Protein AF-A0A7V4Q6F2-F1 (afdb_monomer)

Secondary structure (DSSP, 8-state):
--STTTSTTTTTT---S----SS-HHHHHHHHHHHHSTTT-SHHHHHHHTT--TTGGG-EEE-SSS-SEEEHHHHHHHHHHHTT-STTGGGGS---TTSSSGGGSS-B-PEETTEESBBPPPHHHHTT-TTSTT-EEETTTTEE--S---SHHHHHHHHHHHHH-S-SS-EE-TTS-EE--HHHHHHHHHHHHHHHHHHHHHTTSHHHHTT------EETTEE-TTT----HHHHHHHHHHTSPTTSHHHHHHHHHHTSPP-PPPGGG------SSS-SGGGGGT--S---SS-GGGTT-TTS-HHHHHHHH---TT-TTSSSSSS-GGGEEEEEEEETTEEEEEEEE-SSSS-EEEEEEE-TTHHHHHHHHSS--TT-EE--HHHHHHHHHHHHHHHHHHHHHHHHHHT---EEEEEEE-TT-S-TTEEEEEEEE-SSS-EEEEEEEEEEE-TTT--EEEPEESSTTPPPEE-TTSBPP---EE--TT--EEEEEEEEEETTB--BTTB--EEEEEEEE-S-SSEEEEETTTTEEEEEETTEEEEPPHHHHT-EEEEE-SSTTEEEEEEPPPSSS-SSPPPPEEEEEEESS-TT--SPPPEEE-SSS-EEE-EEEEEEEESSS-EEEEEEEEEEEEEEEEEEEEE--EEEEEEEEES-TT-TT-EEEEEEEEEEPPPEEEEEEEEEEEEEEEEEEEE-SSSS---S--SS------

Solvent-accessible surface area (backbone atoms only — not comparable to full-atom values): 38423 Å² total; per-residue (Å²): 135,80,72,73,68,70,58,57,70,59,62,78,78,63,84,68,80,48,40,48,55,55,55,44,47,71,52,30,16,54,40,32,28,53,14,45,33,69,95,55,20,55,57,25,54,44,32,33,74,28,57,68,35,83,58,26,41,66,37,69,28,55,34,83,92,55,81,52,79,29,28,43,29,52,29,15,9,48,16,13,33,43,48,41,43,42,16,56,33,19,44,27,36,14,32,27,56,77,40,84,58,60,81,68,12,14,28,65,47,73,55,62,98,83,43,40,37,35,41,18,47,11,28,54,38,44,46,42,31,83,54,40,27,73,36,59,34,35,44,95,67,77,38,60,22,39,69,54,61,48,12,56,49,43,25,45,42,25,42,51,38,30,73,59,42,42,38,51,61,65,43,73,44,93,90,72,50,72,45,76,14,13,42,46,20,44,31,50,21,34,20,20,50,9,30,48,30,30,45,44,39,20,20,36,35,29,32,30,12,62,60,49,87,30,47,46,41,66,59,98,88,40,75,39,79,85,72,32,46,62,55,64,54,35,52,47,54,44,49,21,59,71,35,58,88,90,33,74,48,22,50,48,39,52,52,34,61,66,38,80,59,46,52,59,42,79,77,29,63,41,84,58,89,36,89,64,30,42,44,25,72,31,17,58,35,48,57,82,76,48,76,57,74,61,37,84,51,45,68,47,53,51,52,5,38,12,37,38,23,28,46,50,43,68,28,89,90,40,66,69,42,103,46,76,34,49,50,72,92,65,48,48,76,50,76,46,80,55,97,90,39,79,46,49,33,25,22,31,81,53,67,38,55,72,34,69,44,55,37,27,59,35,93,57,39,66,66,48,25,68,73,65,75,47,84,66,89,75,42,64,38,81,46,73,65,23,40,49,55,47,37,66,61,30,39,14,31,28,27,14,43,28,10,49,51,55,37,60,66,65,44,54,41,70,51,57,44,56,39,63,34,91,92,48,92,51,76,46,34,26,27,50,44,42,26,23,61,12,88,43,37,41,62,45,28,42,69,46,48,26,34,31,38,82,88,77,57,37,34,40,77,47,53,60,76,48,83,88,54,63,32,61,23,48,54,74,29,60,39,67,59,41,40,31,53,53,61,88,79,40,55,41,31,37,40,35,39,37,18,20,39,70,62,29,56,57,54,90,86,28,55,27,31,65,31,68,29,51,35,65,32,80,68,77,78,42,78,45,77,38,82,88,81,70,38,30,29,41,39,44,87,75,45,78,42,41,41,40,71,84,66,34,62,46,39,84,71,41,79,44,97,51,85,60,26,35,34,24,35,38,73,51,78,88,84,86,56,90,77,68,66,52,39,26,44,36,32,37,31,47,62,56,67,87,95,60,64,65,75,50,55,67,40,75,76,83,81,83,49,66,21,45,35,64,45,82,73,48,75,43,69,54,67,79,58,50,70,71,88,47,69,51,79,48,75,48,77,44,79,48,73,44,69,48,74,47,67,54,77,50,79,44,66,46,78,45,71,74,38,96,92,37,94,80,42,51,50,72,42,80,74,51,73,51,68,51,81,69,45,78,45,76,79,46,78,48,74,50,76,48,74,52,75,51,70,47,52,54,33,58,89,45,47,85,88,68,88,84,66,102,67,86,73,75,80,59,132

Nearest PDB structures (foldseek):
  5jzt-assembly1_A  TM=2.285E-01  e=8.854E+00  Aeromonas hydrophila

Sequence (717 aa):
MRKRTLGLLTFLVILGNSPLGAYDSLTHREIGERAAQSTVSSIDRVLKDDLGIPAGIAERFEGQSVPGLRNVQELIGDGSLFEDVPGRRSFNHFHNPLVSPWDDAGLRTFSILGVPLIRGQSSVLWQQNPSQDSTFVLTPIPSLSGGGNWSWQDARRHYLNALTRTRKEDVTREGGQKEPGRDTAFAETFEALGRLTHLIQDASVPAHVRNDPHPEFSIFGTDLPLISNPDGYERHISRLRGAARNSPARNLFESLVNQPPKRPSFSIFASTGNLQAPVPVARLIDTDMFGGLNSEVLTNTDLGIAEYTNGNFLSDDTIVSDFALPRRTGLIDFFESEDGKFRRYFEKGSEGELVRHFVAESALYEPVNIELGKPMDEALILTRRVYEDYGEKLLPRAVGYSAGLLDYFFRGKLDVDLVPDPDSSDPTVVRLSGTNGSPDKLDGGTLTLYADDPLTGERRPVSALDSNFTVVADPGQPVESAKFQINAEAERFMAVYKGKLGNEAPQGDFPGGVIGKVLGGVRAESIFFDFESGKYKLRTVDGVFPLPPTAGSLKNIRWGDLDNTFVGTLPATTFTCFPPPPDQLVSFKINRPLGSSEMPPLVDVGDGSKVVSTDLLKALGLPFGLYLGTTVNYSQAVHFKQALVTYDITDNFVFVQTDPDDPNAGFYEFKSRDISVPEPETVVDETVQFSQNFPIVLDQAHQHCGPVTPFPRPYSW

Mean predicted aligned error: 15.96 Å

Foldseek 3Di:
DPLVPPLVPVVPPDPDQFALAFFALQLLLVLQLLLLDVVNFCQQVCCVFFVVNPCGQQDWFAAPQDGDTDGLSNLLSSLSSCCCVRRLSNQQLAAAQLDPPQQQRGAFDDDDVNHTQFRHRHLLLLLQAQCQQQDFTGPPPTDGSHPHGLHPLLLLLLQVQLQFFFAQQWDQDPVRDIDGHSRVSSSSNSSSLSSNLNSLLLLLGQCRNLSNGFTFDDDPNDTDPSNGRHWPLSVLLNCLCPDDPPDPSVVLNVCLLPPQALAADPVLQDAPPDPSNRGSLSSLAADSPANQPPLVCLAHSSGHSNSVNNQAAHTFVQPQHPGPHPHPVQWDWDWDDDPNDIWIATWNPDSHDTFGRRKTFAPCQVVVCVVVVHGDPPRIGQDSSNSSSSSNVRSSHSSRSSSVSVNVLAQWDDPWAWAQDPVDPDSQWTWIKFAGQHQFWLCWWAKWKWFQDPPRRTIDTFDFPDPDDIWTHHHRGITGHTITRHDPRTFKMKIKTFAATPSQHDDDSRRGRIGIGIYTDDDDWDWDQDPVVRFIWTQFSAGIFTADPVVRQFDPKDADPAFQKIKGWHCFDPDDDPPTFAIKIWMKGFPDDGPDRDQGDWDDPPPRGTGTDMDTPDIDGDDAWAFPVDKDKDKDKDWDWDKDKDKDKDWDWDWDAPDPVDPVRTDTDTDDIDIGDIDIDIPDTDIDMDIDMGTDIGHPVQCDDDPDDPDRDDRDD

Structure (mmCIF, N/CA/C/O backbone):
data_AF-A0A7V4Q6F2-F1
#
_entry.id   AF-A0A7V4Q6F2-F1
#
loop_
_atom_site.group_PDB
_atom_site.id
_atom_site.type_symbol
_atom_site.label_atom_id
_atom_site.label_alt_id
_atom_site.label_comp_id
_atom_site.label_asym_id
_atom_site.label_entity_id
_atom_site.label_seq_id
_atom_site.pdbx_PDB_ins_code
_atom_site.Cartn_x
_atom_site.Cartn_y
_atom_site.Cartn_z
_atom_site.occupancy
_atom_site.B_iso_or_equiv
_atom_site.auth_seq_id
_atom_site.auth_comp_id
_atom_site.auth_asym_id
_atom_site.auth_atom_id
_atom_site.pdbx_PDB_model_num
ATOM 1 N N . MET A 1 1 ? 36.899 4.892 -27.458 1.00 35.97 1 MET A N 1
ATOM 2 C CA . MET A 1 1 ? 37.809 5.432 -26.411 1.00 35.97 1 MET A CA 1
ATOM 3 C C . MET A 1 1 ? 38.062 6.960 -26.442 1.00 35.97 1 MET A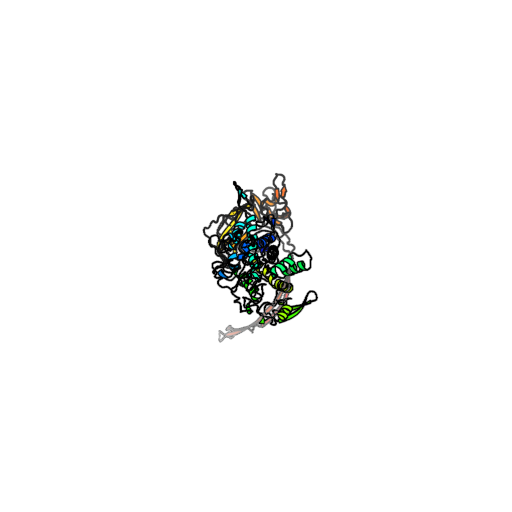 C 1
ATOM 5 O O . MET A 1 1 ? 38.850 7.421 -25.632 1.00 35.97 1 MET A O 1
ATOM 9 N N . ARG A 1 2 ? 37.402 7.784 -27.288 1.00 32.12 2 ARG A N 1
ATOM 10 C CA . ARG A 1 2 ? 37.657 9.252 -27.368 1.00 32.12 2 ARG A CA 1
ATOM 11 C C . ARG A 1 2 ? 36.519 10.190 -26.914 1.00 32.12 2 ARG A C 1
ATOM 13 O O . ARG A 1 2 ? 36.733 11.393 -26.883 1.00 32.12 2 ARG A O 1
ATOM 20 N N . LYS A 1 3 ? 35.353 9.668 -26.507 1.00 28.73 3 LYS A N 1
ATOM 21 C CA . LYS A 1 3 ? 34.282 10.464 -25.859 1.00 28.73 3 LYS A CA 1
ATOM 22 C C . LYS A 1 3 ? 34.364 10.475 -24.323 1.00 28.73 3 LYS A C 1
ATOM 24 O O . LYS A 1 3 ? 33.926 11.430 -23.699 1.00 28.73 3 LYS A O 1
ATOM 29 N N . ARG A 1 4 ? 34.993 9.454 -23.723 1.00 35.69 4 ARG A N 1
ATOM 30 C CA . ARG A 1 4 ? 35.050 9.255 -22.261 1.00 35.69 4 ARG A CA 1
ATOM 31 C C . ARG A 1 4 ? 35.927 10.270 -21.517 1.00 35.69 4 ARG A C 1
ATOM 33 O O . ARG A 1 4 ? 35.745 10.453 -20.327 1.00 35.69 4 ARG A O 1
ATOM 40 N N . THR A 1 5 ? 36.867 10.931 -22.193 1.00 30.58 5 THR A N 1
ATOM 41 C CA . THR A 1 5 ? 37.895 11.756 -21.532 1.00 30.58 5 THR A CA 1
ATOM 42 C C . THR A 1 5 ? 37.568 13.249 -21.476 1.00 30.58 5 THR A C 1
ATOM 44 O O . THR A 1 5 ? 38.131 13.945 -20.639 1.00 30.58 5 THR A O 1
ATOM 47 N N . LEU A 1 6 ? 36.669 13.757 -22.333 1.00 29.78 6 LEU A N 1
ATOM 48 C CA . LEU A 1 6 ? 36.382 15.198 -22.417 1.00 29.78 6 LEU A CA 1
ATOM 49 C C . LEU A 1 6 ? 35.178 15.632 -21.559 1.00 29.78 6 LEU A C 1
ATOM 51 O O . LEU A 1 6 ? 35.201 16.733 -21.025 1.00 29.78 6 LEU A O 1
ATOM 55 N N . GLY A 1 7 ? 34.190 14.755 -21.332 1.00 34.62 7 GLY A N 1
ATOM 56 C CA . GLY A 1 7 ? 33.134 14.980 -20.324 1.00 34.62 7 GLY A CA 1
ATOM 57 C C . GLY A 1 7 ? 33.624 14.841 -18.871 1.00 34.62 7 GLY A C 1
ATOM 58 O O . GLY A 1 7 ? 32.974 15.302 -17.939 1.00 34.62 7 GLY A O 1
ATOM 59 N N . LEU A 1 8 ? 34.811 14.249 -18.687 1.00 42.50 8 LEU A N 1
ATOM 60 C CA . LEU A 1 8 ? 35.377 13.801 -17.410 1.00 42.50 8 LEU A CA 1
ATOM 61 C C . LEU A 1 8 ? 35.939 14.934 -16.529 1.00 42.50 8 LEU A C 1
ATOM 63 O O . LEU A 1 8 ? 35.963 14.801 -15.310 1.00 42.50 8 LEU A O 1
ATOM 67 N N . LEU A 1 9 ? 36.402 16.043 -17.122 1.00 33.31 9 LEU A N 1
ATOM 68 C CA . LEU A 1 9 ? 36.990 17.164 -16.367 1.00 33.31 9 LEU A CA 1
ATOM 69 C C . LEU A 1 9 ? 35.951 18.209 -15.926 1.00 33.31 9 LEU A C 1
ATOM 71 O O . LEU A 1 9 ? 36.183 18.930 -14.961 1.00 33.31 9 LEU A O 1
ATOM 75 N N . THR A 1 10 ? 34.805 18.286 -16.606 1.00 40.03 10 THR A N 1
ATOM 76 C CA . THR A 1 10 ? 33.722 19.233 -16.281 1.00 40.03 10 THR A CA 1
ATOM 77 C C . THR A 1 10 ? 32.757 18.670 -15.228 1.00 40.03 10 THR A C 1
ATOM 79 O O . THR A 1 10 ? 32.150 19.438 -14.486 1.00 40.03 10 THR A O 1
ATOM 82 N N . PHE A 1 11 ? 32.706 17.339 -15.081 1.00 43.31 11 PHE A N 1
ATOM 83 C CA . PHE A 1 11 ? 31.931 16.607 -14.065 1.00 43.31 11 PHE A CA 1
ATOM 84 C C . PHE A 1 11 ? 32.299 16.982 -12.612 1.00 43.31 11 PHE A C 1
ATOM 86 O O . PHE A 1 11 ? 31.495 16.833 -11.700 1.00 43.31 11 PHE A O 1
ATOM 93 N N . LEU A 1 12 ? 33.511 17.505 -12.390 1.00 40.56 12 LEU A N 1
ATOM 94 C CA . LEU A 1 12 ? 34.061 17.814 -11.063 1.00 40.56 12 LEU A CA 1
ATOM 95 C C . LEU A 1 12 ? 33.665 19.191 -10.499 1.00 40.56 12 LEU A C 1
ATOM 97 O O . LEU A 1 12 ? 33.918 19.442 -9.324 1.00 40.56 12 LEU A O 1
ATOM 101 N N . VAL A 1 13 ? 33.080 20.092 -11.300 1.00 40.25 13 VAL A N 1
ATOM 102 C CA . VAL A 1 13 ? 32.893 21.506 -10.897 1.00 40.25 13 VAL A CA 1
ATOM 103 C C . VAL A 1 13 ? 31.424 21.908 -10.724 1.00 40.25 13 VAL A C 1
ATOM 105 O O . VAL A 1 13 ? 31.148 22.917 -10.080 1.00 40.25 13 VAL A O 1
ATOM 108 N N . ILE A 1 14 ? 30.458 21.140 -11.235 1.00 43.66 14 ILE A N 1
ATOM 109 C CA . ILE A 1 14 ? 29.042 21.536 -11.201 1.00 43.66 14 ILE A CA 1
ATOM 110 C C . ILE A 1 14 ? 28.169 20.290 -10.995 1.00 43.66 14 ILE A C 1
ATOM 112 O O . ILE A 1 14 ? 27.592 19.778 -11.939 1.00 43.66 14 ILE A O 1
ATOM 116 N N . LEU A 1 15 ? 28.073 19.759 -9.775 1.00 45.25 15 LEU A N 1
ATOM 117 C CA . LEU A 1 15 ? 27.012 18.803 -9.427 1.00 45.25 15 LEU A CA 1
ATOM 118 C C . LEU A 1 15 ? 25.777 19.612 -9.011 1.00 45.25 15 LEU A C 1
ATOM 120 O O . LEU A 1 15 ? 25.635 20.009 -7.855 1.00 45.25 15 LEU A O 1
ATOM 124 N N . GLY A 1 16 ? 24.936 19.938 -9.996 1.00 45.25 16 GLY A N 1
ATOM 125 C CA . GLY A 1 16 ? 23.595 20.479 -9.769 1.00 45.25 16 GLY A CA 1
ATOM 126 C C . GLY A 1 16 ? 22.664 19.437 -9.136 1.00 45.25 16 GLY A C 1
ATOM 127 O O . GLY A 1 16 ? 22.964 18.248 -9.140 1.00 45.25 16 GLY A O 1
ATOM 128 N N . ASN A 1 17 ? 21.528 19.885 -8.591 1.00 50.72 17 ASN A N 1
ATOM 129 C CA . ASN A 1 17 ? 20.489 19.070 -7.934 1.00 50.72 17 ASN A CA 1
ATOM 130 C C . ASN A 1 17 ? 19.703 18.146 -8.894 1.00 50.72 17 ASN A C 1
ATOM 132 O O . ASN A 1 17 ? 18.504 17.953 -8.703 1.00 50.72 17 ASN A O 1
ATOM 136 N N . SER A 1 18 ? 20.326 17.629 -9.948 1.00 48.22 18 SER A N 1
ATOM 137 C CA . SER A 1 18 ? 19.612 16.823 -10.928 1.00 48.22 18 SER A CA 1
ATOM 138 C C . SER A 1 18 ? 19.365 15.398 -10.423 1.00 48.22 18 SER A C 1
ATOM 140 O O . SER A 1 18 ? 20.319 14.770 -9.958 1.00 48.22 18 SER A O 1
ATOM 142 N N . PRO A 1 19 ? 18.130 14.881 -10.521 1.00 55.66 19 PRO A N 1
ATOM 143 C CA . PRO A 1 19 ? 17.816 13.503 -10.160 1.00 55.66 19 PRO A CA 1
ATOM 144 C C . PRO A 1 19 ? 18.385 12.494 -11.177 1.00 55.66 19 PRO A C 1
ATOM 146 O O . PRO A 1 19 ? 18.470 12.775 -12.371 1.00 55.66 19 PRO A O 1
ATOM 149 N N . LEU A 1 20 ? 18.763 11.316 -10.673 1.00 53.19 20 LEU A N 1
ATOM 150 C CA . LEU A 1 20 ? 18.887 10.041 -11.405 1.00 53.19 20 LEU A CA 1
ATOM 151 C C . LEU A 1 20 ? 17.643 9.173 -11.131 1.00 53.19 20 LEU A C 1
ATOM 153 O O . LEU A 1 20 ? 17.790 8.039 -10.682 1.00 53.19 20 LEU A O 1
ATOM 157 N N . GLY A 1 21 ? 16.450 9.765 -11.194 1.00 55.69 21 GLY A N 1
ATOM 158 C CA . GLY A 1 21 ? 15.202 9.033 -10.937 1.00 55.69 21 GLY A CA 1
ATOM 159 C C . GLY A 1 21 ? 14.904 8.067 -12.079 1.00 55.69 21 GLY A C 1
ATOM 160 O O . GLY A 1 21 ? 15.457 8.275 -13.160 1.00 55.69 21 GLY A O 1
ATOM 161 N N . ALA A 1 22 ? 14.055 7.059 -11.842 1.00 60.50 22 ALA A N 1
ATOM 162 C CA . ALA A 1 22 ? 13.650 6.161 -12.915 1.00 60.50 22 ALA A CA 1
ATOM 163 C C . ALA A 1 22 ? 12.535 6.788 -13.756 1.00 60.50 22 ALA A C 1
ATOM 165 O O . ALA A 1 22 ? 12.745 7.716 -14.537 1.00 60.50 22 ALA A O 1
ATOM 166 N N . TYR A 1 23 ? 11.291 6.328 -13.596 1.00 66.81 23 TYR A N 1
ATOM 167 C CA . TYR A 1 23 ? 10.189 7.030 -14.226 1.00 66.81 23 TYR A CA 1
ATOM 168 C C . TYR A 1 23 ? 10.238 8.503 -13.813 1.00 66.81 23 TYR A C 1
ATOM 170 O O . TYR A 1 23 ? 10.634 8.859 -12.709 1.00 66.81 23 TYR A O 1
ATOM 178 N N . ASP A 1 24 ? 9.818 9.408 -14.691 1.00 83.25 24 ASP A N 1
ATOM 179 C CA . ASP A 1 24 ? 9.776 10.796 -14.256 1.00 83.25 24 ASP A CA 1
ATOM 180 C C . ASP A 1 24 ? 8.793 10.944 -13.069 1.00 83.25 24 ASP A C 1
ATOM 182 O O . ASP A 1 24 ? 7.814 10.198 -12.949 1.00 83.25 24 ASP A O 1
ATOM 186 N N . SER A 1 25 ? 9.015 11.949 -12.225 1.00 87.00 25 SER A N 1
ATOM 187 C CA . SER A 1 25 ? 8.252 12.169 -10.983 1.00 87.00 25 SER A CA 1
ATOM 188 C C . SER A 1 25 ? 6.718 12.120 -11.124 1.00 87.00 25 SER A C 1
ATOM 190 O O . SER A 1 25 ? 6.010 11.615 -10.250 1.00 87.00 25 SER A O 1
ATOM 192 N N . LEU A 1 26 ? 6.163 12.593 -12.242 1.00 92.38 26 LEU A N 1
ATOM 193 C CA . LEU A 1 26 ? 4.720 12.564 -12.485 1.00 92.38 26 LEU A CA 1
ATOM 194 C C . LEU A 1 26 ? 4.239 11.165 -12.937 1.00 92.38 26 LEU A C 1
ATOM 196 O O . LEU A 1 26 ? 3.054 10.862 -12.838 1.00 92.38 26 LEU A O 1
ATOM 200 N N . THR A 1 27 ? 5.121 10.313 -13.470 1.00 93.94 27 THR A N 1
ATOM 201 C CA . THR A 1 27 ? 4.787 8.946 -13.896 1.00 93.94 27 THR A CA 1
ATOM 202 C C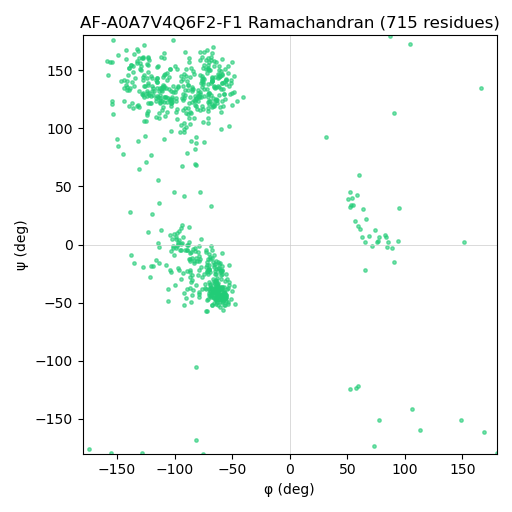 . THR A 1 27 ? 4.739 8.057 -12.662 1.00 93.94 27 THR A C 1
ATOM 204 O O . THR A 1 27 ? 3.767 7.321 -12.500 1.00 93.94 27 THR A O 1
ATOM 207 N N . HIS A 1 28 ? 5.693 8.217 -11.737 1.00 96.94 28 HIS A N 1
ATOM 208 C CA . HIS A 1 28 ? 5.612 7.626 -10.399 1.00 96.94 28 HIS A CA 1
ATOM 209 C C . HIS A 1 28 ? 4.292 7.939 -9.709 1.00 96.94 28 HIS A C 1
ATOM 211 O O . HIS A 1 28 ? 3.613 7.048 -9.200 1.00 96.94 28 HIS A O 1
ATOM 217 N N . ARG A 1 29 ? 3.887 9.211 -9.755 1.00 97.50 29 ARG A N 1
ATOM 218 C CA . ARG A 1 29 ? 2.604 9.644 -9.213 1.00 97.50 29 ARG A CA 1
ATOM 219 C C . ARG A 1 29 ? 1.422 8.885 -9.812 1.00 97.50 29 ARG A C 1
ATOM 221 O O . ARG A 1 29 ? 0.620 8.350 -9.055 1.00 97.50 29 ARG A O 1
ATOM 228 N N . GLU A 1 30 ? 1.312 8.809 -11.140 1.00 97.75 30 GLU A N 1
ATOM 229 C CA . GLU A 1 30 ? 0.196 8.101 -11.789 1.00 97.75 30 GLU A CA 1
ATOM 230 C C . GLU A 1 30 ? 0.204 6.588 -11.484 1.00 97.75 30 GLU A C 1
ATOM 232 O O . GLU A 1 30 ? -0.864 6.000 -11.294 1.00 97.75 30 GLU A O 1
ATOM 237 N N . ILE A 1 31 ? 1.380 5.954 -11.367 1.00 98.44 31 ILE A N 1
ATOM 238 C CA . ILE A 1 31 ? 1.494 4.537 -10.979 1.00 98.44 31 ILE A CA 1
ATOM 239 C C . ILE A 1 31 ? 1.083 4.329 -9.512 1.00 98.44 31 ILE A C 1
ATOM 241 O O . ILE A 1 31 ? 0.309 3.413 -9.224 1.00 98.44 31 ILE A O 1
ATOM 245 N N . GLY A 1 32 ? 1.549 5.180 -8.592 1.00 98.12 32 GLY A N 1
ATOM 246 C CA . GLY A 1 32 ? 1.185 5.136 -7.172 1.00 98.12 32 GLY A CA 1
ATOM 247 C C . GLY A 1 32 ? -0.311 5.372 -6.944 1.00 98.12 32 GLY A C 1
ATOM 248 O O . GLY A 1 32 ? -0.966 4.603 -6.236 1.00 98.12 32 GLY A O 1
ATOM 249 N N . GLU A 1 33 ? -0.888 6.366 -7.625 1.00 98.44 33 GLU A N 1
ATOM 250 C CA . GLU A 1 33 ? -2.332 6.620 -7.623 1.00 98.44 33 GLU A CA 1
ATOM 251 C C . GLU A 1 33 ? -3.108 5.403 -8.152 1.00 98.44 33 GLU A C 1
ATOM 253 O O . GLU A 1 33 ? -4.094 4.985 -7.544 1.00 98.44 33 GLU A O 1
ATOM 258 N N . ARG A 1 34 ? -2.657 4.783 -9.253 1.00 98.25 34 ARG A N 1
ATOM 259 C CA . ARG A 1 34 ? -3.279 3.566 -9.795 1.00 98.25 34 ARG A CA 1
ATOM 260 C C . ARG A 1 34 ? -3.193 2.392 -8.817 1.00 98.25 34 ARG A C 1
ATOM 262 O O . ARG A 1 34 ? -4.181 1.675 -8.671 1.00 98.25 34 ARG A O 1
ATOM 269 N N . ALA A 1 35 ? -2.062 2.203 -8.139 1.00 98.56 35 ALA A N 1
ATOM 270 C CA . ALA A 1 35 ? -1.870 1.138 -7.153 1.00 98.56 35 ALA A CA 1
ATOM 271 C C . ALA A 1 35 ? -2.812 1.271 -5.940 1.00 98.56 35 ALA A C 1
ATOM 273 O O . ALA A 1 35 ? -3.279 0.266 -5.400 1.00 98.56 35 ALA A O 1
ATOM 274 N N . ALA A 1 36 ? -3.137 2.502 -5.539 1.00 98.19 36 ALA A N 1
ATOM 275 C CA . ALA A 1 36 ? -4.032 2.794 -4.420 1.00 98.19 36 ALA A CA 1
ATOM 276 C C . ALA A 1 36 ? -5.532 2.640 -4.743 1.00 98.19 36 ALA A C 1
ATOM 278 O O . ALA A 1 36 ? -6.357 2.639 -3.831 1.00 98.19 36 ALA A O 1
ATOM 279 N N . GLN A 1 37 ? -5.917 2.517 -6.018 1.00 97.44 37 GLN A N 1
ATOM 280 C CA . GLN A 1 37 ? -7.328 2.385 -6.391 1.00 97.44 37 GLN A CA 1
ATOM 281 C C . GLN A 1 37 ? -7.957 1.119 -5.793 1.00 97.44 37 GLN A C 1
ATOM 283 O O . GLN A 1 37 ? -7.332 0.062 -5.738 1.00 97.44 37 GLN A O 1
ATOM 288 N N . SER A 1 38 ? -9.243 1.189 -5.442 1.00 91.94 38 SER A N 1
ATOM 289 C CA . SER A 1 38 ? -9.993 0.087 -4.811 1.00 91.94 38 SER A CA 1
ATOM 290 C C . SER A 1 38 ? -10.112 -1.183 -5.664 1.00 91.94 38 SER A C 1
ATOM 292 O O . SER A 1 38 ? -10.365 -2.266 -5.144 1.00 91.94 38 SER A O 1
ATOM 294 N N . THR A 1 39 ? -9.919 -1.071 -6.982 1.00 92.62 39 THR A N 1
ATOM 295 C CA . THR A 1 39 ? -9.853 -2.225 -7.899 1.00 92.62 39 THR A CA 1
ATOM 296 C C . THR A 1 39 ? -8.475 -2.893 -7.917 1.00 92.62 39 THR A C 1
ATOM 298 O O . THR A 1 39 ? -8.328 -3.974 -8.484 1.00 92.62 39 THR A O 1
ATOM 301 N N . VAL A 1 40 ? -7.465 -2.255 -7.318 1.00 96.12 40 VAL A N 1
ATOM 302 C CA . VAL A 1 40 ? -6.049 -2.617 -7.427 1.00 96.12 40 VAL A CA 1
ATOM 303 C C . VAL A 1 40 ? -5.409 -2.929 -6.080 1.00 96.12 40 VAL A C 1
ATOM 305 O O . VAL A 1 40 ? -4.518 -3.765 -6.074 1.00 96.12 40 VAL A O 1
ATOM 308 N N . SER A 1 41 ? -5.863 -2.366 -4.962 1.00 96.50 41 SER A N 1
ATOM 309 C CA . SER A 1 41 ? -5.432 -2.731 -3.602 1.00 96.50 41 SER A CA 1
ATOM 310 C C . SER A 1 41 ? -6.604 -2.692 -2.616 1.00 96.50 41 SER A C 1
ATOM 312 O O . SER A 1 41 ? -7.695 -2.205 -2.912 1.00 96.50 41 SER A O 1
ATOM 314 N N . SER A 1 42 ? -6.386 -3.255 -1.432 1.00 93.44 42 SER A N 1
ATOM 315 C CA . SER A 1 42 ? -7.366 -3.388 -0.351 1.00 93.44 42 SER A CA 1
ATOM 316 C C . SER A 1 42 ? -7.513 -2.139 0.519 1.00 93.44 42 SER A C 1
ATOM 318 O O . SER A 1 42 ? -8.410 -2.102 1.362 1.00 93.44 42 SER A O 1
ATOM 320 N N . ILE A 1 43 ? -6.685 -1.108 0.310 1.00 96.44 43 ILE A N 1
ATOM 321 C CA . ILE A 1 43 ? -6.618 0.070 1.183 1.00 96.44 43 ILE A CA 1
ATOM 322 C C . ILE A 1 43 ? -7.978 0.757 1.350 1.00 96.44 43 ILE A C 1
ATOM 324 O O . ILE A 1 43 ? -8.371 1.039 2.474 1.00 96.44 43 ILE A O 1
ATOM 328 N N . ASP A 1 44 ? -8.750 0.940 0.274 1.00 94.12 44 ASP A N 1
ATOM 329 C CA . ASP A 1 44 ? -10.085 1.552 0.348 1.00 94.12 44 ASP A CA 1
ATOM 330 C C . ASP A 1 44 ? -11.009 0.813 1.319 1.00 94.12 44 ASP A C 1
ATOM 332 O O . ASP A 1 44 ? -11.707 1.432 2.122 1.00 94.12 44 ASP A O 1
ATOM 336 N N . ARG A 1 45 ? -10.960 -0.520 1.282 1.00 86.88 45 ARG A N 1
ATOM 337 C CA . ARG A 1 45 ? -11.736 -1.373 2.174 1.00 86.88 45 ARG A CA 1
ATOM 338 C C . ARG A 1 45 ? -11.241 -1.274 3.614 1.00 86.88 45 ARG A C 1
ATOM 340 O O . ARG A 1 45 ? -12.062 -1.140 4.505 1.00 86.88 45 ARG A O 1
ATOM 347 N N . VAL A 1 46 ? -9.929 -1.303 3.847 1.00 92.12 46 VAL A N 1
ATOM 348 C CA . VAL A 1 46 ? -9.352 -1.185 5.201 1.00 92.12 46 VAL A CA 1
ATOM 349 C C . VAL A 1 46 ? -9.726 0.153 5.840 1.00 92.12 46 VAL A C 1
ATOM 351 O O . VAL A 1 46 ? -10.150 0.202 6.993 1.00 92.12 46 VAL A O 1
ATOM 354 N N . LEU A 1 47 ? -9.624 1.249 5.086 1.00 92.81 47 LEU A N 1
ATOM 355 C CA . LEU A 1 47 ? -9.997 2.575 5.577 1.00 92.81 47 LEU A CA 1
ATOM 356 C C . LEU A 1 47 ? -11.469 2.614 6.015 1.00 92.81 47 LEU A C 1
ATOM 358 O O . LEU A 1 47 ? -11.773 3.137 7.087 1.00 92.81 47 LEU A O 1
ATOM 362 N N . LYS A 1 48 ? -12.365 2.014 5.227 1.00 83.75 48 LYS A N 1
ATOM 363 C CA . LYS A 1 48 ? -13.805 1.959 5.514 1.00 83.75 48 LYS A CA 1
ATOM 364 C C . LYS A 1 48 ? -14.141 1.010 6.664 1.00 83.75 48 LYS A C 1
ATOM 366 O O . LYS A 1 48 ? -14.731 1.442 7.652 1.00 83.75 48 LYS A O 1
ATOM 371 N N . ASP A 1 49 ? -13.749 -0.253 6.536 1.00 82.25 49 ASP A N 1
ATOM 372 C CA . ASP A 1 49 ? -14.199 -1.361 7.384 1.00 82.25 49 ASP A CA 1
ATOM 373 C C . ASP A 1 49 ? -13.440 -1.423 8.720 1.00 82.25 49 ASP A C 1
ATOM 375 O O . ASP A 1 49 ? -14.007 -1.796 9.753 1.00 82.25 49 ASP A O 1
ATOM 379 N N . ASP A 1 50 ? -12.150 -1.074 8.715 1.00 85.88 50 ASP A N 1
ATOM 380 C CA . ASP A 1 50 ? -11.281 -1.220 9.884 1.00 85.88 50 ASP A CA 1
ATOM 381 C C . ASP A 1 50 ? -10.992 0.117 10.555 1.00 85.88 50 ASP A C 1
ATOM 383 O O . ASP A 1 50 ? -10.992 0.191 11.780 1.00 85.88 50 ASP A O 1
ATOM 387 N N . LEU A 1 51 ? -10.796 1.197 9.795 1.00 91.56 51 LEU A N 1
ATOM 388 C CA . LEU A 1 51 ? -10.444 2.503 10.370 1.00 91.56 51 LEU A CA 1
ATOM 389 C C . LEU A 1 51 ? -11.623 3.465 10.526 1.00 91.56 51 LEU A C 1
ATOM 391 O O . LEU A 1 51 ? -11.449 4.553 11.084 1.00 91.56 51 LEU A O 1
ATOM 395 N N . GLY A 1 52 ? -12.825 3.078 10.089 1.00 85.44 52 GLY A N 1
ATOM 396 C CA . GLY A 1 52 ? -14.023 3.910 10.197 1.00 85.44 52 GLY A CA 1
ATOM 397 C C . GLY A 1 52 ? -13.859 5.260 9.492 1.00 85.44 52 GLY A C 1
ATOM 398 O O . GLY A 1 52 ? -14.220 6.296 10.058 1.00 85.44 52 GLY A O 1
ATOM 399 N N . ILE A 1 53 ? -13.257 5.239 8.298 1.00 87.31 53 ILE A N 1
ATOM 400 C CA . ILE A 1 53 ? -13.092 6.361 7.368 1.00 87.31 53 ILE A CA 1
ATOM 401 C C . ILE A 1 53 ? -14.024 6.092 6.170 1.00 87.31 53 ILE A C 1
ATOM 403 O O . ILE A 1 53 ? -13.627 5.414 5.219 1.00 87.31 53 ILE A O 1
ATOM 407 N N . PRO A 1 54 ? -15.283 6.577 6.192 1.00 82.06 54 PRO A N 1
ATOM 408 C CA . PRO A 1 54 ? -16.309 6.162 5.228 1.00 82.06 54 PRO A CA 1
ATOM 409 C C . PRO A 1 54 ? -15.997 6.537 3.777 1.00 82.06 54 PRO A C 1
ATOM 411 O O . PRO A 1 54 ? -16.368 5.813 2.852 1.00 82.06 54 PRO A O 1
ATOM 414 N N . ALA A 1 55 ? -15.287 7.648 3.562 1.00 84.12 55 ALA A N 1
ATOM 415 C CA . ALA A 1 55 ? -14.864 8.060 2.228 1.00 84.12 55 ALA A CA 1
ATOM 416 C C . ALA A 1 55 ? -13.754 7.158 1.650 1.00 84.12 55 ALA A C 1
ATOM 418 O O . ALA A 1 55 ? -13.487 7.220 0.450 1.00 84.12 55 ALA A O 1
ATOM 419 N N . GLY A 1 56 ? -13.132 6.298 2.467 1.00 93.00 56 GLY A N 1
ATOM 420 C CA . GLY A 1 56 ? -12.042 5.412 2.068 1.00 93.00 56 GLY A CA 1
ATOM 421 C C . GLY A 1 56 ? -10.919 6.173 1.377 1.00 93.00 56 GLY A C 1
ATOM 422 O O . GLY A 1 56 ? -10.411 7.154 1.919 1.00 93.00 56 GLY A O 1
ATOM 423 N N . ILE A 1 57 ? -10.561 5.770 0.155 1.00 96.25 57 ILE A N 1
ATOM 424 C CA . ILE A 1 57 ? -9.491 6.451 -0.595 1.00 96.25 57 ILE A CA 1
ATOM 425 C C . ILE A 1 57 ? -9.833 7.887 -1.019 1.00 96.25 57 ILE A C 1
ATOM 427 O O . ILE A 1 57 ? -8.939 8.643 -1.395 1.00 96.25 57 ILE A O 1
ATOM 431 N N . ALA A 1 58 ? -11.111 8.273 -0.963 1.00 96.25 58 ALA A N 1
ATOM 432 C CA . ALA A 1 58 ? -11.557 9.633 -1.244 1.00 96.25 58 ALA A CA 1
ATOM 433 C C . ALA A 1 58 ? -11.489 10.560 -0.014 1.00 96.25 58 ALA A C 1
ATOM 435 O O . ALA A 1 58 ? -11.716 11.762 -0.170 1.00 96.25 58 ALA A O 1
ATOM 436 N N . GLU A 1 59 ? -11.181 10.033 1.181 1.00 97.19 59 GLU A N 1
ATOM 437 C CA . GLU A 1 59 ? -10.956 10.845 2.385 1.00 97.19 59 GLU A CA 1
ATOM 438 C C . GLU A 1 59 ? -9.814 11.827 2.150 1.00 97.19 59 GLU A C 1
ATOM 440 O O . GLU A 1 59 ? -8.808 11.465 1.538 1.00 97.19 59 GLU A O 1
ATOM 445 N N . ARG A 1 60 ? -9.971 13.066 2.627 1.00 97.56 60 ARG A N 1
ATOM 446 C CA . ARG A 1 60 ? -9.035 14.159 2.362 1.00 97.56 60 ARG A CA 1
ATOM 447 C C . ARG A 1 60 ? -8.279 14.580 3.610 1.00 97.56 60 ARG A C 1
ATOM 449 O O . ARG A 1 60 ? -8.889 14.860 4.635 1.00 97.56 60 ARG A O 1
ATOM 456 N N . PHE A 1 61 ? -6.969 14.730 3.464 1.00 96.62 61 PHE A N 1
ATOM 457 C CA . PHE A 1 61 ? -6.072 15.265 4.483 1.00 96.62 61 PHE A CA 1
ATOM 458 C C . PHE A 1 61 ? -5.242 16.406 3.893 1.00 96.62 61 PHE A C 1
ATOM 460 O O . PHE A 1 61 ? -5.128 16.537 2.673 1.00 96.62 61 PHE A O 1
ATOM 467 N N . GLU A 1 62 ? -4.668 17.246 4.749 1.00 95.31 62 GLU A N 1
ATOM 468 C CA . GLU A 1 62 ? -3.729 18.275 4.303 1.00 95.31 62 GLU A CA 1
ATOM 469 C C . GLU A 1 62 ? -2.418 17.611 3.854 1.00 95.31 62 GLU A C 1
ATOM 471 O O . GLU A 1 62 ? -1.774 16.902 4.635 1.00 95.31 62 GLU A O 1
ATOM 476 N N . GLY A 1 63 ? -2.036 17.816 2.592 1.00 93.25 63 GLY A N 1
ATOM 477 C CA . GLY A 1 63 ? -0.806 17.260 2.033 1.00 93.25 63 GLY A CA 1
ATOM 478 C C . GLY A 1 63 ? 0.441 17.882 2.658 1.00 93.25 63 GLY A C 1
ATOM 479 O O . GLY A 1 63 ? 0.489 19.085 2.923 1.00 93.25 63 GLY A O 1
ATOM 480 N N . GLN A 1 64 ? 1.454 17.051 2.906 1.00 91.31 64 GLN A N 1
ATOM 481 C CA . GLN A 1 64 ? 2.716 17.480 3.514 1.00 91.31 64 GLN A CA 1
ATOM 482 C C . GLN A 1 64 ? 3.732 17.869 2.442 1.00 91.31 64 GLN A C 1
ATOM 484 O O . GLN A 1 64 ? 4.406 18.891 2.567 1.00 91.31 64 GLN A O 1
ATOM 489 N N . SER A 1 65 ? 3.806 17.085 1.364 1.00 92.12 65 SER A N 1
ATOM 490 C CA . SER A 1 65 ? 4.686 17.371 0.228 1.00 92.12 65 SER A CA 1
ATOM 491 C C . SER A 1 65 ? 4.049 18.345 -0.771 1.00 92.12 65 SER A C 1
ATOM 493 O O . SER A 1 65 ? 4.718 19.248 -1.278 1.00 92.12 65 SER A O 1
ATOM 495 N N . VAL A 1 66 ? 2.741 18.210 -1.027 1.00 93.62 66 VAL A N 1
ATOM 496 C CA . VAL A 1 66 ? 1.956 19.130 -1.870 1.00 93.62 66 VAL A CA 1
ATOM 497 C C . VAL A 1 66 ? 0.928 19.859 -1.001 1.00 93.62 66 VAL A C 1
ATOM 499 O O . VAL A 1 66 ? -0.007 19.209 -0.537 1.00 93.62 66 VAL A O 1
ATOM 502 N N . PRO A 1 67 ? 1.047 21.187 -0.803 1.00 91.75 67 PRO A N 1
ATOM 503 C CA . PRO A 1 67 ? 0.105 21.939 0.025 1.00 91.75 67 PRO A CA 1
ATOM 504 C C . PRO A 1 67 ? -1.348 21.852 -0.464 1.00 91.75 67 PRO A C 1
ATOM 506 O O . PRO A 1 67 ? -1.610 21.884 -1.671 1.00 91.75 67 PRO A O 1
ATOM 509 N N . GLY A 1 68 ? -2.293 21.847 0.479 1.00 94.12 68 GLY A N 1
ATOM 510 C CA . GLY A 1 68 ? -3.732 21.777 0.240 1.00 94.12 68 GLY A CA 1
ATOM 511 C C . GLY A 1 68 ? -4.337 20.405 0.534 1.00 94.12 68 GLY A C 1
ATOM 512 O O . GLY A 1 68 ? -3.639 19.425 0.781 1.00 94.12 68 GLY A O 1
ATOM 513 N N . LEU A 1 69 ? -5.669 20.327 0.478 1.00 96.75 69 LEU A N 1
ATOM 514 C CA . LEU A 1 69 ? -6.401 19.080 0.703 1.00 96.75 69 LEU A CA 1
ATOM 515 C C . LEU A 1 69 ? -6.181 18.087 -0.443 1.00 96.75 69 LEU A C 1
ATOM 517 O O . LEU A 1 69 ? -6.519 18.367 -1.598 1.00 96.75 69 LEU A O 1
ATOM 521 N N . ARG A 1 70 ? -5.693 16.899 -0.093 1.00 98.06 70 ARG A N 1
ATOM 522 C CA . ARG A 1 70 ? -5.399 15.774 -0.987 1.00 98.06 70 ARG A CA 1
ATOM 523 C C . ARG A 1 70 ? -6.175 14.557 -0.509 1.00 98.06 70 ARG A C 1
ATOM 525 O O . ARG A 1 70 ? -6.244 14.310 0.693 1.00 98.06 70 ARG A O 1
ATOM 532 N N . ASN A 1 71 ? -6.782 13.807 -1.422 1.00 98.50 71 ASN A N 1
ATOM 533 C CA . ASN A 1 71 ? -7.364 12.520 -1.046 1.00 98.50 71 ASN A CA 1
ATOM 534 C C . ASN A 1 71 ? -6.275 11.449 -0.814 1.00 98.50 71 ASN A C 1
ATOM 536 O O . ASN A 1 71 ? -5.128 11.646 -1.206 1.00 98.50 71 ASN A O 1
ATOM 540 N N . VAL A 1 72 ? -6.599 10.316 -0.186 1.00 98.56 72 VAL A N 1
ATOM 541 C CA . VAL A 1 72 ? -5.605 9.260 0.107 1.00 98.56 72 VAL A CA 1
ATOM 542 C C . VAL A 1 72 ? -4.890 8.751 -1.146 1.00 98.56 72 VAL A C 1
ATOM 544 O O . VAL A 1 72 ? -3.674 8.560 -1.115 1.00 98.56 72 VAL A O 1
ATOM 547 N N . GLN A 1 73 ? -5.615 8.558 -2.253 1.00 98.31 73 GLN A N 1
ATOM 548 C CA . GLN A 1 73 ? -5.005 8.153 -3.524 1.00 98.31 73 GLN A CA 1
ATOM 549 C C . GLN A 1 73 ? -3.974 9.196 -3.985 1.00 98.31 73 GLN A C 1
ATOM 551 O O . GLN A 1 73 ? -2.860 8.839 -4.361 1.00 98.31 73 GLN A O 1
ATOM 556 N N . GLU A 1 74 ? -4.325 10.479 -3.906 1.00 98.56 74 GLU A N 1
ATOM 557 C CA . GLU A 1 74 ? -3.431 11.592 -4.225 1.00 98.56 74 GLU A CA 1
ATOM 558 C C . GLU A 1 74 ? -2.220 11.670 -3.291 1.00 98.56 74 GLU A C 1
ATOM 560 O O . GLU A 1 74 ? -1.139 11.969 -3.776 1.00 98.56 74 GLU A O 1
ATOM 565 N N . LEU A 1 75 ? -2.364 11.381 -1.994 1.00 98.75 75 LEU A N 1
ATOM 566 C CA . LEU A 1 75 ? -1.254 11.398 -1.029 1.00 98.75 75 LEU A CA 1
ATOM 567 C C . LEU A 1 75 ? -0.230 10.294 -1.312 1.00 98.75 75 LEU A C 1
ATOM 569 O O . LEU A 1 75 ? 0.972 10.539 -1.264 1.00 98.75 75 LEU A O 1
ATOM 573 N N . ILE A 1 76 ? -0.688 9.092 -1.675 1.00 98.75 76 ILE A N 1
ATOM 574 C CA . ILE A 1 76 ? 0.201 8.012 -2.139 1.00 98.75 76 ILE A CA 1
ATOM 575 C C . ILE A 1 76 ? 0.892 8.425 -3.448 1.00 98.75 76 ILE A C 1
ATOM 577 O O . ILE A 1 76 ? 2.095 8.216 -3.624 1.00 98.75 76 ILE A O 1
ATOM 581 N N . GLY A 1 77 ? 0.153 9.067 -4.355 1.00 98.25 77 GLY A N 1
ATOM 582 C CA . GLY A 1 77 ? 0.707 9.660 -5.569 1.00 98.25 77 GLY A CA 1
ATOM 583 C C . GLY A 1 77 ? 1.779 10.717 -5.295 1.00 98.25 77 GLY A C 1
ATOM 584 O O . GLY A 1 77 ? 2.845 10.688 -5.905 1.00 98.25 77 GLY A O 1
ATOM 585 N N . ASP A 1 78 ? 1.526 11.631 -4.361 1.00 98.06 78 ASP A N 1
ATOM 586 C CA . ASP A 1 78 ? 2.445 12.705 -3.987 1.00 98.06 78 ASP A CA 1
ATOM 587 C C . ASP A 1 78 ? 3.689 12.158 -3.289 1.00 98.06 78 ASP A C 1
ATOM 589 O O . ASP A 1 78 ? 4.799 12.572 -3.609 1.00 98.06 78 ASP A O 1
ATOM 593 N N . GLY A 1 79 ? 3.538 11.166 -2.410 1.00 98.00 79 GLY A N 1
ATOM 594 C CA . GLY A 1 79 ? 4.675 10.440 -1.852 1.00 98.00 79 GLY A CA 1
ATOM 595 C C . GLY A 1 79 ? 5.554 9.833 -2.946 1.00 98.00 79 GLY A C 1
ATOM 596 O O . GLY A 1 79 ? 6.769 10.018 -2.942 1.00 98.00 79 GLY A O 1
ATOM 597 N N . SER A 1 80 ? 4.932 9.185 -3.936 1.00 97.44 80 SER A N 1
ATOM 598 C CA . SER A 1 80 ? 5.651 8.607 -5.081 1.00 97.44 80 SER A CA 1
ATOM 599 C C . SER A 1 80 ? 6.362 9.677 -5.921 1.00 97.44 80 SER A C 1
ATOM 601 O O . SER A 1 80 ? 7.447 9.439 -6.440 1.00 97.44 80 SER A O 1
ATOM 603 N N . LEU A 1 81 ? 5.765 10.867 -6.036 1.00 94.62 81 LEU A N 1
ATOM 604 C CA . LEU A 1 81 ? 6.321 12.014 -6.758 1.00 94.62 81 LEU A CA 1
ATOM 605 C C . LEU A 1 81 ? 7.556 12.609 -6.067 1.00 94.62 81 LEU A C 1
ATOM 607 O O . LEU A 1 81 ? 8.470 13.079 -6.741 1.00 94.62 81 LEU A O 1
ATOM 611 N N . PHE A 1 82 ? 7.565 12.635 -4.733 1.00 95.00 82 PHE A N 1
ATOM 612 C CA . PHE A 1 82 ? 8.567 13.348 -3.938 1.00 95.00 82 PHE A CA 1
ATOM 613 C C . PHE A 1 82 ? 9.719 12.474 -3.423 1.00 95.00 82 PHE A C 1
ATOM 615 O O . PHE A 1 82 ? 10.601 12.999 -2.736 1.00 95.00 82 PHE A O 1
ATOM 622 N N . GLU A 1 83 ? 9.755 11.173 -3.723 1.00 95.19 83 GLU A N 1
ATOM 623 C CA . GLU A 1 83 ? 10.865 10.316 -3.277 1.00 95.19 83 GLU A CA 1
ATOM 624 C C . GLU A 1 83 ? 12.212 10.706 -3.891 1.00 95.19 83 GLU A C 1
ATOM 626 O O . GLU A 1 83 ? 13.227 10.675 -3.198 1.00 95.19 83 GLU A O 1
ATOM 631 N N . ASP A 1 84 ? 12.198 11.246 -5.109 1.00 89.25 84 ASP A N 1
ATOM 632 C CA . ASP A 1 84 ? 13.361 11.847 -5.769 1.00 89.25 84 ASP A CA 1
ATOM 633 C C . ASP A 1 84 ? 13.719 13.251 -5.259 1.00 89.25 84 ASP A C 1
ATOM 635 O O . ASP A 1 84 ? 14.596 13.910 -5.816 1.00 89.25 84 ASP A O 1
ATOM 639 N N . VAL A 1 85 ? 13.041 13.774 -4.232 1.00 87.69 85 VAL A N 1
ATOM 640 C CA . VAL A 1 85 ? 13.256 15.141 -3.741 1.00 87.69 85 VAL A CA 1
ATOM 641 C C . VAL A 1 85 ? 13.921 15.120 -2.360 1.00 87.69 85 VAL A C 1
ATOM 643 O O . VAL A 1 85 ? 13.316 14.656 -1.392 1.00 87.69 85 VAL A O 1
ATOM 646 N N . PRO A 1 86 ? 15.135 15.691 -2.213 1.00 87.19 86 PRO A N 1
ATOM 647 C CA . PRO A 1 86 ? 15.967 16.315 -3.250 1.00 87.19 86 PRO A CA 1
ATOM 648 C C . PRO A 1 86 ? 16.604 15.277 -4.190 1.00 87.19 86 PRO A C 1
ATOM 650 O O . PRO A 1 86 ? 16.828 14.145 -3.777 1.00 87.19 86 PRO A O 1
ATOM 653 N N . GLY A 1 87 ? 17.013 15.695 -5.398 1.00 80.19 87 GLY A N 1
ATOM 654 C CA . GLY A 1 87 ? 17.507 14.804 -6.471 1.00 80.19 87 GLY A CA 1
ATOM 655 C C . GLY A 1 87 ? 18.638 13.839 -6.097 1.00 80.19 87 GLY A C 1
ATOM 656 O O . GLY A 1 87 ? 18.862 12.853 -6.779 1.00 80.19 87 GLY A O 1
ATOM 657 N N . ARG A 1 88 ? 19.343 14.080 -4.988 1.00 82.69 88 ARG A N 1
ATOM 658 C CA . ARG A 1 88 ? 20.369 13.168 -4.464 1.00 82.69 88 ARG A CA 1
ATOM 659 C C . ARG A 1 88 ? 19.800 11.890 -3.840 1.00 82.69 88 ARG A C 1
ATOM 661 O O . ARG A 1 88 ? 20.558 10.934 -3.687 1.00 82.69 88 ARG A O 1
ATOM 668 N N . ARG A 1 89 ? 18.515 11.861 -3.467 1.00 89.88 89 ARG A N 1
ATOM 669 C CA . ARG A 1 89 ? 17.860 10.657 -2.932 1.00 89.88 89 ARG A CA 1
ATOM 670 C C . ARG A 1 89 ? 17.883 9.510 -3.931 1.00 89.88 89 ARG A C 1
ATOM 672 O O . ARG A 1 89 ? 18.202 8.389 -3.531 1.00 89.88 89 ARG A O 1
ATOM 679 N N . SER A 1 90 ? 17.720 9.836 -5.214 1.00 88.69 90 SER A N 1
ATOM 680 C CA . SER A 1 90 ? 17.654 8.876 -6.315 1.00 88.69 90 SER A CA 1
ATOM 681 C C . SER A 1 90 ? 18.902 7.996 -6.456 1.00 88.69 90 SER A C 1
ATOM 683 O O . SER A 1 90 ? 18.838 6.883 -6.969 1.00 88.69 90 SER A O 1
ATOM 685 N N . PHE A 1 91 ? 20.057 8.424 -5.927 1.00 88.31 91 PHE A N 1
ATOM 686 C CA . PHE A 1 91 ? 21.253 7.577 -5.886 1.00 88.31 91 PHE A CA 1
ATOM 687 C C . PHE A 1 91 ? 21.041 6.278 -5.091 1.00 88.31 91 PHE A C 1
ATOM 689 O O . PHE A 1 91 ? 21.765 5.312 -5.320 1.00 88.31 91 PHE A O 1
ATOM 696 N N . ASN A 1 92 ? 20.068 6.234 -4.175 1.00 94.00 92 ASN A N 1
ATOM 697 C CA . ASN A 1 92 ? 19.729 5.043 -3.390 1.00 94.00 92 ASN A CA 1
ATOM 698 C C . ASN A 1 92 ? 18.617 4.189 -4.021 1.00 94.00 92 ASN A C 1
ATOM 700 O O . ASN A 1 92 ? 18.142 3.246 -3.392 1.00 94.00 92 ASN A O 1
ATOM 704 N N . HIS A 1 93 ? 18.167 4.511 -5.237 1.00 95.12 93 HIS A N 1
ATOM 705 C CA . HIS A 1 93 ? 17.040 3.816 -5.864 1.00 95.12 93 HIS A CA 1
ATOM 706 C C . HIS A 1 93 ? 17.461 2.657 -6.780 1.00 95.12 93 HIS A C 1
ATOM 708 O O . HIS A 1 93 ? 16.626 1.961 -7.352 1.00 95.12 93 HIS A O 1
ATOM 714 N N . PHE A 1 94 ? 18.766 2.409 -6.880 1.00 96.38 94 PHE A N 1
ATOM 715 C CA . PHE A 1 94 ? 19.333 1.321 -7.664 1.00 96.38 94 PHE A CA 1
ATOM 716 C C . PHE A 1 94 ? 19.466 0.051 -6.822 1.00 96.38 94 PHE A C 1
ATOM 718 O O . PHE A 1 94 ? 19.801 0.097 -5.631 1.00 96.38 94 PHE A O 1
ATOM 725 N N . HIS A 1 95 ? 19.269 -1.098 -7.459 1.00 97.88 95 HIS A N 1
ATOM 726 C CA . HIS A 1 95 ? 19.575 -2.397 -6.875 1.00 97.88 95 HIS A CA 1
ATOM 727 C C . HIS A 1 95 ? 19.877 -3.423 -7.972 1.00 97.88 95 HIS A C 1
ATOM 729 O O . HIS A 1 95 ? 18.987 -3.817 -8.718 1.00 97.88 95 HIS A O 1
ATOM 735 N N . ASN A 1 96 ? 21.128 -3.877 -8.052 1.00 97.44 96 ASN A N 1
ATOM 736 C CA . ASN A 1 96 ? 21.533 -4.981 -8.913 1.00 97.44 96 ASN A CA 1
ATOM 737 C C . ASN A 1 96 ? 21.354 -6.325 -8.177 1.00 97.44 96 ASN A C 1
ATOM 739 O O . ASN A 1 96 ? 22.172 -6.628 -7.303 1.00 97.44 96 ASN A O 1
ATOM 743 N N . PRO A 1 97 ? 20.366 -7.157 -8.560 1.00 97.56 97 PRO A N 1
ATOM 744 C CA . PRO A 1 97 ? 20.051 -8.404 -7.856 1.00 97.56 97 PRO A CA 1
ATOM 745 C C . PRO A 1 97 ? 21.125 -9.491 -8.011 1.00 97.56 97 PRO A C 1
ATOM 747 O O . PRO A 1 97 ? 21.101 -10.507 -7.329 1.00 97.56 97 PRO A O 1
ATOM 750 N N . LEU A 1 98 ? 22.101 -9.302 -8.905 1.00 96.94 98 LEU A N 1
ATOM 751 C CA . LEU A 1 98 ? 23.197 -10.257 -9.099 1.00 96.94 98 LEU A CA 1
ATOM 752 C C . LEU A 1 98 ? 24.394 -9.994 -8.174 1.00 96.94 98 LEU A C 1
ATOM 754 O O . LEU A 1 98 ? 25.398 -10.708 -8.247 1.00 96.94 98 LEU A O 1
ATOM 758 N N . VAL A 1 99 ? 24.326 -8.958 -7.332 1.00 95.75 99 VAL A N 1
ATOM 759 C CA . VAL A 1 99 ? 25.397 -8.588 -6.403 1.00 95.75 99 VAL A CA 1
ATOM 760 C C . VAL A 1 99 ? 25.043 -9.034 -4.990 1.00 95.75 99 VAL A C 1
ATOM 762 O O . VAL A 1 99 ? 24.058 -8.594 -4.404 1.00 95.75 99 VAL A O 1
ATOM 765 N N . SER A 1 100 ? 25.912 -9.866 -4.416 1.00 90.25 100 SER A N 1
ATOM 766 C CA . SER A 1 100 ? 25.833 -10.309 -3.026 1.00 90.25 100 SER A CA 1
ATOM 767 C C . SER A 1 100 ? 27.102 -9.891 -2.271 1.00 90.25 100 SER A C 1
ATOM 769 O O . SER A 1 100 ? 28.203 -10.129 -2.784 1.00 90.25 100 SER A O 1
ATOM 771 N N . PRO A 1 101 ? 26.993 -9.295 -1.067 1.00 93.94 101 PRO A N 1
ATOM 772 C CA . PRO A 1 101 ? 25.761 -9.000 -0.319 1.00 93.94 101 PRO A CA 1
ATOM 773 C C . PRO A 1 101 ? 25.003 -7.755 -0.832 1.00 93.94 101 PRO A C 1
ATOM 775 O O . PRO A 1 101 ? 25.572 -6.924 -1.540 1.00 93.94 101 PRO A O 1
ATOM 778 N N . TRP A 1 102 ? 23.740 -7.579 -0.408 1.00 96.06 102 TRP A N 1
ATOM 779 C CA . TRP A 1 102 ? 22.898 -6.418 -0.761 1.00 96.06 102 TRP A CA 1
ATOM 780 C C . TRP A 1 102 ? 23.513 -5.052 -0.416 1.00 96.06 102 TRP A C 1
ATOM 782 O O . TRP A 1 102 ? 23.199 -4.060 -1.074 1.00 96.06 102 TRP A O 1
ATOM 792 N N . ASP A 1 103 ? 24.418 -4.976 0.564 1.00 94.00 103 ASP A N 1
ATOM 793 C CA . ASP A 1 103 ? 25.181 -3.761 0.884 1.00 94.00 103 ASP A CA 1
ATOM 794 C C . ASP A 1 103 ? 25.930 -3.198 -0.340 1.00 94.00 103 ASP A C 1
ATOM 796 O O . ASP A 1 103 ? 26.110 -1.979 -0.468 1.00 94.00 103 ASP A O 1
ATOM 800 N N . ASP A 1 104 ? 26.325 -4.078 -1.265 1.00 93.25 104 ASP A N 1
ATOM 801 C CA . ASP A 1 104 ? 27.054 -3.745 -2.487 1.00 93.25 104 ASP A CA 1
ATOM 802 C C . ASP A 1 104 ? 26.193 -3.693 -3.749 1.00 93.25 104 ASP A C 1
ATOM 804 O O . ASP A 1 104 ? 26.682 -3.269 -4.794 1.00 93.25 104 ASP A O 1
ATOM 808 N N . ALA A 1 105 ? 24.903 -4.010 -3.635 1.00 96.00 105 ALA A N 1
ATOM 809 C CA . ALA A 1 105 ? 23.968 -4.038 -4.757 1.00 96.00 105 ALA A CA 1
ATOM 810 C C . ALA A 1 105 ? 23.449 -2.653 -5.189 1.00 96.00 105 ALA A C 1
ATOM 812 O O . ALA A 1 105 ? 22.789 -2.550 -6.217 1.00 96.00 105 ALA A O 1
ATOM 813 N N . GLY A 1 106 ? 23.703 -1.586 -4.424 1.00 93.56 106 GLY A N 1
ATOM 814 C CA . GLY A 1 106 ? 23.276 -0.222 -4.776 1.00 93.56 106 GLY A CA 1
ATOM 815 C C . GLY A 1 106 ? 24.116 0.431 -5.877 1.00 93.56 106 GLY A C 1
ATOM 816 O O . GLY A 1 106 ? 25.098 -0.142 -6.343 1.00 93.56 106 GLY A O 1
ATOM 817 N N . LEU A 1 107 ? 23.781 1.675 -6.245 1.00 90.56 107 LEU A N 1
ATOM 818 C CA . LEU A 1 107 ? 24.495 2.403 -7.298 1.00 90.56 107 LEU A CA 1
ATOM 819 C C . LEU A 1 107 ? 25.996 2.510 -6.988 1.00 90.56 107 LEU A C 1
ATOM 821 O O . LEU A 1 107 ? 26.402 2.950 -5.902 1.00 90.56 107 LEU A O 1
ATOM 825 N N . ARG A 1 108 ? 26.824 2.138 -7.964 1.00 84.38 108 ARG A N 1
ATOM 826 C CA . ARG A 1 108 ? 28.280 2.313 -7.947 1.00 84.38 108 ARG A CA 1
ATOM 827 C C . ARG A 1 108 ? 28.725 2.947 -9.257 1.00 84.38 108 ARG A C 1
ATOM 829 O O . ARG A 1 108 ? 28.575 2.350 -10.320 1.00 84.38 108 ARG A O 1
ATOM 836 N N . THR A 1 109 ? 29.315 4.138 -9.177 1.00 75.75 109 THR A N 1
ATOM 837 C CA . THR A 1 109 ? 29.946 4.792 -10.336 1.00 75.75 109 THR A CA 1
ATOM 838 C C . THR A 1 109 ? 31.464 4.644 -10.304 1.00 75.75 109 THR A C 1
ATOM 840 O O . THR A 1 109 ? 32.031 4.104 -9.354 1.00 75.75 109 THR A O 1
ATOM 843 N N . PHE A 1 110 ? 32.137 5.137 -11.349 1.00 65.12 110 PHE A N 1
ATOM 844 C CA . PHE A 1 110 ? 33.588 5.034 -11.503 1.00 65.12 110 PHE A CA 1
ATOM 845 C C . PHE A 1 110 ? 34.369 5.448 -10.245 1.00 65.12 110 PHE A C 1
ATOM 847 O O . PHE A 1 110 ? 34.003 6.383 -9.523 1.00 65.12 110 PHE A O 1
ATOM 854 N N . SER A 1 111 ? 35.482 4.751 -10.024 1.00 55.47 111 SER A N 1
ATOM 855 C CA . SER A 1 111 ? 36.344 4.954 -8.867 1.00 55.47 111 SER A CA 1
ATOM 856 C C . SER A 1 111 ? 37.533 5.853 -9.185 1.00 55.47 111 SER A C 1
ATOM 858 O O . SER A 1 111 ? 38.215 5.661 -10.192 1.00 55.47 111 SER A O 1
ATOM 860 N N . ILE A 1 112 ? 37.846 6.785 -8.287 1.00 51.03 112 ILE A N 1
ATOM 861 C CA . ILE A 1 112 ? 39.115 7.521 -8.281 1.00 51.03 112 ILE A CA 1
ATOM 862 C C . ILE A 1 112 ? 39.973 6.907 -7.173 1.00 51.03 112 ILE A C 1
ATOM 864 O O . ILE A 1 112 ? 39.550 6.854 -6.023 1.00 51.03 112 ILE A O 1
ATOM 868 N N . LEU A 1 113 ? 41.165 6.398 -7.516 1.00 52.91 113 LEU A N 1
ATOM 869 C CA . LEU A 1 113 ? 42.077 5.732 -6.565 1.00 52.91 113 LEU A CA 1
ATOM 870 C C . LEU A 1 113 ? 41.431 4.558 -5.794 1.00 52.91 113 LEU A C 1
ATOM 872 O O . LEU A 1 113 ? 41.755 4.312 -4.637 1.00 52.91 113 LEU A O 1
ATOM 876 N N . GLY A 1 114 ? 40.512 3.829 -6.435 1.00 55.91 114 GLY A N 1
ATOM 877 C CA . GLY A 1 114 ? 39.817 2.686 -5.830 1.00 55.91 114 GLY A CA 1
ATOM 878 C C . GLY A 1 114 ? 38.577 3.038 -4.997 1.00 55.91 114 GLY A C 1
ATOM 879 O O . GLY A 1 114 ? 37.944 2.126 -4.478 1.00 55.91 114 GLY A O 1
ATOM 880 N N . VAL A 1 115 ? 38.189 4.316 -4.908 1.00 56.34 115 VAL A N 1
ATOM 881 C CA . VAL A 1 115 ? 36.988 4.768 -4.183 1.00 56.34 115 VAL A CA 1
ATOM 882 C C . VAL A 1 115 ? 35.909 5.244 -5.172 1.00 56.34 115 VAL A C 1
ATOM 884 O O . VAL A 1 115 ? 36.208 6.149 -5.957 1.00 56.34 115 VAL A O 1
ATOM 887 N N . PRO A 1 116 ? 34.685 4.671 -5.171 1.00 59.06 116 PRO A N 1
ATOM 888 C CA . PRO A 1 116 ? 33.610 5.059 -6.091 1.00 59.06 116 PRO A CA 1
ATOM 889 C C . PRO A 1 116 ? 33.067 6.454 -5.760 1.00 59.06 116 PRO A C 1
ATOM 891 O O . PRO A 1 116 ? 32.721 6.726 -4.612 1.00 59.06 116 PRO A O 1
ATOM 894 N N . LEU A 1 117 ? 32.966 7.334 -6.762 1.00 71.81 117 LEU A N 1
ATOM 895 C CA . LEU A 1 117 ? 32.543 8.729 -6.565 1.00 71.81 117 LEU A CA 1
ATOM 896 C C . LEU A 1 117 ? 31.102 8.845 -6.023 1.00 71.81 117 LEU A C 1
ATOM 898 O O . LEU A 1 117 ? 30.839 9.662 -5.140 1.00 71.81 117 LEU A O 1
ATOM 902 N N . ILE A 1 118 ? 30.191 7.999 -6.511 1.00 77.12 118 ILE A N 1
ATOM 903 C CA . ILE A 1 118 ? 28.840 7.814 -5.974 1.00 77.12 118 ILE A CA 1
ATOM 904 C C . ILE A 1 118 ? 28.757 6.425 -5.345 1.00 77.12 118 ILE A C 1
ATOM 906 O O . ILE A 1 118 ? 29.144 5.423 -5.956 1.00 77.12 118 ILE A O 1
ATOM 910 N N . ARG A 1 119 ? 28.226 6.380 -4.122 1.00 84.69 119 ARG A N 1
ATOM 911 C CA . ARG A 1 119 ? 27.948 5.148 -3.386 1.00 84.69 119 ARG A CA 1
ATOM 912 C C . ARG A 1 119 ? 26.532 5.218 -2.826 1.00 84.69 119 ARG A C 1
ATOM 914 O O . ARG A 1 119 ? 26.335 5.676 -1.705 1.00 84.69 119 ARG A O 1
ATOM 921 N N . GLY A 1 120 ? 25.569 4.762 -3.618 1.00 89.19 120 GLY A N 1
ATOM 922 C CA . GLY A 1 120 ? 24.184 4.619 -3.181 1.00 89.19 120 GLY A CA 1
ATOM 923 C C . GLY A 1 120 ? 23.996 3.397 -2.289 1.00 89.19 120 GLY A C 1
ATOM 924 O O . GLY A 1 120 ? 24.596 2.343 -2.527 1.00 89.19 120 GLY A O 1
ATOM 925 N N . GLN A 1 121 ? 23.153 3.508 -1.270 1.00 94.62 121 GLN A N 1
ATOM 926 C CA . GLN A 1 121 ? 22.614 2.328 -0.607 1.00 94.62 121 GLN A CA 1
ATOM 927 C C . GLN A 1 121 ? 21.691 1.591 -1.586 1.00 94.62 121 GLN A C 1
ATOM 929 O O . GLN A 1 121 ? 21.020 2.219 -2.397 1.00 94.62 121 GLN A O 1
ATOM 934 N N . SER A 1 122 ? 21.672 0.258 -1.541 1.00 97.19 122 SER A N 1
ATOM 935 C CA . SER A 1 122 ? 20.715 -0.511 -2.338 1.00 97.19 122 SER A CA 1
ATOM 936 C C . SER A 1 122 ? 19.276 -0.134 -1.981 1.00 97.19 122 SER A C 1
ATOM 938 O O . SER A 1 122 ? 18.965 -0.035 -0.793 1.00 97.19 122 SER A O 1
ATOM 940 N N . SER A 1 123 ? 18.392 -0.015 -2.978 1.00 97.88 123 SER A N 1
ATOM 941 C CA . SER A 1 123 ? 16.974 0.302 -2.756 1.00 97.88 123 SER A CA 1
ATOM 942 C C . SER A 1 123 ? 16.270 -0.686 -1.817 1.00 97.88 123 SER A C 1
ATOM 944 O O . SER A 1 123 ? 15.442 -0.266 -1.011 1.00 97.88 123 SER A O 1
ATOM 946 N N . VAL A 1 124 ? 16.681 -1.964 -1.817 1.00 97.94 124 VAL A N 1
ATOM 947 C CA . VAL A 1 124 ? 16.226 -3.011 -0.879 1.00 97.94 124 VAL A CA 1
ATOM 948 C C . VAL A 1 124 ? 16.473 -2.638 0.586 1.00 97.94 124 VAL A C 1
ATOM 950 O O . VAL A 1 124 ? 15.628 -2.895 1.448 1.00 97.94 124 VAL A O 1
ATOM 953 N N . LEU A 1 125 ? 17.630 -2.036 0.863 1.00 98.19 125 LEU A N 1
ATOM 954 C CA . LEU A 1 125 ? 18.041 -1.596 2.196 1.00 98.19 125 LEU A CA 1
ATOM 955 C C . LEU A 1 125 ? 17.510 -0.188 2.499 1.00 98.19 125 LEU A C 1
ATOM 957 O O . LEU A 1 125 ? 17.084 0.088 3.618 1.00 98.19 125 LEU A O 1
ATOM 961 N N . TRP A 1 126 ? 17.488 0.691 1.494 1.00 97.88 126 TRP A N 1
ATOM 962 C CA . TRP A 1 126 ? 17.041 2.082 1.592 1.00 97.88 126 TRP A CA 1
ATOM 963 C C . TRP A 1 126 ? 15.608 2.209 2.109 1.00 97.88 126 TRP A C 1
ATOM 965 O O . TRP A 1 126 ? 15.348 3.014 3.004 1.00 97.88 126 TRP A O 1
ATOM 975 N N . GLN A 1 127 ? 14.691 1.372 1.614 1.00 97.69 127 GLN A N 1
ATOM 976 C CA . GLN A 1 127 ? 13.290 1.347 2.059 1.00 97.69 127 GLN A CA 1
ATOM 977 C C . GLN A 1 127 ? 13.111 1.022 3.555 1.00 97.69 127 GLN A C 1
ATOM 979 O O . GLN A 1 127 ? 12.032 1.232 4.103 1.00 97.69 127 GLN A O 1
ATOM 984 N N . GLN A 1 128 ? 14.138 0.486 4.222 1.00 97.12 128 GLN A N 1
ATOM 985 C CA . GLN A 1 128 ? 14.110 0.088 5.633 1.00 97.12 128 GLN A CA 1
ATOM 986 C C . GLN A 1 128 ? 15.202 0.773 6.467 1.00 97.12 128 GLN A C 1
ATOM 988 O O . GLN A 1 128 ? 15.424 0.407 7.621 1.00 97.12 128 GLN A O 1
ATOM 993 N N . ASN A 1 129 ? 15.884 1.774 5.909 1.00 96.62 129 ASN A N 1
ATOM 994 C CA . ASN A 1 129 ? 16.899 2.536 6.620 1.00 96.62 129 ASN A CA 1
ATOM 995 C C . ASN A 1 129 ? 16.233 3.683 7.403 1.00 96.62 129 ASN A C 1
ATOM 997 O O . ASN A 1 129 ? 15.766 4.622 6.780 1.00 96.62 129 ASN A O 1
ATOM 1001 N N . PRO A 1 130 ? 16.223 3.705 8.747 1.00 93.88 130 PRO A N 1
ATOM 1002 C CA . PRO A 1 130 ? 15.605 4.800 9.507 1.00 93.88 130 PRO A CA 1
ATOM 1003 C C . PRO A 1 130 ? 16.413 6.114 9.478 1.00 93.88 130 PRO A C 1
ATOM 1005 O O . PRO A 1 130 ? 15.996 7.117 10.049 1.00 93.88 130 PRO A O 1
ATOM 1008 N N . SER A 1 131 ? 17.602 6.114 8.867 1.00 94.69 131 SER A N 1
ATOM 1009 C CA . SER A 1 131 ? 18.529 7.252 8.775 1.00 94.69 131 SER A CA 1
ATOM 1010 C C . SER A 1 131 ? 18.688 7.750 7.333 1.00 94.69 131 SER A C 1
ATOM 1012 O O . SER A 1 131 ? 19.784 8.139 6.923 1.00 94.69 131 SER A O 1
ATOM 1014 N N . GLN A 1 132 ? 17.612 7.721 6.540 1.00 95.44 132 GLN A N 1
ATOM 1015 C CA . GLN A 1 132 ? 17.634 8.150 5.137 1.00 95.44 132 GLN A CA 1
ATOM 1016 C C . GLN A 1 132 ? 18.200 9.565 4.972 1.00 95.44 132 GLN A C 1
ATOM 1018 O O . GLN A 1 132 ? 19.143 9.770 4.207 1.00 95.44 132 GLN A O 1
ATOM 1023 N N . ASP A 1 133 ? 17.682 10.526 5.736 1.00 93.56 133 ASP A N 1
ATOM 1024 C CA . ASP A 1 133 ? 18.035 11.945 5.626 1.00 93.56 133 ASP A CA 1
ATOM 1025 C C . ASP A 1 133 ? 19.543 12.192 5.802 1.00 93.56 133 ASP A C 1
ATOM 1027 O O . ASP A 1 133 ? 20.139 13.009 5.097 1.00 93.56 133 ASP A O 1
ATOM 1031 N N . SER A 1 134 ? 20.180 11.421 6.689 1.00 91.75 134 SER A N 1
ATOM 1032 C CA . SER A 1 134 ? 21.596 11.535 7.038 1.00 91.75 134 SER A CA 1
ATOM 1033 C C . SER A 1 134 ? 22.513 10.536 6.315 1.00 91.75 134 SER A C 1
ATOM 1035 O O . SER A 1 134 ? 23.711 10.480 6.602 1.00 91.75 134 SER A O 1
ATOM 1037 N N . THR A 1 135 ? 21.995 9.760 5.359 1.00 90.44 135 THR A N 1
ATOM 1038 C CA . THR A 1 135 ? 22.796 8.794 4.593 1.00 90.44 135 THR A CA 1
ATOM 1039 C C . THR A 1 135 ? 23.678 9.502 3.563 1.00 90.44 135 THR A C 1
ATOM 1041 O O . THR A 1 135 ? 23.220 10.378 2.828 1.00 90.44 135 THR A O 1
ATOM 1044 N N . PHE A 1 136 ? 24.955 9.122 3.493 1.00 86.69 136 PHE A N 1
ATOM 1045 C CA . PHE A 1 136 ? 25.922 9.691 2.551 1.00 86.69 136 PHE A CA 1
ATOM 1046 C C . PHE A 1 136 ? 25.869 8.996 1.189 1.00 86.69 136 PHE A C 1
ATOM 1048 O O . PHE A 1 136 ? 25.926 7.773 1.130 1.00 86.69 136 PHE A O 1
ATOM 1055 N N . VAL A 1 137 ? 25.848 9.781 0.109 1.00 80.56 137 VAL A N 1
ATOM 1056 C CA . VAL A 1 137 ? 25.743 9.269 -1.276 1.00 80.56 137 VAL A CA 1
ATOM 1057 C C . VAL A 1 137 ? 26.939 9.621 -2.170 1.00 80.56 137 VAL A C 1
ATOM 1059 O O . VAL A 1 137 ? 27.173 8.961 -3.180 1.00 80.56 137 VAL A O 1
ATOM 1062 N N . LEU A 1 138 ? 27.736 10.626 -1.789 1.00 74.12 138 LEU A N 1
ATOM 1063 C CA . LEU A 1 138 ? 28.939 11.057 -2.513 1.00 74.12 138 LEU A CA 1
ATOM 1064 C C . LEU A 1 138 ? 30.204 10.832 -1.686 1.00 74.12 138 LEU A C 1
ATOM 1066 O O . LEU A 1 138 ? 30.215 11.047 -0.473 1.00 74.12 138 LEU A O 1
ATOM 1070 N N . THR A 1 139 ? 31.285 10.449 -2.361 1.00 62.34 139 THR A N 1
ATOM 1071 C CA . THR A 1 139 ? 32.628 10.331 -1.782 1.00 62.34 139 THR A CA 1
ATOM 1072 C C . THR A 1 139 ? 33.659 11.020 -2.697 1.00 62.34 139 THR A C 1
ATOM 1074 O O . THR A 1 139 ? 33.388 11.196 -3.881 1.00 62.34 139 THR A O 1
ATOM 1077 N N . PRO A 1 140 ? 34.830 11.473 -2.201 1.00 60.22 140 PRO A N 1
ATOM 1078 C CA . PRO A 1 140 ? 35.280 11.450 -0.810 1.00 60.22 140 PRO A CA 1
ATOM 1079 C C . PRO A 1 140 ? 34.688 12.583 0.041 1.00 60.22 140 PRO A C 1
ATOM 1081 O O . PRO A 1 140 ? 34.907 12.592 1.248 1.00 60.22 140 PRO A O 1
ATOM 1084 N N . ILE A 1 141 ? 33.962 13.535 -0.560 1.00 68.38 141 ILE A N 1
ATOM 1085 C CA . ILE A 1 141 ? 33.291 14.620 0.166 1.00 68.38 141 ILE A CA 1
ATOM 1086 C C . ILE A 1 141 ? 31.863 14.166 0.504 1.00 68.38 141 ILE A C 1
ATOM 1088 O O . ILE A 1 141 ? 31.017 14.147 -0.395 1.00 68.38 141 ILE A O 1
ATOM 1092 N N . PRO A 1 142 ? 31.586 13.798 1.769 1.00 73.88 142 PRO A N 1
ATOM 1093 C CA . PRO A 1 142 ? 30.286 13.285 2.167 1.00 73.88 142 PRO A CA 1
ATOM 1094 C C . PRO A 1 142 ? 29.190 14.322 1.914 1.00 73.88 142 PRO A C 1
ATOM 1096 O O . PRO A 1 142 ? 29.191 15.402 2.502 1.00 73.88 142 PRO A O 1
ATOM 1099 N N . SER A 1 143 ? 28.240 13.973 1.049 1.00 78.94 143 SER A N 1
ATOM 1100 C CA . SER A 1 143 ? 26.995 14.723 0.858 1.00 78.94 143 SER A CA 1
ATOM 1101 C C . SER A 1 143 ? 25.818 13.867 1.291 1.00 78.94 143 SER A C 1
ATOM 1103 O O . SER A 1 143 ? 25.757 12.687 0.943 1.00 78.94 143 SER A O 1
ATOM 1105 N N . LEU A 1 144 ? 24.907 14.471 2.052 1.00 86.50 144 LEU A N 1
ATOM 1106 C CA . LEU A 1 144 ? 23.714 13.809 2.568 1.00 86.50 144 LEU A CA 1
ATOM 1107 C C . LEU A 1 144 ? 22.653 13.651 1.476 1.00 86.50 144 LEU A C 1
ATOM 1109 O O . LEU A 1 144 ? 22.483 14.540 0.630 1.00 86.50 144 LEU A O 1
ATOM 1113 N N . SER A 1 145 ? 21.925 12.539 1.548 1.00 88.25 145 SER A N 1
ATOM 1114 C CA . SER A 1 145 ? 20.735 12.267 0.745 1.00 88.25 145 SER A CA 1
ATOM 1115 C C . SER A 1 145 ? 19.693 13.374 0.952 1.00 88.25 145 SER A C 1
ATOM 1117 O O . SER A 1 145 ? 19.325 14.058 -0.004 1.00 88.25 145 SER A O 1
ATOM 1119 N N . GLY A 1 146 ? 19.351 13.673 2.213 1.00 89.69 146 GLY A N 1
ATOM 1120 C CA . GLY A 1 146 ? 18.372 14.697 2.582 1.00 89.69 146 GLY A CA 1
ATOM 1121 C C . GLY A 1 146 ? 16.917 14.291 2.304 1.00 89.69 146 GLY A C 1
ATOM 1122 O O . GLY A 1 146 ? 16.625 13.166 1.895 1.00 89.69 146 GLY A O 1
ATOM 1123 N N . GLY A 1 147 ? 15.990 15.237 2.490 1.00 88.94 147 GLY A N 1
ATOM 1124 C CA . GLY A 1 147 ? 14.564 15.061 2.167 1.00 88.94 147 GLY A CA 1
ATOM 1125 C C . GLY A 1 147 ? 13.734 14.345 3.237 1.00 88.94 147 GLY A C 1
ATOM 1126 O O . GLY A 1 147 ? 12.565 14.051 2.995 1.00 88.94 147 GLY A O 1
ATOM 1127 N N . GLY A 1 148 ? 14.300 14.098 4.421 1.00 94.38 148 GLY A N 1
ATOM 1128 C CA . GLY A 1 148 ? 13.612 13.458 5.541 1.00 94.38 148 GLY A CA 1
ATOM 1129 C C . GLY A 1 148 ? 13.667 11.926 5.534 1.00 94.38 148 GLY A C 1
ATOM 1130 O O . GLY A 1 148 ? 14.256 11.296 4.652 1.00 94.38 148 GLY A O 1
ATOM 1131 N N . ASN A 1 149 ? 13.056 11.332 6.561 1.00 96.38 149 ASN A N 1
ATOM 1132 C CA . ASN A 1 149 ? 13.008 9.885 6.778 1.00 96.38 149 ASN A CA 1
ATOM 1133 C C . ASN A 1 149 ? 11.609 9.348 6.464 1.00 96.38 149 ASN A C 1
ATOM 1135 O O . ASN A 1 149 ? 10.630 9.795 7.060 1.00 96.38 149 ASN A O 1
ATOM 1139 N N . TRP A 1 150 ? 11.544 8.392 5.540 1.00 97.31 150 TRP A N 1
ATOM 1140 C CA . TRP A 1 150 ? 10.315 7.835 4.972 1.00 97.31 150 TRP A CA 1
ATOM 1141 C C . TRP A 1 150 ? 10.398 6.311 4.799 1.00 97.31 150 TRP A C 1
ATOM 1143 O O . TRP A 1 150 ? 9.773 5.731 3.913 1.00 97.31 150 TRP A O 1
ATOM 1153 N N . SER A 1 151 ? 11.202 5.653 5.633 1.00 97.88 151 SER A N 1
ATOM 1154 C CA . SER A 1 151 ? 11.361 4.198 5.630 1.00 97.88 151 SER A CA 1
ATOM 1155 C C . SER A 1 151 ? 10.080 3.475 6.064 1.00 97.88 151 SER A C 1
ATOM 1157 O O . SER A 1 151 ? 9.153 4.072 6.617 1.00 97.88 151 SER A O 1
ATOM 1159 N N . TRP A 1 152 ? 10.045 2.153 5.894 1.00 98.44 152 TRP A N 1
ATOM 1160 C CA . TRP A 1 152 ? 8.977 1.293 6.414 1.00 98.44 152 TRP A CA 1
ATOM 1161 C C . TRP A 1 152 ? 8.701 1.536 7.906 1.00 98.44 152 TRP A C 1
ATOM 1163 O O . TRP A 1 152 ? 7.552 1.579 8.355 1.00 98.44 152 TRP A O 1
ATOM 1173 N N . GLN A 1 153 ? 9.764 1.729 8.685 1.00 97.62 153 GLN A N 1
ATOM 1174 C CA . GLN A 1 153 ? 9.693 1.990 10.114 1.00 97.62 153 GLN A CA 1
ATOM 1175 C C . GLN A 1 153 ? 9.065 3.357 10.402 1.00 97.62 153 GLN A C 1
ATOM 1177 O O . GLN A 1 153 ? 8.269 3.481 11.337 1.00 97.62 153 GLN A O 1
ATOM 1182 N N . ASP A 1 154 ? 9.373 4.364 9.583 1.00 98.19 154 ASP A N 1
ATOM 1183 C CA . ASP A 1 154 ? 8.762 5.689 9.678 1.00 98.19 154 ASP A CA 1
ATOM 1184 C C . ASP A 1 154 ? 7.274 5.619 9.323 1.00 98.19 154 ASP A C 1
ATOM 1186 O O . ASP A 1 154 ? 6.448 6.094 10.102 1.00 98.19 154 ASP A O 1
ATOM 1190 N N . ALA A 1 155 ? 6.904 4.924 8.241 1.00 98.62 155 ALA A N 1
ATOM 1191 C CA . ALA A 1 155 ? 5.508 4.702 7.855 1.00 98.62 155 ALA A CA 1
ATOM 1192 C C . ALA A 1 155 ? 4.694 4.046 8.986 1.00 98.62 155 ALA A C 1
ATOM 1194 O O . ALA A 1 155 ? 3.591 4.492 9.309 1.00 98.62 155 ALA A O 1
ATOM 1195 N N . ARG A 1 156 ? 5.251 3.031 9.665 1.00 98.44 156 ARG A N 1
ATOM 1196 C CA . ARG A 1 156 ? 4.614 2.405 10.839 1.00 98.44 156 ARG A CA 1
ATOM 1197 C C . ARG A 1 156 ? 4.466 3.359 12.020 1.00 98.44 156 ARG A C 1
ATOM 1199 O O . ARG A 1 156 ? 3.456 3.302 12.724 1.00 98.44 156 ARG A O 1
ATOM 1206 N N . ARG A 1 157 ? 5.435 4.249 12.240 1.00 98.31 157 ARG A N 1
ATOM 1207 C CA . ARG A 1 157 ? 5.373 5.263 13.300 1.00 98.31 157 ARG A CA 1
ATOM 1208 C C . ARG A 1 157 ? 4.329 6.338 12.996 1.00 98.31 157 ARG A C 1
ATOM 1210 O O . ARG A 1 157 ? 3.557 6.686 13.889 1.00 98.31 157 ARG A O 1
ATOM 1217 N N . HIS A 1 158 ? 4.257 6.823 11.756 1.00 98.44 158 HIS A N 1
ATOM 1218 C CA . HIS A 1 158 ? 3.201 7.737 11.314 1.00 98.44 158 HIS A CA 1
ATOM 1219 C C . HIS A 1 158 ? 1.823 7.091 11.465 1.00 98.44 158 HIS A C 1
ATOM 1221 O O . HIS A 1 158 ? 0.932 7.700 12.053 1.00 98.44 158 HIS A O 1
ATOM 1227 N N . TYR A 1 159 ? 1.679 5.819 11.086 1.00 98.75 159 TYR A N 1
ATOM 1228 C CA . TYR A 1 159 ? 0.412 5.111 11.232 1.00 98.75 159 TYR A CA 1
ATOM 1229 C C . TYR A 1 159 ? 0.006 4.944 12.699 1.00 98.75 159 TYR A C 1
ATOM 1231 O O . TYR A 1 159 ? -1.127 5.241 13.070 1.00 98.75 159 TYR A O 1
ATOM 1239 N N . LEU A 1 160 ? 0.942 4.572 13.579 1.00 98.62 160 LEU A N 1
ATOM 1240 C CA . LEU A 1 160 ? 0.681 4.533 15.019 1.00 98.62 160 LEU A CA 1
ATOM 1241 C C . LEU A 1 160 ? 0.232 5.902 15.553 1.00 98.62 160 LEU A C 1
ATOM 1243 O O . LEU A 1 160 ? -0.726 5.980 16.323 1.00 98.62 160 LEU A O 1
ATOM 1247 N N . ASN A 1 161 ? 0.886 6.987 15.132 1.00 98.25 161 ASN A N 1
ATOM 1248 C CA . ASN A 1 161 ? 0.507 8.347 15.516 1.00 98.25 161 ASN A CA 1
ATOM 1249 C C . ASN A 1 161 ? -0.898 8.714 15.011 1.00 98.25 161 ASN A C 1
ATOM 1251 O O . ASN A 1 161 ? -1.681 9.299 15.762 1.00 98.25 161 ASN A O 1
ATOM 1255 N N . ALA A 1 162 ? -1.240 8.328 13.782 1.00 98.31 162 ALA A N 1
ATOM 1256 C CA . ALA A 1 162 ? -2.554 8.550 13.185 1.00 98.31 162 ALA A CA 1
ATOM 1257 C C . ALA A 1 162 ? -3.670 7.862 13.984 1.00 98.31 162 ALA A C 1
ATOM 1259 O O . ALA A 1 162 ? -4.750 8.421 14.177 1.00 98.31 162 ALA A O 1
ATOM 1260 N N . LEU A 1 163 ? -3.388 6.677 14.530 1.00 98.25 163 LEU A N 1
ATOM 1261 C CA . LEU A 1 163 ? -4.340 5.923 15.342 1.00 98.25 163 LEU A CA 1
ATOM 1262 C C . LEU A 1 163 ? -4.447 6.424 16.790 1.00 98.25 163 LEU A C 1
ATOM 1264 O O . LEU A 1 163 ? -5.496 6.237 17.407 1.00 98.25 163 LEU A O 1
ATOM 1268 N N . THR A 1 164 ? -3.407 7.051 17.348 1.00 97.56 164 THR A N 1
ATOM 1269 C CA . THR A 1 164 ? -3.296 7.246 18.811 1.00 97.56 164 THR A CA 1
ATOM 1270 C C . THR A 1 164 ? -3.213 8.695 19.285 1.00 97.56 164 THR A C 1
ATOM 1272 O O . THR A 1 164 ? -3.488 8.949 20.459 1.00 97.56 164 THR A O 1
ATOM 1275 N N . ARG A 1 165 ? -2.865 9.662 18.421 1.00 97.38 165 ARG A N 1
ATOM 1276 C CA . ARG A 1 165 ? -2.751 11.071 18.832 1.00 97.38 165 ARG A CA 1
ATOM 1277 C C . ARG A 1 165 ? -4.073 11.619 19.355 1.00 97.38 165 ARG A C 1
ATOM 1279 O O . ARG A 1 165 ? -5.151 11.309 18.846 1.00 97.38 165 ARG A O 1
ATOM 1286 N N . THR A 1 166 ? -3.973 12.494 20.353 1.00 96.06 166 THR A N 1
ATOM 1287 C CA . THR A 1 166 ? -5.139 13.011 21.072 1.00 96.06 166 THR A CA 1
ATOM 1288 C C . THR A 1 166 ? -6.051 13.857 20.204 1.00 96.06 166 THR A C 1
ATOM 1290 O O . THR A 1 166 ? -7.262 13.708 20.284 1.00 96.06 166 THR A O 1
ATOM 1293 N N . ARG A 1 167 ? -5.517 14.713 19.337 1.00 93.44 167 ARG A N 1
ATOM 1294 C CA . ARG A 1 167 ? -6.334 15.623 18.525 1.00 93.44 167 ARG A CA 1
ATOM 1295 C C . ARG A 1 167 ? -6.358 15.197 17.072 1.00 93.44 167 ARG A C 1
ATOM 1297 O O . ARG A 1 167 ? -5.373 14.664 16.567 1.00 93.44 167 ARG A O 1
ATOM 1304 N N . LYS A 1 168 ? -7.493 15.440 16.415 1.00 92.44 168 LYS A N 1
ATOM 1305 C CA . LYS A 1 168 ? -7.637 15.243 14.971 1.00 92.44 168 LYS A CA 1
ATOM 1306 C C . LYS A 1 168 ? -6.780 16.257 14.208 1.00 92.44 168 LYS A C 1
ATOM 1308 O O . LYS A 1 168 ? -5.940 15.857 13.409 1.00 92.44 168 LYS A O 1
ATOM 1313 N N . GLU A 1 169 ? -6.945 17.531 14.546 1.00 92.69 169 GLU A N 1
ATOM 1314 C CA . GLU A 1 169 ? -6.273 18.671 13.921 1.00 92.69 169 GLU A CA 1
ATOM 1315 C C . GLU A 1 169 ? -4.909 18.986 14.554 1.00 92.69 169 GLU A C 1
ATOM 1317 O O . GLU A 1 169 ? -4.622 18.606 15.695 1.00 92.69 169 GLU A O 1
ATOM 1322 N N . ASP A 1 170 ? -4.086 19.717 13.802 1.00 92.06 170 ASP A N 1
ATOM 1323 C CA . ASP A 1 170 ? -2.816 20.262 14.274 1.00 92.06 170 ASP A CA 1
ATOM 1324 C C . ASP A 1 170 ? -3.029 21.404 15.271 1.00 92.06 170 ASP A C 1
ATOM 1326 O O . ASP A 1 170 ? -3.988 22.170 15.187 1.00 92.06 170 ASP A O 1
ATOM 1330 N N . VAL A 1 171 ? -2.079 21.578 16.187 1.00 89.75 171 VAL A N 1
ATOM 1331 C CA . VAL A 1 171 ? -2.117 22.645 17.190 1.00 89.75 171 VAL A CA 1
ATOM 1332 C C . VAL A 1 171 ? -0.854 23.478 17.090 1.00 89.75 171 VAL A C 1
ATOM 1334 O O . VAL A 1 171 ? 0.252 22.952 17.168 1.00 89.75 171 VAL A O 1
ATOM 1337 N N . THR A 1 172 ? -0.992 24.795 16.984 1.00 88.00 172 THR A N 1
ATOM 1338 C CA . THR A 1 172 ? 0.140 25.708 17.168 1.00 88.00 172 THR A CA 1
ATOM 1339 C C . THR A 1 172 ? 0.253 26.067 18.646 1.00 88.00 172 THR A C 1
ATOM 1341 O O . THR A 1 172 ? -0.625 26.727 19.199 1.00 88.00 172 THR A O 1
ATOM 1344 N N . ARG A 1 173 ? 1.327 25.617 19.300 1.00 82.06 173 ARG A N 1
ATOM 1345 C CA . ARG A 1 173 ? 1.646 25.988 20.683 1.00 82.06 173 ARG A CA 1
ATOM 1346 C C . ARG A 1 173 ? 2.220 27.404 20.762 1.00 82.06 173 ARG A C 1
ATOM 1348 O O . ARG A 1 173 ? 2.722 27.948 19.773 1.00 82.06 173 ARG A O 1
ATOM 1355 N N . GLU A 1 174 ? 2.179 27.990 21.960 1.00 75.25 174 GLU A N 1
ATOM 1356 C CA . GLU A 1 174 ? 2.884 29.242 22.255 1.00 75.25 174 GLU A CA 1
ATOM 1357 C C . GLU A 1 174 ? 4.364 29.120 21.854 1.00 75.25 174 GLU A C 1
ATOM 1359 O O . GLU A 1 174 ? 5.032 28.140 22.179 1.00 75.25 174 GLU A O 1
ATOM 1364 N N . GLY A 1 175 ? 4.861 30.093 21.086 1.00 79.69 175 GLY A N 1
ATOM 1365 C CA . GLY A 1 175 ? 6.193 30.035 20.470 1.00 79.69 175 GLY A CA 1
ATOM 1366 C C . GLY A 1 175 ? 6.223 29.484 19.038 1.00 79.69 175 GLY A C 1
ATOM 1367 O O . GLY A 1 175 ? 7.301 29.384 18.460 1.00 79.69 175 GLY A O 1
ATOM 1368 N N . GLY A 1 176 ? 5.067 29.161 18.442 1.00 80.88 176 GLY A N 1
ATOM 1369 C CA . GLY A 1 176 ? 4.946 28.819 17.018 1.00 80.88 176 GLY A CA 1
ATOM 1370 C C . GLY A 1 176 ? 5.271 27.364 16.671 1.00 80.88 176 GLY A C 1
ATOM 1371 O O . GLY A 1 176 ? 5.292 27.011 15.494 1.00 80.88 176 GLY A O 1
ATOM 1372 N N . GLN A 1 177 ? 5.507 26.505 17.668 1.00 80.75 177 GLN A N 1
ATOM 1373 C CA . GLN A 1 177 ? 5.707 25.074 17.439 1.00 80.75 177 GLN A CA 1
ATOM 1374 C C . GLN A 1 177 ? 4.390 24.423 17.016 1.00 80.75 177 GLN A C 1
ATOM 1376 O O . GLN A 1 177 ? 3.392 24.505 17.733 1.00 80.75 177 GLN A O 1
ATOM 1381 N N . LYS A 1 178 ? 4.389 23.775 15.850 1.00 84.75 178 LYS A N 1
ATOM 1382 C CA . LYS A 1 178 ? 3.245 23.009 15.359 1.00 84.75 178 LYS A CA 1
ATOM 1383 C C . LYS A 1 178 ? 3.334 21.587 15.897 1.00 84.75 178 LYS A C 1
ATOM 1385 O O . LYS A 1 178 ? 4.316 20.891 15.653 1.00 84.75 178 LYS A O 1
ATOM 1390 N N . GLU A 1 179 ? 2.309 21.162 16.613 1.00 88.62 179 GLU A N 1
ATOM 1391 C CA . GLU A 1 179 ? 2.118 19.772 16.988 1.00 88.62 179 GLU A CA 1
ATOM 1392 C C . GLU A 1 179 ? 1.129 19.127 16.028 1.00 88.62 179 GLU A C 1
ATOM 1394 O O . GLU A 1 179 ? -0.039 19.528 16.008 1.00 88.62 179 GLU A O 1
ATOM 1399 N N . PRO A 1 180 ? 1.578 18.159 15.218 1.00 92.50 180 PRO A N 1
ATOM 1400 C CA . PRO A 1 180 ? 0.706 17.541 14.242 1.00 92.50 180 PRO A CA 1
ATOM 1401 C C . PRO A 1 180 ? -0.347 16.648 14.916 1.00 92.50 180 PRO A C 1
ATOM 1403 O O . PRO A 1 180 ? -0.042 15.905 15.851 1.00 92.50 180 PRO A O 1
ATOM 1406 N N . GLY A 1 181 ? -1.586 16.714 14.431 1.00 95.94 181 GLY A N 1
ATOM 1407 C CA . GLY A 1 181 ? -2.716 15.891 14.859 1.00 95.94 181 GLY A CA 1
ATOM 1408 C C . GLY A 1 181 ? -2.721 14.502 14.215 1.00 95.94 181 GLY A C 1
ATOM 1409 O O . GLY A 1 181 ? -1.730 14.067 13.614 1.00 95.94 181 GLY A O 1
ATOM 1410 N N . ARG A 1 182 ? -3.841 13.781 14.355 1.00 96.69 182 ARG A N 1
ATOM 1411 C CA . ARG A 1 182 ? -4.079 12.489 13.685 1.00 96.69 182 ARG A CA 1
ATOM 1412 C C . ARG A 1 182 ? -4.163 12.638 12.168 1.00 96.69 182 ARG A C 1
ATOM 1414 O O . ARG A 1 182 ? -3.628 11.788 11.468 1.00 96.69 182 ARG A O 1
ATOM 1421 N N . ASP A 1 183 ? -4.787 13.703 11.668 1.00 96.50 183 ASP A N 1
ATOM 1422 C CA . ASP A 1 183 ? -4.995 13.897 10.227 1.00 96.50 183 ASP A CA 1
ATOM 1423 C C . ASP A 1 183 ? -3.668 14.115 9.488 1.00 96.50 183 ASP A C 1
ATOM 1425 O O . ASP A 1 183 ? -3.421 13.482 8.464 1.00 96.50 183 ASP A O 1
ATOM 1429 N N . THR A 1 184 ? -2.759 14.909 10.060 1.00 97.44 184 THR A N 1
ATOM 1430 C CA . THR A 1 184 ? -1.392 15.050 9.537 1.00 97.44 184 THR A CA 1
ATOM 1431 C C . THR A 1 184 ? -0.628 13.730 9.593 1.00 97.44 184 THR A C 1
ATOM 1433 O O . THR A 1 184 ? 0.035 13.369 8.629 1.00 97.44 184 THR A O 1
ATOM 1436 N N . ALA A 1 185 ? -0.762 12.950 10.670 1.00 98.31 185 ALA A N 1
ATOM 1437 C CA . ALA A 1 185 ? -0.122 11.635 10.743 1.00 98.31 185 ALA A CA 1
ATOM 1438 C C . ALA A 1 185 ? -0.682 10.632 9.716 1.00 98.31 185 ALA A C 1
ATOM 1440 O O . ALA A 1 185 ? 0.068 9.800 9.201 1.00 98.31 185 ALA A O 1
ATOM 1441 N N . PHE A 1 186 ? -1.977 10.705 9.385 1.00 98.50 186 PHE A N 1
ATOM 1442 C CA . PHE A 1 186 ? -2.547 9.946 8.270 1.00 98.50 186 PHE A CA 1
ATOM 1443 C C . PHE A 1 186 ? -1.932 10.388 6.940 1.00 98.50 186 PHE A C 1
ATOM 1445 O O . PHE A 1 186 ? -1.468 9.532 6.189 1.00 98.50 186 PHE A O 1
ATOM 1452 N N . ALA A 1 187 ? -1.843 11.697 6.680 1.00 98.56 187 ALA A N 1
ATOM 1453 C CA . ALA A 1 187 ? -1.195 12.217 5.476 1.00 98.56 187 ALA A CA 1
ATOM 1454 C C . ALA A 1 187 ? 0.262 11.743 5.343 1.00 98.56 187 ALA A C 1
ATOM 1456 O O . ALA A 1 187 ? 0.637 11.196 4.309 1.00 98.56 187 ALA A O 1
ATOM 1457 N N . GLU A 1 188 ? 1.051 11.853 6.416 1.00 98.56 188 GLU A N 1
ATOM 1458 C CA . GLU A 1 188 ? 2.431 11.356 6.474 1.00 98.56 188 GLU A CA 1
ATOM 1459 C C . GLU A 1 188 ? 2.510 9.841 6.225 1.00 98.56 188 GLU A C 1
ATOM 1461 O O . GLU A 1 188 ? 3.413 9.379 5.534 1.00 98.56 188 GLU A O 1
ATOM 1466 N N . THR A 1 189 ? 1.555 9.057 6.744 1.00 98.81 189 THR A N 1
ATOM 1467 C CA . THR A 1 189 ? 1.491 7.606 6.496 1.00 98.81 189 THR A CA 1
ATOM 1468 C C . THR A 1 189 ? 1.323 7.318 5.008 1.00 98.81 189 THR A C 1
ATOM 1470 O O . THR A 1 189 ? 2.055 6.504 4.452 1.00 98.81 189 THR A O 1
ATOM 1473 N N . PHE A 1 190 ? 0.370 7.979 4.351 1.00 98.81 190 PHE A N 1
ATOM 1474 C CA . PHE A 1 190 ? 0.074 7.736 2.940 1.00 98.81 190 PHE A CA 1
ATOM 1475 C C . PHE A 1 190 ? 1.188 8.236 2.015 1.00 98.81 190 PHE A C 1
ATOM 1477 O O . PHE A 1 190 ? 1.541 7.534 1.068 1.00 98.81 190 PHE A O 1
ATOM 1484 N N . GLU A 1 191 ? 1.808 9.379 2.317 1.00 98.62 191 GLU A N 1
ATOM 1485 C CA . GLU A 1 191 ? 2.990 9.842 1.583 1.00 98.62 191 GLU A CA 1
ATOM 1486 C C . GLU A 1 191 ? 4.195 8.907 1.787 1.00 98.62 191 GLU A C 1
ATOM 1488 O O . GLU A 1 191 ? 4.881 8.579 0.819 1.00 98.62 191 GLU A O 1
ATOM 1493 N N . ALA A 1 192 ? 4.429 8.397 3.005 1.00 98.75 192 ALA A N 1
ATOM 1494 C CA . ALA A 1 192 ? 5.480 7.407 3.254 1.00 98.75 192 ALA A CA 1
ATOM 1495 C C . ALA A 1 192 ? 5.255 6.124 2.437 1.00 98.75 192 ALA A C 1
ATOM 1497 O O . ALA A 1 192 ? 6.184 5.601 1.825 1.00 98.75 192 ALA A O 1
ATOM 1498 N N . LEU A 1 193 ? 4.010 5.642 2.361 1.00 98.88 193 LEU A N 1
ATOM 1499 C CA . LEU A 1 193 ? 3.660 4.505 1.508 1.00 98.88 193 LEU A CA 1
ATOM 1500 C C . LEU A 1 193 ? 3.903 4.803 0.025 1.00 98.88 193 LEU A C 1
ATOM 1502 O O . LEU A 1 193 ? 4.460 3.958 -0.669 1.00 98.88 193 LEU A O 1
ATOM 1506 N N . GLY A 1 194 ? 3.565 6.005 -0.445 1.00 98.69 194 GLY A N 1
ATOM 1507 C CA . GLY A 1 194 ? 3.890 6.459 -1.798 1.00 98.69 194 GLY A CA 1
ATOM 1508 C C . GLY A 1 194 ? 5.386 6.385 -2.106 1.00 98.69 194 GLY A C 1
ATOM 1509 O O . GLY A 1 194 ? 5.794 5.786 -3.102 1.00 98.69 194 GLY A O 1
ATOM 1510 N N . ARG A 1 195 ? 6.218 6.902 -1.202 1.00 98.50 195 ARG A N 1
ATOM 1511 C CA . ARG A 1 195 ? 7.683 6.856 -1.325 1.00 98.50 195 ARG A CA 1
ATOM 1512 C C . ARG A 1 195 ? 8.232 5.433 -1.365 1.00 98.50 195 ARG A C 1
ATOM 1514 O O . ARG A 1 195 ? 9.139 5.135 -2.132 1.00 98.50 195 ARG A O 1
ATOM 1521 N N . LEU A 1 196 ? 7.646 4.517 -0.602 1.00 98.75 196 LEU A N 1
ATOM 1522 C CA . LEU A 1 196 ? 8.017 3.103 -0.661 1.00 98.75 196 LEU A CA 1
ATOM 1523 C C . LEU A 1 196 ? 7.584 2.448 -1.983 1.00 98.75 196 LEU A C 1
ATOM 1525 O O . LEU A 1 196 ? 8.336 1.651 -2.543 1.00 98.75 196 LEU A O 1
ATOM 1529 N N . THR A 1 197 ? 6.411 2.802 -2.525 1.00 98.69 197 THR A N 1
ATOM 1530 C CA . THR A 1 197 ? 5.997 2.313 -3.852 1.00 98.69 197 THR A CA 1
ATOM 1531 C C . THR A 1 197 ? 6.882 2.843 -4.979 1.00 98.69 197 THR A C 1
ATOM 1533 O O . THR A 1 197 ? 7.125 2.110 -5.933 1.00 98.69 197 THR A O 1
ATOM 1536 N N . HIS A 1 198 ? 7.431 4.055 -4.856 1.00 98.62 198 HIS A N 1
ATOM 1537 C CA . HIS A 1 198 ? 8.399 4.601 -5.811 1.00 98.62 198 HIS A CA 1
ATOM 1538 C C . HIS A 1 198 ? 9.610 3.673 -5.989 1.00 98.62 198 HIS A C 1
ATOM 1540 O O . HIS A 1 198 ? 9.966 3.343 -7.113 1.00 98.62 198 HIS A O 1
ATOM 1546 N N . LEU A 1 199 ? 10.177 3.141 -4.902 1.00 98.69 199 LEU A N 1
ATOM 1547 C CA . LEU A 1 199 ? 11.342 2.244 -4.973 1.00 98.69 199 LEU A CA 1
ATOM 1548 C C . LEU A 1 199 ? 11.043 0.923 -5.704 1.00 98.69 199 LEU A C 1
ATOM 1550 O O . LEU A 1 199 ? 11.910 0.369 -6.377 1.00 98.69 199 LEU A O 1
ATOM 1554 N N . ILE A 1 200 ? 9.806 0.426 -5.608 1.00 98.69 200 ILE A N 1
ATOM 1555 C CA . ILE A 1 200 ? 9.336 -0.729 -6.390 1.00 98.69 200 ILE A CA 1
ATOM 1556 C C . ILE A 1 200 ? 9.211 -0.366 -7.870 1.00 98.69 200 ILE A C 1
ATOM 1558 O O . ILE A 1 200 ? 9.520 -1.178 -8.742 1.00 98.69 200 ILE A O 1
ATOM 1562 N N . GLN A 1 201 ? 8.726 0.841 -8.157 1.00 98.50 201 GLN A N 1
ATOM 1563 C CA . GLN A 1 201 ? 8.572 1.342 -9.518 1.00 98.50 201 GLN A CA 1
ATOM 1564 C C . GLN A 1 201 ? 9.946 1.504 -10.181 1.00 98.50 201 GLN A C 1
ATOM 1566 O O . GLN A 1 201 ? 10.108 1.037 -11.305 1.00 98.50 201 GLN A O 1
ATOM 1571 N N . ASP A 1 202 ? 10.946 2.017 -9.465 1.00 98.25 202 ASP A N 1
ATOM 1572 C CA . ASP A 1 202 ? 12.341 2.084 -9.923 1.00 98.25 202 ASP A CA 1
ATOM 1573 C C . ASP A 1 202 ? 12.926 0.694 -10.169 1.00 98.25 202 ASP A C 1
ATOM 1575 O O . ASP A 1 202 ? 13.510 0.437 -11.216 1.00 98.25 202 ASP A O 1
ATOM 1579 N N . ALA A 1 203 ? 12.674 -0.266 -9.277 1.00 98.56 203 ALA A N 1
ATOM 1580 C CA . ALA A 1 203 ? 13.089 -1.654 -9.478 1.00 98.56 203 ALA A CA 1
ATOM 1581 C C . ALA A 1 203 ? 12.387 -2.355 -10.668 1.00 98.56 203 ALA A C 1
ATOM 1583 O O . ALA A 1 203 ? 12.778 -3.458 -11.051 1.00 98.56 203 ALA A O 1
ATOM 1584 N N . SER A 1 204 ? 11.364 -1.736 -11.272 1.00 98.19 204 SER A N 1
ATOM 1585 C CA . SER A 1 204 ? 10.771 -2.185 -12.540 1.00 98.19 204 SER A CA 1
ATOM 1586 C C . SER A 1 204 ? 11.474 -1.623 -13.778 1.00 98.19 204 SER A C 1
ATOM 1588 O O . SER A 1 204 ? 11.138 -2.011 -14.894 1.00 98.19 204 SER A O 1
ATOM 1590 N N . VAL A 1 205 ? 12.423 -0.701 -13.612 1.00 97.38 205 VAL A N 1
ATOM 1591 C CA . VAL A 1 205 ? 13.113 -0.043 -14.721 1.00 97.38 205 VAL A CA 1
ATOM 1592 C C . VAL A 1 205 ? 14.471 -0.707 -14.968 1.00 97.38 205 VAL A C 1
ATOM 1594 O O . VAL A 1 205 ? 15.269 -0.832 -14.036 1.00 97.38 205 VAL A O 1
ATOM 1597 N N . PRO A 1 206 ? 14.775 -1.149 -16.208 1.00 97.31 206 PRO A N 1
ATOM 1598 C CA . PRO A 1 206 ? 16.003 -1.888 -16.494 1.00 97.31 206 PRO A CA 1
ATOM 1599 C C . PRO A 1 206 ? 17.284 -1.174 -16.060 1.00 97.31 206 PRO A C 1
ATOM 1601 O O . PRO A 1 206 ? 18.186 -1.830 -15.543 1.00 97.31 206 PRO A O 1
ATOM 1604 N N . ALA A 1 207 ? 17.363 0.148 -16.219 1.00 92.50 207 ALA A N 1
ATOM 1605 C CA . ALA A 1 207 ? 18.551 0.911 -15.854 1.00 92.50 207 ALA A CA 1
ATOM 1606 C C . ALA A 1 207 ? 18.857 0.861 -14.341 1.00 92.50 207 ALA A C 1
ATOM 1608 O O . ALA A 1 207 ? 19.996 0.610 -13.926 1.00 92.50 207 ALA A O 1
ATOM 1609 N N . HIS A 1 208 ? 17.816 0.954 -13.511 1.00 95.56 208 HIS A N 1
ATOM 1610 C CA . HIS A 1 208 ? 17.910 0.950 -12.049 1.00 95.56 208 HIS A CA 1
ATOM 1611 C C . HIS A 1 208 ? 18.336 -0.399 -11.461 1.00 95.56 208 HIS A C 1
ATOM 1613 O O . HIS A 1 208 ? 18.925 -0.460 -10.376 1.00 95.56 208 HIS A O 1
ATOM 1619 N N . VAL A 1 209 ? 18.106 -1.487 -12.197 1.00 97.31 209 VAL A N 1
ATOM 1620 C CA . VAL A 1 209 ? 18.472 -2.845 -11.767 1.00 97.31 209 VAL A CA 1
ATOM 1621 C C . VAL A 1 209 ? 19.718 -3.386 -12.454 1.00 97.31 209 VAL A C 1
ATOM 1623 O O . VAL A 1 209 ? 20.203 -4.463 -12.111 1.00 97.31 209 VAL A O 1
ATOM 1626 N N . ARG A 1 210 ? 20.257 -2.642 -13.423 1.00 94.62 210 ARG A N 1
ATOM 1627 C CA . ARG A 1 210 ? 21.483 -2.978 -14.162 1.00 94.62 210 ARG A CA 1
ATOM 1628 C C . ARG A 1 210 ? 22.639 -2.023 -13.849 1.00 94.62 210 ARG A C 1
ATOM 1630 O O . ARG A 1 210 ? 23.674 -2.091 -14.503 1.00 94.62 210 ARG A O 1
ATOM 1637 N N . ASN A 1 211 ? 22.499 -1.206 -12.797 1.00 90.44 211 ASN A N 1
ATOM 1638 C CA . ASN A 1 211 ? 23.503 -0.228 -12.360 1.00 90.44 211 ASN A CA 1
ATOM 1639 C C . ASN A 1 211 ? 23.943 0.690 -13.519 1.00 90.44 211 ASN A C 1
ATOM 1641 O O . ASN A 1 211 ? 25.138 0.910 -13.725 1.00 90.44 211 ASN A O 1
ATOM 1645 N N . ASP A 1 212 ? 22.966 1.179 -14.284 1.00 86.19 212 ASP A N 1
ATOM 1646 C CA . ASP A 1 212 ? 23.143 2.033 -15.458 1.00 86.19 212 ASP A CA 1
ATOM 1647 C C . ASP A 1 212 ? 22.803 3.493 -15.085 1.00 86.19 212 ASP A C 1
ATOM 1649 O O . ASP A 1 212 ? 21.629 3.832 -14.970 1.00 86.19 212 ASP A O 1
ATOM 1653 N N . PRO A 1 213 ? 23.794 4.352 -14.778 1.00 80.94 213 PRO A N 1
ATOM 1654 C CA . PRO A 1 213 ? 23.540 5.721 -14.339 1.00 80.94 213 PRO A CA 1
ATOM 1655 C C . PRO A 1 213 ? 23.233 6.676 -15.502 1.00 80.94 213 PRO A C 1
ATOM 1657 O O . PRO A 1 213 ? 24.092 6.940 -16.345 1.00 80.94 213 PRO A O 1
ATOM 1660 N N . HIS A 1 214 ? 22.081 7.342 -15.437 1.00 73.56 214 HIS A N 1
ATOM 1661 C CA . HIS A 1 214 ? 21.597 8.267 -16.470 1.00 73.56 214 HIS A CA 1
ATOM 1662 C C . HIS A 1 214 ? 21.363 9.703 -15.953 1.00 73.56 214 HIS A C 1
ATOM 1664 O O . HIS A 1 214 ? 20.228 10.116 -15.709 1.00 73.56 214 HIS A O 1
ATOM 1670 N N . PRO A 1 215 ? 22.424 10.515 -15.761 1.00 65.62 215 PRO A N 1
ATOM 1671 C CA . PRO A 1 215 ? 22.276 11.894 -15.303 1.00 65.62 215 PRO A CA 1
ATOM 1672 C C . PRO A 1 215 ? 21.582 12.788 -16.322 1.00 65.62 215 PRO A C 1
ATOM 1674 O O . PRO A 1 215 ? 22.052 12.961 -17.450 1.00 65.62 215 PRO A O 1
ATOM 1677 N N . GLU A 1 216 ? 20.518 13.456 -15.879 1.00 58.00 216 GLU A N 1
ATOM 1678 C CA . GLU A 1 216 ? 19.933 14.588 -16.588 1.00 58.00 216 GLU A CA 1
ATOM 1679 C C . GLU A 1 216 ? 20.618 15.885 -16.149 1.00 58.00 216 GLU A C 1
ATOM 1681 O O . GLU A 1 216 ? 20.562 16.273 -14.990 1.00 58.00 216 GLU A O 1
ATOM 1686 N N . PHE A 1 217 ? 21.290 16.604 -17.046 1.00 51.31 217 PHE A N 1
ATOM 1687 C CA . PHE A 1 217 ? 21.942 17.867 -16.701 1.00 51.31 217 PHE A CA 1
ATOM 1688 C C . PHE A 1 217 ? 21.276 19.046 -17.410 1.00 51.31 217 PHE A C 1
ATOM 1690 O O . PHE A 1 217 ? 21.430 19.244 -18.618 1.00 51.31 217 PHE A O 1
ATOM 1697 N N . SER A 1 218 ? 20.557 19.864 -16.640 1.00 42.16 218 SER A N 1
ATOM 1698 C CA . SER A 1 218 ? 19.918 21.085 -17.132 1.00 42.16 218 SER A CA 1
ATOM 1699 C C . SER A 1 218 ? 20.630 22.320 -16.581 1.00 42.16 218 SER A C 1
ATOM 1701 O O . SER A 1 218 ? 20.809 22.461 -15.371 1.00 42.16 218 SER A O 1
ATOM 1703 N N . ILE A 1 219 ? 21.033 23.240 -17.463 1.00 41.44 219 ILE A N 1
ATOM 1704 C CA . ILE A 1 219 ? 21.494 24.582 -17.079 1.00 41.44 219 ILE A CA 1
ATOM 1705 C C . ILE A 1 219 ? 20.485 25.588 -17.635 1.00 41.44 219 ILE A C 1
ATOM 1707 O O . ILE A 1 219 ? 20.174 25.562 -18.822 1.00 41.44 219 ILE A O 1
ATOM 1711 N N . PHE A 1 220 ? 19.956 26.469 -16.779 1.00 35.94 220 PHE A N 1
ATOM 1712 C CA . PHE A 1 220 ? 18.953 27.486 -17.144 1.00 35.94 220 PHE A CA 1
ATOM 1713 C C . PHE A 1 220 ? 17.709 26.924 -17.868 1.00 35.94 220 PHE A C 1
ATOM 1715 O O . PHE A 1 220 ? 17.152 27.583 -18.742 1.00 35.94 220 PHE A O 1
ATOM 1722 N N . GLY A 1 221 ? 17.274 25.706 -17.518 1.00 37.88 221 GLY A N 1
ATOM 1723 C CA . GLY A 1 221 ? 16.114 25.057 -18.145 1.00 37.88 221 GLY A CA 1
ATOM 1724 C C . GLY A 1 221 ? 16.378 24.527 -19.558 1.00 37.88 221 GLY A C 1
ATOM 1725 O O . GLY A 1 221 ? 15.435 24.190 -20.266 1.00 37.88 221 GLY A O 1
ATOM 1726 N N . THR A 1 222 ? 17.646 24.460 -19.974 1.00 37.59 222 THR A N 1
ATOM 1727 C CA . THR A 1 222 ? 18.068 23.809 -21.216 1.00 37.59 222 THR A CA 1
ATOM 1728 C C . THR A 1 222 ? 18.904 22.578 -20.900 1.00 37.59 222 THR A C 1
ATOM 1730 O O . THR A 1 222 ? 19.934 22.676 -20.228 1.00 37.59 222 THR A O 1
ATOM 1733 N N . ASP A 1 223 ? 18.462 21.422 -21.394 1.00 46.28 223 ASP A N 1
ATOM 1734 C CA . ASP A 1 223 ? 19.219 20.176 -21.302 1.00 46.28 223 ASP A CA 1
ATOM 1735 C C . ASP A 1 223 ? 20.511 20.321 -22.101 1.00 46.28 223 ASP A C 1
ATOM 1737 O O . ASP A 1 223 ? 20.478 20.664 -23.285 1.00 46.28 223 ASP A O 1
ATOM 1741 N N . LEU A 1 224 ? 21.659 20.073 -21.470 1.00 45.09 224 LEU A N 1
ATOM 1742 C CA . LEU A 1 224 ? 22.943 20.114 -22.162 1.00 45.09 224 LEU A CA 1
ATOM 1743 C C . LEU A 1 224 ? 23.239 18.748 -22.804 1.00 45.09 224 LEU A C 1
ATOM 1745 O O . LEU A 1 224 ? 23.700 17.837 -22.115 1.00 45.09 224 LEU A O 1
ATOM 1749 N N . PRO A 1 225 ? 23.091 18.583 -24.137 1.00 40.91 225 PRO A N 1
ATOM 1750 C CA . PRO A 1 225 ? 23.138 17.265 -24.785 1.00 40.91 225 PRO A CA 1
ATOM 1751 C C . PRO A 1 225 ? 24.529 16.616 -24.768 1.00 40.91 225 PRO A C 1
ATOM 1753 O O . PRO A 1 225 ? 24.680 15.451 -25.117 1.00 40.91 225 PRO A O 1
ATOM 1756 N N . LEU A 1 226 ? 25.569 17.385 -24.429 1.00 37.31 226 LEU A N 1
ATOM 1757 C CA . LEU A 1 226 ? 26.952 16.910 -24.357 1.00 37.31 226 LEU A CA 1
ATOM 1758 C C . LEU A 1 226 ? 27.285 16.214 -23.027 1.00 37.31 226 LEU A C 1
ATOM 1760 O O . LEU A 1 226 ? 28.332 15.574 -22.950 1.00 37.31 226 LEU A O 1
ATOM 1764 N N . ILE A 1 227 ? 26.435 16.356 -22.002 1.00 43.28 227 ILE A N 1
ATOM 1765 C CA . ILE A 1 227 ? 26.653 15.809 -20.650 1.00 43.28 227 ILE A CA 1
ATOM 1766 C C . ILE A 1 227 ? 25.414 15.135 -20.038 1.00 43.28 227 ILE A C 1
ATOM 1768 O O . ILE A 1 227 ? 25.579 14.373 -19.092 1.00 43.28 227 ILE A O 1
ATOM 1772 N N . SER A 1 228 ? 24.210 15.367 -20.574 1.00 49.62 228 SER A N 1
ATOM 1773 C CA . SER A 1 228 ? 23.008 14.609 -20.210 1.00 49.62 228 SER A CA 1
ATOM 1774 C C . SER A 1 228 ? 22.986 13.256 -20.920 1.00 49.62 228 SER A C 1
ATOM 1776 O O . SER A 1 228 ? 23.062 13.214 -22.151 1.00 49.62 228 SER A O 1
ATOM 1778 N N . ASN A 1 229 ? 22.805 12.171 -20.169 1.00 59.09 229 ASN A N 1
ATOM 1779 C CA . ASN A 1 229 ? 22.516 10.839 -20.708 1.00 59.09 229 ASN A CA 1
ATOM 1780 C C . ASN A 1 229 ? 21.228 10.300 -20.079 1.00 59.09 229 ASN A C 1
ATOM 1782 O O . ASN A 1 229 ? 21.326 9.442 -19.219 1.00 59.09 229 ASN A O 1
ATOM 1786 N N . PRO A 1 230 ? 20.038 10.828 -20.414 1.00 69.00 230 PRO A N 1
ATOM 1787 C CA . PRO A 1 230 ? 18.809 10.318 -19.815 1.00 69.00 230 PRO A CA 1
ATOM 1788 C C . PRO A 1 230 ? 18.498 8.909 -20.326 1.00 69.00 230 PRO A C 1
ATOM 1790 O O . PRO A 1 230 ? 18.769 8.633 -21.499 1.00 69.00 230 PRO A O 1
ATOM 1793 N N . ASP A 1 231 ? 17.848 8.074 -19.519 1.00 82.62 231 ASP A N 1
ATOM 1794 C CA . ASP A 1 231 ? 17.387 6.753 -19.949 1.00 82.62 231 ASP A CA 1
ATOM 1795 C C . ASP A 1 231 ? 16.301 6.882 -21.036 1.00 82.62 231 ASP A C 1
ATOM 1797 O O . ASP A 1 231 ? 15.430 7.766 -21.038 1.00 82.62 231 ASP A O 1
ATOM 1801 N N . GLY A 1 232 ? 16.407 6.075 -22.086 1.00 86.19 232 GLY A N 1
ATOM 1802 C CA . GLY A 1 232 ? 15.502 6.113 -23.225 1.00 86.19 232 GLY A CA 1
ATOM 1803 C C . GLY A 1 232 ? 14.122 5.531 -22.936 1.00 86.19 232 GLY A C 1
ATOM 1804 O O . GLY A 1 232 ? 13.143 6.068 -23.470 1.00 86.19 232 GLY A O 1
ATOM 1805 N N . TYR A 1 233 ? 14.024 4.506 -22.083 1.00 92.56 233 TYR A N 1
ATOM 1806 C CA . TYR A 1 233 ? 12.753 3.899 -21.691 1.00 92.56 233 TYR A CA 1
ATOM 1807 C C . TYR A 1 233 ? 11.928 4.884 -20.861 1.00 92.56 233 TYR A C 1
ATOM 1809 O O . TYR A 1 233 ? 10.802 5.218 -21.240 1.00 92.56 233 TYR A O 1
ATOM 1817 N N . GLU A 1 234 ? 12.511 5.446 -19.808 1.00 90.19 234 GLU A N 1
ATOM 1818 C CA . GLU A 1 234 ? 11.879 6.429 -18.925 1.00 90.19 234 GLU A CA 1
ATOM 1819 C C . GLU A 1 234 ? 11.407 7.658 -19.699 1.00 90.19 234 GLU A C 1
ATOM 1821 O O . GLU A 1 234 ? 10.235 8.039 -19.627 1.00 90.19 234 GLU A O 1
ATOM 1826 N N . ARG A 1 235 ? 12.275 8.233 -20.545 1.00 87.50 235 ARG A N 1
ATOM 1827 C CA . ARG A 1 235 ? 11.890 9.347 -21.426 1.00 87.50 235 ARG A CA 1
ATOM 1828 C C . ARG A 1 235 ? 10.763 8.975 -22.370 1.00 87.50 235 ARG A C 1
ATOM 1830 O O . ARG A 1 235 ? 9.939 9.830 -22.699 1.00 87.50 235 ARG A O 1
ATOM 1837 N N . HIS A 1 236 ? 10.749 7.751 -22.890 1.00 92.88 236 HIS A N 1
ATOM 1838 C CA . HIS A 1 236 ? 9.684 7.324 -23.782 1.00 92.88 236 HIS A CA 1
ATOM 1839 C C . HIS A 1 236 ? 8.343 7.267 -23.044 1.00 92.88 236 HIS A C 1
ATOM 1841 O O . HIS A 1 236 ? 7.386 7.899 -23.497 1.00 92.88 236 HIS A O 1
ATOM 1847 N N . ILE A 1 237 ? 8.298 6.610 -21.883 1.00 94.94 237 ILE A N 1
ATOM 1848 C CA . ILE A 1 237 ? 7.100 6.539 -21.038 1.00 94.94 237 ILE A CA 1
ATOM 1849 C C . ILE A 1 237 ? 6.654 7.941 -20.605 1.00 94.94 237 ILE A C 1
ATOM 1851 O O . ILE A 1 237 ? 5.482 8.286 -20.762 1.00 94.94 237 ILE A O 1
ATOM 1855 N N . SER A 1 238 ? 7.591 8.795 -20.190 1.00 91.25 238 SER A N 1
ATOM 1856 C CA . SER A 1 238 ? 7.330 10.189 -19.827 1.00 91.25 238 SER A CA 1
ATOM 1857 C C . SER A 1 238 ? 6.695 10.992 -20.965 1.00 91.25 238 SER A C 1
ATOM 1859 O O . SER A 1 238 ? 5.737 11.744 -20.750 1.00 91.25 238 SER A O 1
ATOM 1861 N N . ARG A 1 239 ? 7.172 10.804 -22.206 1.00 92.50 239 ARG A N 1
ATOM 1862 C CA . ARG A 1 239 ? 6.594 11.429 -23.408 1.00 92.50 239 ARG A CA 1
ATOM 1863 C C . ARG A 1 239 ? 5.189 10.924 -23.706 1.00 92.50 239 ARG A C 1
ATOM 1865 O O . ARG A 1 239 ? 4.347 11.735 -24.085 1.00 92.50 239 ARG A O 1
ATOM 1872 N N . LEU A 1 240 ? 4.926 9.622 -23.562 1.00 95.44 240 LEU A N 1
ATOM 1873 C CA . LEU A 1 240 ? 3.574 9.082 -23.741 1.00 95.44 240 LEU A CA 1
ATOM 1874 C C . LEU A 1 240 ? 2.624 9.672 -22.694 1.00 95.44 240 LEU A C 1
ATOM 1876 O O . LEU A 1 240 ? 1.560 10.186 -23.037 1.00 95.44 240 LEU A O 1
ATOM 1880 N N . ARG A 1 241 ? 3.049 9.680 -21.428 1.00 95.81 241 ARG A N 1
ATOM 1881 C CA . ARG A 1 241 ? 2.293 10.219 -20.299 1.00 95.81 241 ARG A CA 1
ATOM 1882 C C . ARG A 1 241 ? 2.014 11.712 -20.464 1.00 95.81 241 ARG A C 1
ATOM 1884 O O . ARG A 1 241 ? 0.878 12.136 -20.271 1.00 95.81 241 ARG A O 1
ATOM 1891 N N . GLY A 1 242 ? 3.029 12.500 -20.828 1.00 93.06 242 GLY A N 1
ATOM 1892 C CA . GLY A 1 242 ? 2.961 13.959 -20.991 1.00 93.06 242 GLY A CA 1
ATOM 1893 C C . GLY A 1 242 ? 2.327 14.437 -22.302 1.00 93.06 242 GLY A C 1
ATOM 1894 O O . GLY A 1 242 ? 2.220 15.644 -22.527 1.00 93.06 242 GLY A O 1
ATOM 1895 N N . ALA A 1 243 ? 1.914 13.520 -23.182 1.00 95.19 243 ALA A N 1
ATOM 1896 C CA . ALA A 1 243 ? 1.239 13.868 -24.422 1.00 95.19 243 ALA A CA 1
ATOM 1897 C C . ALA A 1 243 ? -0.134 14.514 -24.165 1.00 95.19 243 ALA A C 1
ATOM 1899 O O . ALA A 1 243 ? -0.765 14.326 -23.123 1.00 95.19 243 ALA A O 1
ATOM 1900 N N . ALA A 1 244 ? -0.624 15.274 -25.150 1.00 95.12 244 ALA A N 1
ATOM 1901 C CA . ALA A 1 244 ? -1.915 15.949 -25.050 1.00 95.12 244 ALA A CA 1
ATOM 1902 C C . ALA A 1 244 ? -3.047 14.959 -24.721 1.00 95.12 244 ALA A C 1
ATOM 1904 O O . ALA A 1 244 ? -3.074 13.837 -25.240 1.00 95.12 244 ALA A O 1
ATOM 1905 N N . ARG A 1 245 ? -4.005 15.392 -23.887 1.00 93.75 245 ARG A N 1
ATOM 1906 C CA . ARG A 1 245 ? -5.189 14.590 -23.538 1.00 93.75 245 ARG A CA 1
ATOM 1907 C C . ARG A 1 245 ? -5.884 14.073 -24.801 1.00 93.75 245 ARG A C 1
ATOM 1909 O O . ARG A 1 245 ? -6.022 14.813 -25.773 1.00 93.75 245 ARG A O 1
ATOM 1916 N N . ASN A 1 246 ? -6.330 12.818 -24.763 1.00 92.94 246 ASN A N 1
ATOM 1917 C CA . ASN A 1 246 ? -6.972 12.091 -25.868 1.00 92.94 246 ASN A CA 1
ATOM 1918 C C . ASN A 1 246 ? -6.097 11.862 -27.118 1.00 92.94 246 ASN A C 1
ATOM 1920 O O . ASN A 1 246 ? -6.602 11.370 -28.129 1.00 92.94 246 ASN A O 1
ATOM 1924 N N . SER A 1 247 ? -4.805 12.209 -27.094 1.00 97.50 247 SER A N 1
ATOM 1925 C CA . SER A 1 247 ? -3.889 11.868 -28.188 1.00 97.50 247 SER A CA 1
ATOM 1926 C C . SER A 1 247 ? -3.583 10.363 -28.205 1.00 97.50 247 SER A C 1
ATOM 1928 O O . SER A 1 247 ? -3.606 9.729 -27.149 1.00 97.50 247 SER A O 1
ATOM 1930 N N . PRO A 1 248 ? -3.216 9.776 -29.363 1.00 96.81 248 PRO A N 1
ATOM 1931 C CA . PRO A 1 248 ? -2.826 8.367 -29.429 1.00 96.81 248 PRO A CA 1
ATOM 1932 C C . PRO A 1 248 ? -1.710 7.992 -28.443 1.00 96.81 248 PRO A C 1
ATOM 1934 O O . PRO A 1 248 ? -1.754 6.920 -27.854 1.00 96.81 248 PRO A O 1
ATOM 1937 N N . ALA A 1 249 ? -0.742 8.888 -28.223 1.00 94.38 249 ALA A N 1
ATOM 1938 C CA . ALA A 1 249 ? 0.357 8.666 -27.284 1.00 94.38 249 ALA A CA 1
ATOM 1939 C C . ALA A 1 249 ? -0.114 8.635 -25.820 1.00 94.38 249 ALA A C 1
ATOM 1941 O O . ALA A 1 249 ? 0.268 7.732 -25.079 1.00 94.38 249 ALA A O 1
ATOM 1942 N N . ARG A 1 250 ? -0.995 9.564 -25.418 1.00 96.50 250 ARG A N 1
ATOM 1943 C CA . ARG A 1 250 ? -1.577 9.560 -24.068 1.00 96.50 250 ARG A CA 1
ATOM 1944 C C . ARG A 1 250 ? -2.460 8.333 -23.844 1.00 96.50 250 ARG A C 1
ATOM 1946 O O . ARG A 1 250 ? -2.343 7.685 -22.810 1.00 96.50 250 ARG A O 1
ATOM 1953 N N . ASN A 1 251 ? -3.286 7.986 -24.830 1.00 97.50 251 ASN A N 1
ATOM 1954 C CA . ASN A 1 251 ? -4.148 6.805 -24.765 1.00 97.50 251 ASN A CA 1
ATOM 1955 C C . ASN A 1 251 ? -3.322 5.514 -24.663 1.00 97.50 251 ASN A C 1
ATOM 1957 O O . ASN A 1 251 ? -3.724 4.594 -23.957 1.00 97.50 251 ASN A O 1
ATOM 1961 N N . LEU A 1 252 ? -2.162 5.449 -25.329 1.00 96.62 252 LEU A N 1
ATOM 1962 C CA . LEU A 1 252 ? -1.238 4.326 -25.192 1.00 96.62 252 LEU A CA 1
ATOM 1963 C C . LEU A 1 252 ? -0.721 4.219 -23.753 1.00 96.62 252 LEU A C 1
ATOM 1965 O O . LEU A 1 252 ? -0.882 3.163 -23.151 1.00 96.62 252 LEU A O 1
ATOM 1969 N N . PHE A 1 253 ? -0.194 5.300 -23.168 1.00 97.25 253 PHE A N 1
ATOM 1970 C CA . PHE A 1 253 ? 0.236 5.293 -21.762 1.00 97.25 253 PHE A CA 1
ATOM 1971 C C . PHE A 1 253 ? -0.877 4.824 -20.816 1.00 97.25 253 PHE A C 1
ATOM 1973 O O . PHE A 1 253 ? -0.674 3.911 -20.017 1.00 97.25 253 PHE A O 1
ATOM 1980 N N . GLU A 1 254 ? -2.074 5.402 -20.948 1.00 96.75 254 GLU A N 1
ATOM 1981 C CA . GLU A 1 254 ? -3.227 5.021 -20.133 1.00 96.75 254 GLU A CA 1
ATOM 1982 C C . GLU A 1 254 ? -3.594 3.549 -20.328 1.00 96.75 254 GLU A C 1
ATOM 1984 O O . GLU A 1 254 ? -3.926 2.876 -19.356 1.00 96.75 254 GLU A O 1
ATOM 1989 N N . SER A 1 255 ? -3.502 3.022 -21.551 1.00 97.38 255 SER A N 1
ATOM 1990 C CA . SER A 1 255 ? -3.758 1.605 -21.813 1.00 97.38 255 SER A CA 1
ATOM 1991 C C . SER A 1 255 ? -2.737 0.690 -21.135 1.00 97.38 255 SER A C 1
ATOM 1993 O O . SER A 1 255 ? -3.133 -0.348 -20.615 1.00 97.38 255 SER A O 1
ATOM 1995 N N . LEU A 1 256 ? -1.459 1.089 -21.078 1.00 96.31 256 LEU A N 1
ATOM 1996 C CA . LEU A 1 256 ? -0.383 0.323 -20.445 1.00 96.31 256 LEU A CA 1
ATOM 1997 C C . LEU A 1 256 ? -0.520 0.308 -18.914 1.00 96.31 256 LEU A C 1
ATOM 1999 O O . LEU A 1 256 ? -0.456 -0.754 -18.300 1.00 96.31 256 LEU A O 1
ATOM 2003 N N . VAL A 1 257 ? -0.768 1.467 -18.296 1.00 95.94 257 VAL A N 1
ATOM 2004 C CA . VAL A 1 257 ? -0.938 1.586 -16.833 1.00 95.94 257 VAL A CA 1
ATOM 2005 C C . VAL A 1 257 ? -2.247 0.947 -16.350 1.00 95.94 257 VAL A C 1
ATOM 2007 O O . VAL A 1 257 ? -2.309 0.404 -15.245 1.00 95.94 257 VAL A O 1
ATOM 2010 N N . ASN A 1 258 ? -3.303 0.973 -17.170 1.00 95.75 258 ASN A N 1
ATOM 2011 C CA . ASN A 1 258 ? -4.598 0.384 -16.818 1.00 95.75 258 ASN A CA 1
ATOM 2012 C C . ASN A 1 258 ? -4.735 -1.102 -17.167 1.00 95.75 258 ASN A C 1
ATOM 2014 O O . ASN A 1 258 ? -5.797 -1.674 -16.900 1.00 95.75 258 ASN A O 1
ATOM 2018 N N . GLN A 1 259 ? -3.693 -1.750 -17.702 1.00 96.50 259 GLN A N 1
ATOM 2019 C CA . GLN A 1 259 ? -3.688 -3.206 -17.846 1.00 96.50 259 GLN A CA 1
ATOM 2020 C C . GLN A 1 259 ? -3.983 -3.894 -16.498 1.00 96.50 259 GLN A C 1
ATOM 2022 O O . GLN A 1 259 ? -3.702 -3.323 -15.436 1.00 96.50 259 GLN A O 1
ATOM 2027 N N . PRO A 1 260 ? -4.540 -5.123 -16.504 1.00 97.31 260 PRO A N 1
ATOM 2028 C CA . PRO A 1 260 ? -4.689 -5.910 -15.286 1.00 97.31 260 PRO A CA 1
ATOM 2029 C C . PRO A 1 260 ? -3.355 -5.981 -14.520 1.00 97.31 260 PRO A C 1
ATOM 2031 O O . PRO A 1 260 ? -2.365 -6.457 -15.085 1.00 97.31 260 PRO A O 1
ATOM 2034 N N . PRO A 1 261 ? -3.297 -5.504 -13.260 1.00 96.94 261 PRO A N 1
ATOM 2035 C CA . PRO A 1 261 ? -2.053 -5.483 -12.503 1.00 96.94 261 PRO A CA 1
ATOM 2036 C C . PRO A 1 261 ? -1.476 -6.889 -12.338 1.00 96.94 261 PRO A C 1
ATOM 2038 O O . PRO A 1 261 ? -2.182 -7.824 -11.954 1.00 96.94 261 PRO A O 1
ATOM 2041 N N . LYS A 1 262 ? -0.173 -7.036 -12.581 1.00 96.75 262 LYS A N 1
ATOM 2042 C CA . LYS A 1 262 ? 0.558 -8.288 -12.364 1.00 96.75 262 LYS A CA 1
ATOM 2043 C C . LYS A 1 262 ? 1.141 -8.277 -10.957 1.00 96.75 262 LYS A C 1
ATOM 2045 O O . LYS A 1 262 ? 2.180 -7.669 -10.716 1.00 96.75 262 LYS A O 1
ATOM 2050 N N . ARG A 1 263 ? 0.430 -8.908 -10.024 1.00 94.69 263 ARG A N 1
ATOM 2051 C CA . ARG A 1 263 ? 0.826 -8.986 -8.613 1.00 94.69 263 ARG A CA 1
ATOM 2052 C C . ARG A 1 263 ? 1.810 -10.134 -8.361 1.00 94.69 263 ARG A C 1
ATOM 2054 O O . ARG A 1 263 ? 1.688 -11.165 -9.028 1.00 94.69 263 ARG A O 1
ATOM 2061 N N . PRO A 1 264 ? 2.717 -9.994 -7.381 1.00 93.00 264 PRO A N 1
ATOM 2062 C CA . PRO A 1 264 ? 3.496 -11.124 -6.911 1.00 93.00 264 PRO A CA 1
ATOM 2063 C C . PRO A 1 264 ? 2.609 -12.113 -6.145 1.00 93.00 264 PRO A C 1
ATOM 2065 O O . PRO A 1 264 ? 1.561 -11.753 -5.599 1.00 93.00 264 PRO A O 1
ATOM 2068 N N . SER A 1 265 ? 3.051 -13.366 -6.072 1.00 91.81 265 SER A N 1
ATOM 2069 C CA . SER A 1 265 ? 2.495 -14.351 -5.143 1.00 91.81 265 SER A CA 1
ATOM 2070 C C . SER A 1 265 ? 2.686 -13.883 -3.699 1.00 91.81 265 SER A C 1
ATOM 2072 O O . SER A 1 265 ? 3.728 -13.333 -3.358 1.00 91.81 265 SER A O 1
ATOM 2074 N N . PHE A 1 266 ? 1.730 -14.176 -2.812 1.00 88.38 266 PHE A N 1
ATOM 2075 C CA . PHE A 1 266 ? 1.870 -13.873 -1.381 1.00 88.38 266 PHE A CA 1
ATOM 2076 C C . PHE A 1 266 ? 3.075 -14.586 -0.737 1.00 88.38 266 PHE A C 1
ATOM 2078 O O . PHE A 1 266 ? 3.624 -14.100 0.248 1.00 88.38 266 PHE A O 1
ATOM 2085 N N . SER A 1 267 ? 3.535 -15.701 -1.322 1.00 90.56 267 SER A N 1
ATOM 2086 C CA . SER A 1 267 ? 4.744 -16.412 -0.881 1.00 90.56 267 SER A CA 1
ATOM 2087 C C . SER A 1 267 ? 6.023 -15.576 -0.974 1.00 90.56 267 SER A C 1
ATOM 2089 O O . SER A 1 267 ? 7.001 -15.927 -0.319 1.00 90.56 267 SER A O 1
ATOM 2091 N N . ILE A 1 268 ? 6.012 -14.469 -1.729 1.00 95.00 268 ILE A N 1
ATOM 2092 C CA . ILE A 1 268 ? 7.155 -13.559 -1.840 1.00 95.00 268 ILE A CA 1
ATOM 2093 C C . ILE A 1 268 ? 7.557 -12.981 -0.480 1.00 95.00 268 ILE A C 1
ATOM 2095 O O . ILE A 1 268 ? 8.731 -12.728 -0.247 1.00 95.00 268 ILE A O 1
ATOM 2099 N N . PHE A 1 269 ? 6.616 -12.826 0.459 1.00 95.06 269 PHE A N 1
ATOM 2100 C CA . PHE A 1 269 ? 6.859 -12.234 1.778 1.00 95.06 269 PHE A CA 1
ATOM 2101 C C . PHE A 1 269 ? 7.550 -13.197 2.764 1.00 95.06 269 PHE A C 1
ATOM 2103 O O . PHE A 1 269 ? 7.184 -13.297 3.937 1.00 95.06 269 PHE A O 1
ATOM 2110 N N . ALA A 1 270 ? 8.581 -13.897 2.297 1.00 93.50 270 ALA A N 1
ATOM 2111 C CA . ALA A 1 270 ? 9.448 -14.737 3.105 1.00 93.50 270 ALA A CA 1
ATOM 2112 C C . ALA A 1 270 ? 10.473 -13.908 3.898 1.00 93.50 270 ALA A C 1
ATOM 2114 O O . ALA A 1 270 ? 10.803 -12.770 3.556 1.00 93.50 270 ALA A O 1
ATOM 2115 N N . SER A 1 271 ? 11.010 -14.496 4.971 1.00 93.94 271 SER A N 1
ATOM 2116 C CA . SER A 1 271 ? 12.080 -13.863 5.749 1.00 93.94 271 SER A CA 1
ATOM 2117 C C . SER A 1 271 ? 13.292 -13.549 4.863 1.00 93.94 271 SER A C 1
ATOM 2119 O O . SER A 1 271 ? 13.681 -14.342 4.004 1.00 93.94 271 SER A O 1
ATOM 2121 N N . THR A 1 272 ? 13.899 -12.384 5.075 1.00 94.44 272 THR A N 1
ATOM 2122 C CA . THR A 1 272 ? 15.065 -11.934 4.302 1.00 94.44 272 THR A CA 1
ATOM 2123 C C . THR A 1 272 ? 16.376 -12.472 4.865 1.00 94.44 272 THR A C 1
ATOM 2125 O O . THR A 1 272 ? 17.358 -12.569 4.142 1.00 94.44 272 THR A O 1
ATOM 2128 N N . GLY A 1 273 ? 16.424 -12.786 6.166 1.00 92.12 273 GLY A N 1
ATOM 2129 C CA . GLY A 1 273 ? 17.674 -13.072 6.876 1.00 92.12 273 GLY A CA 1
ATOM 2130 C C . GLY A 1 273 ? 18.635 -11.874 6.979 1.00 92.12 273 GLY A C 1
ATOM 2131 O O . GLY A 1 273 ? 19.716 -12.016 7.548 1.00 92.12 273 GLY A O 1
ATOM 2132 N N . ASN A 1 274 ? 18.256 -10.697 6.468 1.00 94.56 274 ASN A N 1
ATOM 2133 C CA . ASN A 1 274 ? 19.085 -9.496 6.447 1.00 94.56 274 ASN A CA 1
ATOM 2134 C C . ASN A 1 274 ? 18.712 -8.565 7.612 1.00 94.56 274 ASN A C 1
ATOM 2136 O O . ASN A 1 274 ? 17.565 -8.145 7.738 1.00 94.56 274 ASN A O 1
ATOM 2140 N N . LEU A 1 275 ? 19.686 -8.210 8.455 1.00 92.38 275 LEU A N 1
ATOM 2141 C CA . LEU A 1 275 ? 19.453 -7.383 9.648 1.00 92.38 275 LEU A CA 1
ATOM 2142 C C . LEU A 1 275 ? 19.148 -5.908 9.340 1.00 92.38 275 LEU A C 1
ATOM 2144 O O . LEU A 1 275 ? 18.548 -5.235 10.172 1.00 92.38 275 LEU A O 1
ATOM 2148 N N . GLN A 1 276 ? 19.572 -5.397 8.182 1.00 94.19 276 GLN A N 1
ATOM 2149 C CA . GLN A 1 276 ? 19.297 -4.023 7.748 1.00 94.19 276 GLN A CA 1
ATOM 2150 C C . GLN A 1 276 ? 17.955 -3.902 7.009 1.00 94.19 276 GLN A C 1
ATOM 2152 O O . GLN A 1 276 ? 17.365 -2.826 6.996 1.00 94.19 276 GLN A O 1
ATOM 2157 N N . ALA A 1 277 ? 17.459 -4.999 6.432 1.00 96.12 277 ALA A N 1
ATOM 2158 C CA . ALA A 1 277 ? 16.146 -5.081 5.795 1.00 96.12 277 ALA A CA 1
ATOM 2159 C C . ALA A 1 277 ? 15.364 -6.319 6.283 1.00 96.12 277 ALA A C 1
ATOM 2161 O O . ALA A 1 277 ? 15.113 -7.239 5.498 1.00 96.12 277 ALA A O 1
ATOM 2162 N N . PRO A 1 278 ? 15.002 -6.393 7.578 1.00 95.19 278 PRO A N 1
ATOM 2163 C CA . PRO A 1 278 ? 14.379 -7.582 8.165 1.00 95.19 278 PRO A CA 1
ATOM 2164 C C . PRO A 1 278 ? 12.927 -7.801 7.718 1.00 95.19 278 PRO A C 1
ATOM 2166 O O . PRO A 1 278 ? 12.425 -8.924 7.783 1.00 95.19 278 PRO A O 1
ATOM 2169 N N . VAL A 1 279 ? 12.232 -6.752 7.266 1.00 97.19 279 VAL A N 1
ATOM 2170 C CA . VAL A 1 279 ? 10.840 -6.846 6.819 1.00 97.19 279 VAL A CA 1
ATOM 2171 C C . VAL A 1 279 ? 10.786 -7.416 5.388 1.00 97.19 279 VAL A C 1
ATOM 2173 O O . VAL A 1 279 ? 11.450 -6.885 4.493 1.00 97.19 279 VAL A O 1
ATOM 2176 N N . PRO A 1 280 ? 9.954 -8.443 5.126 1.00 97.00 280 PRO A N 1
ATOM 2177 C CA . PRO A 1 280 ? 9.825 -9.112 3.832 1.00 97.00 280 PRO A CA 1
ATOM 2178 C C . PRO A 1 280 ? 9.419 -8.247 2.645 1.00 97.00 280 PRO A C 1
ATOM 2180 O O . PRO A 1 280 ? 9.460 -8.730 1.523 1.00 97.00 280 PRO A O 1
ATOM 2183 N N . VAL A 1 281 ? 9.055 -6.978 2.834 1.00 97.31 281 VAL A N 1
ATOM 2184 C CA . VAL A 1 281 ? 8.813 -6.063 1.705 1.00 97.31 281 VAL A CA 1
ATOM 2185 C C . VAL A 1 281 ? 10.052 -5.876 0.824 1.00 97.31 281 VAL A C 1
ATOM 2187 O O . VAL A 1 281 ? 9.913 -5.600 -0.359 1.00 97.31 281 VAL A O 1
ATOM 2190 N N . ALA A 1 282 ? 11.256 -6.140 1.346 1.00 98.19 282 ALA A N 1
ATOM 2191 C CA . ALA A 1 282 ? 12.489 -6.308 0.560 1.00 98.19 282 ALA A CA 1
ATOM 2192 C C . ALA A 1 282 ? 12.371 -7.330 -0.566 1.00 98.19 282 ALA A C 1
ATOM 2194 O O . ALA A 1 282 ? 12.905 -7.102 -1.648 1.00 98.19 282 ALA A O 1
ATOM 2195 N N . ARG A 1 283 ? 11.603 -8.398 -0.348 1.00 98.12 283 ARG A N 1
ATOM 2196 C CA . ARG A 1 283 ? 11.376 -9.446 -1.338 1.00 98.12 283 ARG A CA 1
ATOM 2197 C C . ARG A 1 283 ? 10.524 -8.987 -2.517 1.00 98.12 283 ARG A C 1
ATOM 2199 O O . ARG A 1 283 ? 10.588 -9.597 -3.571 1.00 98.12 283 ARG A O 1
ATOM 2206 N N . LEU A 1 284 ? 9.784 -7.879 -2.404 1.00 98.50 284 LEU A N 1
ATOM 2207 C CA . LEU A 1 284 ? 9.142 -7.279 -3.579 1.00 98.50 284 LEU A CA 1
ATOM 2208 C C . LEU A 1 284 ? 10.180 -6.791 -4.599 1.00 98.50 284 LEU A C 1
ATOM 2210 O O . LEU A 1 284 ? 9.892 -6.795 -5.793 1.00 98.50 284 LEU A O 1
ATOM 2214 N N . ILE A 1 285 ? 11.376 -6.406 -4.142 1.00 98.62 285 ILE A N 1
ATOM 2215 C CA . ILE A 1 285 ? 12.491 -5.990 -4.995 1.00 98.62 285 ILE A CA 1
ATOM 2216 C C . ILE A 1 285 ? 13.381 -7.192 -5.334 1.00 98.62 285 ILE A C 1
ATOM 2218 O O . ILE A 1 285 ? 13.589 -7.438 -6.521 1.00 98.62 285 ILE A O 1
ATOM 2222 N N . ASP A 1 286 ? 13.840 -7.960 -4.338 1.00 98.31 286 ASP A N 1
ATOM 2223 C CA . ASP A 1 286 ? 14.790 -9.067 -4.542 1.00 98.31 286 ASP A CA 1
ATOM 2224 C C . ASP A 1 286 ? 14.547 -10.277 -3.618 1.00 98.31 286 ASP A C 1
ATOM 2226 O O . ASP A 1 286 ? 14.543 -10.187 -2.385 1.00 98.31 286 ASP A O 1
ATOM 2230 N N . THR A 1 287 ? 14.356 -11.441 -4.233 1.00 97.38 287 THR A N 1
ATOM 2231 C CA . THR A 1 287 ? 14.107 -12.747 -3.610 1.00 97.38 287 THR A CA 1
ATOM 2232 C C . THR A 1 287 ? 15.323 -13.663 -3.548 1.00 97.38 287 THR A C 1
ATOM 2234 O O . THR A 1 287 ? 15.217 -14.738 -2.957 1.00 97.38 287 THR A O 1
ATOM 2237 N N . ASP A 1 288 ? 16.474 -13.237 -4.076 1.00 95.81 288 ASP A N 1
ATOM 2238 C CA . ASP A 1 288 ? 17.689 -14.045 -4.250 1.00 95.81 288 ASP A CA 1
ATOM 2239 C C . ASP A 1 288 ? 17.467 -15.330 -5.089 1.00 95.81 288 ASP A C 1
ATOM 2241 O O . ASP A 1 288 ? 18.232 -16.295 -4.993 1.00 95.81 288 ASP A O 1
ATOM 2245 N N . MET A 1 289 ? 16.403 -15.392 -5.894 1.00 95.75 289 MET A N 1
ATOM 2246 C CA . MET A 1 289 ? 16.055 -16.546 -6.727 1.00 95.75 289 MET A CA 1
ATOM 2247 C C . MET A 1 289 ? 16.779 -16.532 -8.079 1.00 95.75 289 MET A C 1
ATOM 2249 O O . MET A 1 289 ? 17.055 -17.599 -8.633 1.00 95.75 289 MET A O 1
ATOM 2253 N N . PHE A 1 290 ? 17.089 -15.362 -8.639 1.00 97.12 290 PHE A N 1
ATOM 2254 C CA . PHE A 1 290 ? 17.769 -15.209 -9.923 1.00 97.12 290 PHE A CA 1
ATOM 2255 C C . PHE A 1 290 ? 19.273 -14.971 -9.747 1.00 97.12 290 PHE A C 1
ATOM 2257 O O . PHE A 1 290 ? 19.728 -13.889 -9.399 1.00 97.12 290 PHE A O 1
ATOM 2264 N N . GLY A 1 291 ? 20.069 -15.986 -10.081 1.00 94.50 291 GLY A N 1
ATOM 2265 C CA . GLY A 1 291 ? 21.533 -15.960 -10.042 1.00 94.50 291 GLY A CA 1
ATOM 2266 C C . GLY A 1 291 ? 22.197 -15.577 -11.370 1.00 94.50 291 GLY A C 1
ATOM 2267 O O . GLY A 1 291 ? 23.369 -15.885 -11.577 1.00 94.50 291 GLY A O 1
ATOM 2268 N N . GLY A 1 292 ? 21.463 -14.977 -12.313 1.00 94.56 292 GLY A N 1
ATOM 2269 C CA . GLY A 1 292 ? 22.018 -14.411 -13.552 1.00 94.56 292 GLY A CA 1
ATOM 2270 C C . GLY A 1 292 ? 22.093 -15.352 -14.760 1.00 94.56 292 GLY A C 1
ATOM 2271 O O . GLY A 1 292 ? 22.264 -14.881 -15.883 1.00 94.56 292 GLY A O 1
ATOM 2272 N N . LEU A 1 293 ? 21.947 -16.668 -14.568 1.00 93.44 293 LEU A N 1
ATOM 2273 C CA . LEU A 1 293 ? 21.986 -17.671 -15.652 1.00 93.44 293 LEU A CA 1
ATOM 2274 C C . LEU A 1 293 ? 20.781 -18.619 -15.672 1.00 93.44 293 LEU A C 1
ATOM 2276 O O . LEU A 1 293 ? 20.508 -19.236 -16.702 1.00 93.44 293 LEU A O 1
ATOM 2280 N N . ASN A 1 294 ? 20.065 -18.733 -14.557 1.00 95.94 294 ASN A N 1
ATOM 2281 C CA . ASN A 1 294 ? 18.919 -19.616 -14.362 1.00 95.94 294 ASN A CA 1
ATOM 2282 C C . ASN A 1 294 ? 17.633 -18.997 -14.932 1.00 95.94 294 ASN A C 1
ATOM 2284 O O . ASN A 1 294 ? 16.734 -18.580 -14.208 1.00 95.94 294 ASN A O 1
ATOM 2288 N N . SER A 1 295 ? 17.564 -18.887 -16.261 1.00 95.50 295 SER A N 1
ATOM 2289 C CA . SER A 1 295 ? 16.461 -18.217 -16.966 1.00 95.50 295 SER A CA 1
ATOM 2290 C C . SER A 1 295 ? 15.063 -18.797 -16.697 1.00 95.50 295 SER A C 1
ATOM 2292 O O . SER A 1 295 ? 14.066 -18.121 -16.935 1.00 95.50 295 SER A O 1
ATOM 2294 N N . GLU A 1 296 ? 14.968 -20.027 -16.191 1.00 95.62 296 GLU A N 1
ATOM 2295 C CA . GLU A 1 296 ? 13.710 -20.695 -15.863 1.00 95.62 296 GLU A CA 1
ATOM 2296 C C . GLU A 1 296 ? 12.931 -20.018 -14.729 1.00 95.62 296 GLU A C 1
ATOM 2298 O O . GLU A 1 296 ? 11.713 -20.167 -14.671 1.00 95.62 296 GLU A O 1
ATOM 2303 N N . VAL A 1 297 ? 13.593 -19.242 -13.858 1.00 96.69 297 VAL A N 1
ATOM 2304 C CA . VAL A 1 297 ? 12.909 -18.528 -12.764 1.00 96.69 297 VAL A CA 1
ATOM 2305 C C . VAL A 1 297 ? 12.300 -17.201 -13.213 1.00 96.69 297 VAL A C 1
ATOM 2307 O O . VAL A 1 297 ? 11.440 -16.662 -12.527 1.00 96.69 297 VAL A O 1
ATOM 2310 N N . LEU A 1 298 ? 12.698 -16.673 -14.377 1.00 96.69 298 LEU A N 1
ATOM 2311 C CA . LEU A 1 298 ? 12.361 -15.319 -14.845 1.00 96.69 298 LEU A CA 1
ATOM 2312 C C . LEU A 1 298 ? 10.881 -15.098 -15.186 1.00 96.69 298 LEU A C 1
ATOM 2314 O O . LEU A 1 298 ? 10.485 -13.979 -15.516 1.00 96.69 298 LEU A O 1
ATOM 2318 N N . THR A 1 299 ? 10.065 -16.146 -15.119 1.00 93.62 299 THR A N 1
ATOM 2319 C CA . THR A 1 299 ? 8.604 -16.091 -15.272 1.00 93.62 299 THR A CA 1
ATOM 2320 C C . THR A 1 299 ? 7.854 -16.465 -13.996 1.00 93.62 299 THR A C 1
ATOM 2322 O O . THR A 1 299 ? 6.623 -16.499 -14.008 1.00 93.62 299 THR A O 1
ATOM 2325 N N . ASN A 1 300 ? 8.564 -16.760 -12.906 1.00 94.62 300 ASN A N 1
ATOM 2326 C CA . ASN A 1 300 ? 7.948 -17.125 -11.642 1.00 94.62 300 ASN A CA 1
ATOM 2327 C C . ASN A 1 300 ? 7.193 -15.937 -11.040 1.00 94.62 300 ASN A C 1
ATOM 2329 O O . ASN A 1 300 ? 7.633 -14.790 -11.093 1.00 94.62 300 ASN A O 1
ATOM 2333 N N . THR A 1 301 ? 6.035 -16.221 -10.449 1.00 91.19 301 THR A N 1
ATOM 2334 C CA . THR A 1 301 ? 5.174 -15.198 -9.841 1.00 91.19 301 THR A CA 1
ATOM 2335 C C . THR A 1 301 ? 5.653 -14.740 -8.467 1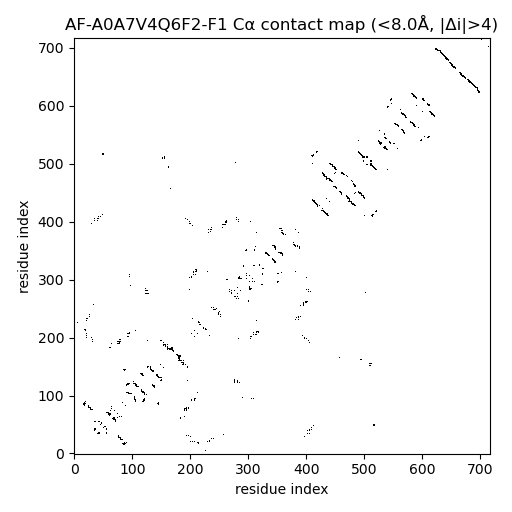.00 91.19 301 THR A C 1
ATOM 2337 O O . THR A 1 301 ? 5.142 -13.756 -7.948 1.00 91.19 301 THR A O 1
ATOM 2340 N N . ASP A 1 302 ? 6.571 -15.469 -7.841 1.00 92.25 302 ASP A N 1
ATOM 2341 C CA . ASP A 1 302 ? 7.183 -15.146 -6.552 1.00 92.25 302 ASP A CA 1
ATOM 2342 C C . ASP A 1 302 ? 8.577 -14.520 -6.683 1.00 92.25 302 ASP A C 1
ATOM 2344 O O . ASP A 1 302 ? 9.224 -14.329 -5.665 1.00 92.25 302 ASP A O 1
ATOM 2348 N N . LEU A 1 303 ? 9.010 -14.162 -7.899 1.00 96.75 303 LEU A N 1
ATOM 2349 C CA . LEU A 1 303 ? 10.285 -13.491 -8.155 1.00 96.75 303 LEU A CA 1
ATOM 2350 C C . LEU A 1 303 ? 10.233 -12.001 -7.764 1.00 96.75 303 LEU A C 1
ATOM 2352 O O . LEU A 1 303 ? 9.222 -11.328 -8.002 1.00 96.75 303 LEU A O 1
ATOM 2356 N N . GLY A 1 304 ? 11.328 -11.460 -7.228 1.00 98.31 304 GLY A N 1
ATOM 2357 C CA . GLY A 1 304 ? 11.487 -10.026 -6.990 1.00 98.31 304 GLY A CA 1
ATOM 2358 C C . GLY A 1 304 ? 11.443 -9.225 -8.295 1.00 98.31 304 GLY A C 1
ATOM 2359 O O . GLY A 1 304 ? 11.870 -9.694 -9.356 1.00 98.31 304 GLY A O 1
ATOM 2360 N N . ILE A 1 305 ? 10.902 -8.003 -8.261 1.00 98.69 305 ILE A N 1
ATOM 2361 C CA . ILE A 1 305 ? 10.743 -7.211 -9.489 1.00 98.69 305 ILE A CA 1
ATOM 2362 C C . ILE A 1 305 ? 12.091 -6.802 -10.093 1.00 98.69 305 ILE A C 1
ATOM 2364 O O . ILE A 1 305 ? 12.188 -6.715 -11.319 1.00 98.69 305 ILE A O 1
ATOM 2368 N N . ALA A 1 306 ? 13.139 -6.629 -9.277 1.00 98.56 306 ALA A N 1
ATOM 2369 C CA . ALA A 1 306 ? 14.462 -6.303 -9.790 1.00 98.56 306 ALA A CA 1
ATOM 2370 C C . ALA A 1 306 ? 15.084 -7.479 -10.536 1.00 98.56 306 ALA A C 1
ATOM 2372 O O . ALA A 1 306 ? 15.634 -7.298 -11.618 1.00 98.56 306 ALA A O 1
ATOM 2373 N N . GLU A 1 307 ? 14.938 -8.692 -10.009 1.00 98.50 3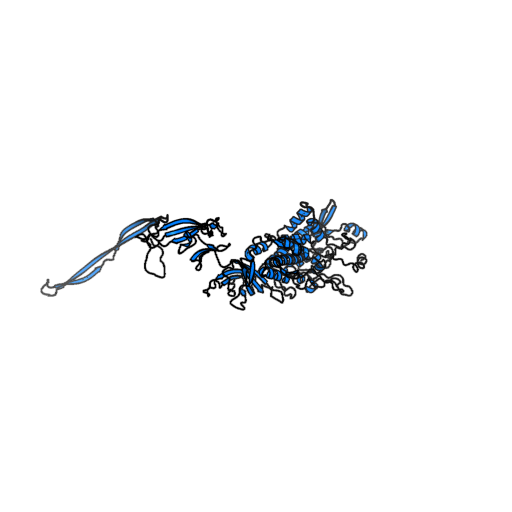07 GLU A N 1
ATOM 2374 C CA . GLU A 1 307 ? 15.382 -9.928 -10.656 1.00 98.50 307 GLU A CA 1
ATOM 2375 C C . GLU A 1 307 ? 14.637 -10.178 -11.967 1.00 98.50 307 GLU A C 1
ATOM 2377 O O . GLU A 1 307 ? 15.257 -10.429 -13.005 1.00 98.50 307 GLU A O 1
ATOM 2382 N N . TYR A 1 308 ? 13.305 -10.043 -11.934 1.00 98.50 308 TYR A N 1
ATOM 2383 C CA . TYR A 1 308 ? 12.461 -10.145 -13.119 1.00 98.50 308 TYR A CA 1
ATOM 2384 C C . TYR A 1 308 ? 12.905 -9.145 -14.191 1.00 98.50 308 TYR A C 1
ATOM 2386 O O . TYR A 1 308 ? 13.019 -9.509 -15.361 1.00 98.50 308 TYR A O 1
ATOM 2394 N N . THR A 1 309 ? 13.162 -7.896 -13.807 1.00 98.50 309 THR A N 1
ATOM 2395 C CA . THR A 1 309 ? 13.526 -6.829 -14.742 1.00 98.50 309 THR A CA 1
ATOM 2396 C C . THR A 1 309 ? 14.947 -7.023 -15.275 1.00 98.50 309 THR A C 1
ATOM 2398 O O . THR A 1 309 ? 15.152 -7.005 -16.490 1.00 98.50 309 THR A O 1
ATOM 2401 N N . ASN A 1 310 ? 15.915 -7.294 -14.393 1.00 98.12 310 ASN A N 1
ATOM 2402 C CA . ASN A 1 310 ? 17.324 -7.479 -14.733 1.00 98.12 310 ASN A CA 1
ATOM 2403 C C . ASN A 1 310 ? 17.512 -8.633 -15.723 1.00 98.12 310 ASN A C 1
ATOM 2405 O O . ASN A 1 310 ? 18.158 -8.454 -16.754 1.00 98.12 310 ASN A O 1
ATOM 2409 N N . GLY A 1 311 ? 16.918 -9.797 -15.446 1.00 97.00 311 GLY A N 1
ATOM 2410 C CA . GLY A 1 311 ? 17.117 -10.984 -16.273 1.00 97.00 311 GLY A CA 1
ATOM 2411 C C . GLY A 1 311 ? 16.337 -10.992 -17.585 1.00 97.00 311 GLY A C 1
ATOM 2412 O O . GLY A 1 311 ? 16.704 -11.741 -18.490 1.00 97.00 311 GLY A O 1
ATOM 2413 N N . ASN A 1 312 ? 15.280 -10.179 -17.719 1.00 97.62 312 ASN A N 1
ATOM 2414 C CA . ASN A 1 312 ? 14.426 -10.179 -18.911 1.00 97.62 312 ASN A CA 1
ATOM 2415 C C . ASN A 1 312 ? 14.652 -9.018 -19.876 1.00 97.62 312 ASN A C 1
ATOM 2417 O O . ASN A 1 312 ? 14.320 -9.191 -21.047 1.00 97.62 312 ASN A O 1
ATOM 2421 N N . PHE A 1 313 ? 15.184 -7.878 -19.430 1.00 97.69 313 PHE A N 1
ATOM 2422 C CA . PHE A 1 313 ? 15.231 -6.642 -20.219 1.00 97.69 313 PHE A CA 1
ATOM 2423 C C . PHE A 1 313 ? 16.635 -6.024 -20.244 1.00 97.69 313 PHE A C 1
ATOM 2425 O O . PHE A 1 313 ? 17.463 -6.266 -19.368 1.00 97.69 313 PHE A O 1
ATOM 2432 N N . LEU A 1 314 ? 16.903 -5.231 -21.282 1.00 95.38 314 LEU A N 1
ATOM 2433 C CA . LEU A 1 314 ? 18.152 -4.477 -21.457 1.00 95.38 314 LEU A CA 1
ATOM 2434 C C . LEU A 1 314 ? 17.960 -3.014 -21.037 1.00 95.38 314 LEU A C 1
ATOM 2436 O O . LEU A 1 314 ? 16.853 -2.496 -21.149 1.00 95.38 314 LEU A O 1
ATOM 2440 N N . SER A 1 315 ? 19.035 -2.346 -20.620 1.00 92.31 315 SER A N 1
ATOM 2441 C CA . SER A 1 315 ? 19.095 -0.881 -20.487 1.00 92.31 315 SER A CA 1
ATOM 2442 C C . SER A 1 315 ? 20.000 -0.282 -21.570 1.00 92.31 315 SER A C 1
ATOM 2444 O O . SER A 1 315 ? 20.742 -1.026 -22.220 1.00 92.31 315 SER A O 1
ATOM 2446 N N . ASP A 1 316 ? 19.928 1.034 -21.785 1.00 84.31 316 ASP A N 1
ATOM 2447 C CA . ASP A 1 316 ? 20.600 1.712 -22.903 1.00 84.31 316 ASP A CA 1
ATOM 2448 C C . ASP A 1 316 ? 22.137 1.569 -22.878 1.00 84.31 316 ASP A C 1
ATOM 2450 O O . ASP A 1 316 ? 22.727 1.339 -23.939 1.00 84.31 316 ASP A O 1
ATOM 2454 N N . ASP A 1 317 ? 22.791 1.625 -21.708 1.00 81.12 317 ASP A N 1
ATOM 2455 C CA . ASP A 1 317 ? 24.257 1.511 -21.614 1.00 81.12 317 ASP A CA 1
ATOM 2456 C C . ASP A 1 317 ? 24.743 0.075 -21.335 1.00 81.12 317 ASP A C 1
ATOM 2458 O O . ASP A 1 317 ? 25.951 -0.171 -21.360 1.00 81.12 317 ASP A O 1
ATOM 2462 N N . THR A 1 318 ? 23.833 -0.891 -21.117 1.00 84.31 318 THR A N 1
ATOM 2463 C CA . THR A 1 318 ? 24.177 -2.301 -20.811 1.00 84.31 318 THR A CA 1
ATOM 2464 C C . THR A 1 318 ? 23.634 -3.317 -21.826 1.00 84.31 318 THR A C 1
ATOM 2466 O O . THR A 1 318 ? 23.396 -4.492 -21.509 1.00 84.31 318 THR A O 1
ATOM 2469 N N . ILE A 1 319 ? 23.415 -2.879 -23.074 1.00 87.44 319 ILE A N 1
ATOM 2470 C CA . ILE A 1 319 ? 22.911 -3.711 -24.180 1.00 87.44 319 ILE A CA 1
ATOM 2471 C C . ILE A 1 319 ? 23.867 -4.885 -24.439 1.00 87.44 319 ILE A C 1
ATOM 2473 O O . ILE A 1 319 ? 24.877 -4.759 -25.129 1.00 87.44 319 ILE A O 1
ATOM 2477 N N . VAL A 1 320 ? 23.509 -6.057 -23.907 1.00 85.12 320 VAL A N 1
ATOM 2478 C CA . VAL A 1 320 ? 24.286 -7.308 -23.997 1.00 85.12 320 VAL A CA 1
ATOM 2479 C C . VAL A 1 320 ? 25.747 -7.128 -23.538 1.00 85.12 320 VAL A C 1
ATOM 2481 O O . VAL A 1 320 ? 26.663 -7.787 -24.034 1.00 85.12 320 VAL A O 1
ATOM 2484 N N . SER A 1 321 ? 25.966 -6.236 -22.571 1.00 82.56 321 SER A N 1
ATOM 2485 C CA . SER A 1 321 ? 27.221 -6.077 -21.837 1.00 82.56 321 SER A CA 1
ATOM 2486 C C . SER A 1 321 ? 26.970 -6.259 -20.344 1.00 82.56 321 SER A C 1
ATOM 2488 O O . SER A 1 321 ? 25.836 -6.139 -19.884 1.00 82.56 321 SER A O 1
ATOM 2490 N N . ASP A 1 322 ? 28.027 -6.582 -19.596 1.00 84.25 322 ASP A N 1
ATOM 2491 C CA . ASP A 1 322 ? 28.078 -6.629 -18.121 1.00 84.25 322 ASP A CA 1
ATOM 2492 C C . ASP A 1 322 ? 27.203 -7.693 -17.422 1.00 84.25 322 ASP A C 1
ATOM 2494 O O . ASP A 1 322 ? 27.536 -8.132 -16.323 1.00 84.25 322 ASP A O 1
ATOM 2498 N N . PHE A 1 323 ? 26.156 -8.192 -18.081 1.00 91.62 323 PHE A N 1
ATOM 2499 C CA . PHE A 1 323 ? 25.225 -9.201 -17.581 1.00 91.62 323 PHE A CA 1
ATOM 2500 C C . PHE A 1 323 ? 25.154 -10.397 -18.530 1.00 91.62 323 PHE A C 1
ATOM 2502 O O . PHE A 1 323 ? 25.186 -10.251 -19.753 1.00 91.62 323 PHE A O 1
ATOM 2509 N N . ALA A 1 324 ? 25.019 -11.599 -17.967 1.00 92.19 324 ALA A N 1
ATOM 2510 C CA . ALA A 1 324 ? 24.952 -12.827 -18.756 1.00 92.19 324 ALA A CA 1
ATOM 2511 C C . ALA A 1 324 ? 23.601 -13.025 -19.468 1.00 92.19 324 ALA A C 1
ATOM 2513 O O . ALA A 1 324 ? 23.552 -13.696 -20.500 1.00 92.19 324 ALA A O 1
ATOM 2514 N N . LEU A 1 325 ? 22.526 -12.441 -18.932 1.00 93.38 325 LEU A N 1
ATOM 2515 C CA . LEU A 1 325 ? 21.190 -12.432 -19.518 1.00 93.38 325 LEU A CA 1
ATOM 2516 C C . LEU A 1 325 ? 20.622 -10.999 -19.558 1.00 93.38 325 LEU A C 1
ATOM 2518 O O . LEU A 1 325 ? 20.948 -10.172 -18.699 1.00 93.38 325 LEU A O 1
ATOM 2522 N N . PRO A 1 326 ? 19.746 -10.697 -20.528 1.00 93.25 326 PRO A N 1
ATOM 2523 C CA . PRO A 1 326 ? 19.488 -11.457 -21.758 1.00 93.25 326 PRO A CA 1
ATOM 2524 C C . PRO A 1 326 ? 20.705 -11.505 -22.701 1.00 93.25 326 PRO A C 1
ATOM 2526 O O . PRO A 1 326 ? 21.440 -10.526 -22.825 1.00 93.25 326 PRO A O 1
ATOM 2529 N N . ARG A 1 327 ? 20.915 -12.632 -23.397 1.00 89.75 327 ARG A N 1
ATOM 2530 C CA . ARG A 1 327 ? 22.063 -12.832 -24.303 1.00 89.75 327 ARG A CA 1
ATOM 2531 C C . ARG A 1 327 ? 21.673 -12.777 -25.776 1.00 89.75 327 ARG A C 1
ATOM 2533 O O . ARG A 1 327 ? 20.616 -13.256 -26.176 1.00 89.75 327 ARG A O 1
ATOM 2540 N N . ARG A 1 328 ? 22.588 -12.291 -26.618 1.00 87.06 328 ARG A N 1
ATOM 2541 C CA . ARG A 1 328 ? 22.363 -12.158 -28.069 1.00 87.06 328 ARG A CA 1
ATOM 2542 C C . ARG A 1 328 ? 22.117 -13.483 -28.793 1.00 87.06 328 ARG A C 1
ATOM 2544 O O . ARG A 1 328 ? 21.379 -13.506 -29.770 1.00 87.06 328 ARG A O 1
ATOM 2551 N N . THR A 1 329 ? 22.733 -14.577 -28.350 1.00 86.75 329 THR A N 1
ATOM 2552 C CA . THR A 1 329 ? 22.678 -15.872 -29.055 1.00 86.75 329 THR A CA 1
ATOM 2553 C C . THR A 1 329 ? 21.284 -16.500 -29.099 1.00 86.75 329 THR A C 1
ATOM 2555 O O . THR A 1 329 ? 21.071 -17.398 -29.904 1.00 86.75 329 THR A O 1
ATOM 2558 N N . GLY A 1 330 ? 20.357 -16.061 -28.240 1.00 80.94 330 GLY A N 1
ATOM 2559 C CA . GLY A 1 330 ? 18.974 -16.549 -28.196 1.00 80.94 330 GLY A CA 1
ATOM 2560 C C . GLY A 1 330 ? 17.973 -15.692 -28.976 1.00 80.94 330 GLY A C 1
ATOM 2561 O O . GLY A 1 330 ? 16.777 -15.960 -28.904 1.00 80.94 330 GLY A O 1
ATOM 2562 N N . LEU A 1 331 ? 18.430 -14.649 -29.676 1.00 91.19 331 LEU A N 1
ATOM 2563 C CA . LEU A 1 331 ? 17.548 -13.704 -30.359 1.00 91.19 331 LEU A CA 1
ATOM 2564 C C . LEU A 1 331 ? 17.293 -14.100 -31.817 1.00 91.19 331 LEU A C 1
ATOM 2566 O O . LEU A 1 331 ? 18.206 -14.542 -32.516 1.00 91.19 331 LEU A O 1
ATOM 2570 N N . ILE A 1 332 ? 16.062 -13.883 -32.283 1.00 91.56 332 ILE A N 1
ATOM 2571 C CA . ILE A 1 332 ? 15.625 -14.162 -33.660 1.00 91.56 332 ILE A CA 1
ATOM 2572 C C . ILE A 1 332 ? 15.329 -12.834 -34.349 1.00 91.56 332 ILE A C 1
ATOM 2574 O O . ILE A 1 332 ? 14.597 -12.016 -33.801 1.00 91.56 332 ILE A O 1
ATOM 2578 N N . ASP A 1 333 ? 15.888 -12.584 -35.530 1.00 91.69 333 ASP A N 1
ATOM 2579 C CA . ASP A 1 333 ? 15.684 -11.321 -36.233 1.00 91.69 333 ASP A CA 1
ATOM 2580 C C . ASP A 1 333 ? 14.479 -11.326 -37.182 1.00 91.69 333 ASP A C 1
ATOM 2582 O O . ASP A 1 333 ? 14.111 -12.343 -37.768 1.00 91.69 333 ASP A O 1
ATOM 2586 N N . PHE A 1 334 ? 13.882 -10.152 -37.370 1.00 91.69 334 PHE A N 1
ATOM 2587 C CA . PHE A 1 334 ? 12.836 -9.904 -38.357 1.00 91.69 334 PHE A CA 1
ATOM 2588 C C . PHE A 1 334 ? 12.899 -8.461 -38.865 1.00 91.69 334 PHE A C 1
ATOM 2590 O O . PHE A 1 334 ? 13.519 -7.589 -38.256 1.00 91.69 334 PHE A O 1
ATOM 2597 N N . PHE A 1 335 ? 12.248 -8.196 -39.997 1.00 90.62 335 PHE A N 1
ATOM 2598 C CA . PHE A 1 335 ? 12.166 -6.860 -40.584 1.00 90.62 335 PHE A CA 1
ATOM 2599 C C . PHE A 1 335 ? 10.744 -6.331 -40.493 1.00 90.62 335 PHE A C 1
ATOM 2601 O O . PHE A 1 335 ? 9.792 -7.023 -40.852 1.00 90.62 335 PHE A O 1
ATOM 2608 N N . GLU A 1 336 ? 10.606 -5.077 -40.077 1.00 89.62 336 GLU A N 1
ATOM 2609 C CA . GLU A 1 336 ? 9.315 -4.404 -40.014 1.00 89.62 336 GLU A CA 1
ATOM 2610 C C . GLU A 1 336 ? 9.411 -2.981 -40.566 1.00 89.62 336 GLU A C 1
ATOM 2612 O O . GLU A 1 336 ? 10.462 -2.341 -40.495 1.00 89.62 336 GLU A O 1
ATOM 2617 N N . SER A 1 337 ? 8.321 -2.491 -41.165 1.00 83.62 337 SER A N 1
ATOM 2618 C CA . SER A 1 337 ? 8.264 -1.120 -41.665 1.00 83.62 337 SER A CA 1
ATOM 2619 C C . SER A 1 337 ? 7.990 -0.126 -40.530 1.00 83.62 337 SER A C 1
ATOM 2621 O O . SER A 1 337 ? 7.016 -0.258 -39.786 1.00 83.62 337 SER A O 1
ATOM 2623 N N . GLU A 1 338 ? 8.831 0.898 -40.434 1.00 77.19 338 GLU A N 1
ATOM 2624 C CA . GLU A 1 338 ? 8.738 2.039 -39.528 1.00 77.19 338 GLU A CA 1
ATOM 2625 C C . GLU A 1 338 ? 8.971 3.318 -40.355 1.00 77.19 338 GLU A C 1
ATOM 2627 O O . GLU A 1 338 ? 9.999 3.463 -41.017 1.00 77.19 338 GLU A O 1
ATOM 2632 N N . ASP A 1 339 ? 7.979 4.213 -40.400 1.00 73.94 339 ASP A N 1
ATOM 2633 C CA . ASP A 1 339 ? 8.016 5.478 -41.158 1.00 73.94 339 ASP A CA 1
ATOM 2634 C C . ASP A 1 339 ? 8.437 5.336 -42.637 1.00 73.94 339 ASP A C 1
ATOM 2636 O O . ASP A 1 339 ? 9.171 6.154 -43.196 1.00 73.94 339 ASP A O 1
ATOM 2640 N N . GLY A 1 340 ? 7.975 4.265 -43.291 1.00 72.81 340 GLY A N 1
ATOM 2641 C CA . GLY A 1 340 ? 8.262 3.990 -44.703 1.00 72.81 340 GLY A CA 1
ATOM 2642 C C . GLY A 1 340 ? 9.662 3.428 -44.977 1.00 72.81 340 GLY A C 1
ATOM 2643 O O . GLY A 1 340 ? 10.027 3.257 -46.140 1.00 72.81 340 GLY A O 1
ATOM 2644 N N . LYS A 1 341 ? 10.441 3.105 -43.937 1.00 73.81 341 LYS A N 1
ATOM 2645 C CA . LYS A 1 341 ? 11.711 2.366 -44.028 1.00 73.81 341 LYS A CA 1
ATOM 2646 C C . LYS A 1 341 ? 11.573 1.015 -43.338 1.00 73.81 341 LYS A C 1
ATOM 2648 O O . LYS A 1 341 ? 10.750 0.868 -42.445 1.00 73.81 341 LYS A O 1
ATOM 2653 N N . PHE A 1 342 ? 12.355 0.022 -43.747 1.00 80.94 342 PHE A N 1
ATOM 2654 C CA . PHE A 1 342 ? 12.442 -1.234 -43.003 1.00 80.94 342 PHE A CA 1
ATOM 2655 C C . PHE A 1 342 ? 13.530 -1.121 -41.943 1.00 80.94 342 PHE A C 1
ATOM 2657 O O . PHE A 1 342 ? 14.636 -0.667 -42.238 1.00 80.94 342 PHE A O 1
ATOM 2664 N N . ARG A 1 343 ? 13.213 -1.545 -40.722 1.00 84.56 343 ARG A N 1
ATOM 2665 C CA . ARG A 1 343 ? 14.171 -1.713 -39.634 1.00 84.56 343 ARG A CA 1
ATOM 2666 C C . ARG A 1 343 ? 14.242 -3.187 -39.264 1.00 84.56 343 ARG A C 1
ATOM 2668 O O . ARG A 1 343 ? 13.219 -3.872 -39.223 1.00 84.56 343 ARG A O 1
ATOM 2675 N N . ARG A 1 344 ? 15.457 -3.655 -38.988 1.00 89.00 344 ARG A N 1
ATOM 2676 C CA . ARG A 1 344 ? 15.699 -4.975 -38.417 1.00 89.00 344 ARG A CA 1
ATOM 2677 C C . ARG A 1 344 ? 15.519 -4.925 -36.902 1.00 89.00 344 ARG A C 1
ATOM 2679 O O . ARG A 1 344 ? 16.178 -4.136 -36.220 1.00 89.00 344 ARG A O 1
ATOM 2686 N N . TYR A 1 345 ? 14.638 -5.771 -36.400 1.00 92.88 345 TYR A N 1
ATOM 2687 C CA . TYR A 1 345 ? 14.409 -6.014 -34.983 1.00 92.88 345 TYR A CA 1
ATOM 2688 C C . TYR A 1 345 ? 14.866 -7.419 -34.623 1.00 92.88 345 TYR A C 1
ATOM 2690 O O . TYR A 1 345 ? 15.012 -8.280 -35.487 1.00 92.88 345 TYR A O 1
ATOM 2698 N N . PHE A 1 346 ? 15.075 -7.632 -33.334 1.00 94.62 346 PHE A N 1
ATOM 2699 C CA . PHE A 1 346 ? 15.367 -8.916 -32.735 1.00 94.62 346 PHE A CA 1
ATOM 2700 C C . PHE A 1 346 ? 14.302 -9.202 -31.679 1.00 94.62 346 PHE A C 1
ATOM 2702 O O . PHE A 1 346 ? 14.023 -8.346 -30.840 1.00 94.62 346 PHE A O 1
ATOM 2709 N N . GLU A 1 347 ? 13.725 -10.394 -31.736 1.00 96.38 347 GLU A N 1
ATOM 2710 C CA . GLU A 1 347 ? 12.769 -10.947 -30.785 1.00 96.38 347 GLU A CA 1
ATOM 2711 C C . GLU A 1 347 ? 13.494 -11.799 -29.740 1.00 96.38 347 GLU A C 1
ATOM 2713 O O . GLU A 1 347 ? 14.406 -12.569 -30.061 1.00 96.38 347 GLU A O 1
ATOM 2718 N N . LYS A 1 348 ? 13.043 -11.699 -28.486 1.00 96.25 348 LYS A N 1
ATOM 2719 C CA . LYS A 1 348 ? 13.377 -12.635 -27.411 1.00 96.25 348 LYS A CA 1
ATOM 2720 C C . LYS A 1 348 ? 12.270 -13.683 -27.316 1.00 96.25 348 LYS A C 1
ATOM 2722 O O . LYS A 1 348 ? 11.240 -13.453 -26.685 1.00 96.25 348 LYS A O 1
ATOM 2727 N N . GLY A 1 349 ? 12.503 -14.829 -27.957 1.00 92.50 349 GLY A N 1
ATOM 2728 C CA . GLY A 1 349 ? 11.557 -15.951 -28.041 1.00 92.50 349 GLY A CA 1
ATOM 2729 C C . GLY A 1 349 ? 11.747 -17.048 -26.980 1.00 92.50 349 GLY A C 1
ATOM 2730 O O . GLY A 1 349 ? 11.025 -18.043 -26.989 1.00 92.50 349 GLY A O 1
ATOM 2731 N N . SER A 1 350 ? 12.723 -16.903 -26.079 1.00 91.88 350 SER A N 1
ATOM 2732 C CA . SER A 1 350 ? 13.055 -17.880 -25.030 1.00 91.88 350 SER A CA 1
ATOM 2733 C C . SER A 1 350 ? 13.759 -17.216 -23.835 1.00 91.88 350 SER A C 1
ATOM 2735 O O . SER A 1 350 ? 14.017 -16.014 -23.860 1.00 91.88 350 SER A O 1
ATOM 2737 N N . GLU A 1 351 ? 14.119 -18.005 -22.813 1.00 92.31 351 GLU A N 1
ATOM 2738 C CA . GLU A 1 351 ? 14.867 -17.561 -21.618 1.00 92.31 351 GLU A CA 1
ATOM 2739 C C . GLU A 1 351 ? 14.138 -16.461 -20.818 1.00 92.31 351 GLU A C 1
ATOM 2741 O O . GLU A 1 351 ? 14.635 -15.348 -20.652 1.00 92.31 351 GLU A O 1
ATOM 2746 N N . GLY A 1 352 ? 12.930 -16.766 -20.332 1.00 95.00 352 GLY A N 1
ATOM 2747 C CA . GLY A 1 352 ? 12.117 -15.872 -19.501 1.00 95.00 352 GLY A CA 1
ATOM 2748 C C . GLY A 1 352 ? 10.927 -15.262 -20.248 1.00 95.00 352 GLY A C 1
ATOM 2749 O O . GLY A 1 352 ? 10.276 -15.928 -21.050 1.00 95.00 352 GLY A O 1
ATOM 2750 N N . GLU A 1 353 ? 10.629 -13.990 -19.981 1.00 95.88 353 GLU A N 1
ATOM 2751 C CA . GLU A 1 353 ? 9.542 -13.246 -20.622 1.00 95.88 353 GLU A CA 1
ATOM 2752 C C . GLU A 1 353 ? 9.807 -13.076 -22.128 1.00 95.88 353 GLU A C 1
ATOM 2754 O O . GLU A 1 353 ? 10.916 -12.727 -22.548 1.00 95.88 353 GLU A O 1
ATOM 2759 N N . LEU A 1 354 ? 8.769 -13.320 -22.929 1.00 96.44 354 LEU A N 1
ATOM 2760 C CA . LEU A 1 354 ? 8.802 -13.179 -24.381 1.00 96.44 354 LEU A CA 1
ATOM 2761 C C . LEU A 1 354 ? 8.528 -11.729 -24.785 1.00 96.44 354 LEU A C 1
ATOM 2763 O O . LEU A 1 354 ? 7.557 -11.123 -24.310 1.00 96.44 354 LEU A O 1
ATOM 2767 N N . VAL A 1 355 ? 9.361 -11.196 -25.679 1.00 97.50 355 VAL A N 1
ATOM 2768 C CA . VAL A 1 355 ? 9.308 -9.797 -26.127 1.00 97.50 355 VAL A CA 1
ATOM 2769 C C . VAL A 1 355 ? 9.567 -9.737 -27.629 1.00 97.50 355 VAL A C 1
ATOM 2771 O O . VAL A 1 355 ? 10.638 -10.146 -28.081 1.00 97.50 355 VAL A O 1
ATOM 2774 N N . ARG A 1 356 ? 8.600 -9.224 -28.401 1.00 96.94 356 ARG A N 1
ATOM 2775 C CA . ARG A 1 356 ? 8.663 -9.208 -29.869 1.00 96.94 356 ARG A CA 1
ATOM 2776 C C . ARG A 1 356 ? 9.675 -8.180 -30.361 1.00 96.94 356 ARG A C 1
ATOM 2778 O O . ARG A 1 356 ? 10.616 -8.536 -31.057 1.00 96.94 356 ARG A O 1
ATOM 2785 N N . HIS A 1 357 ? 9.520 -6.917 -29.987 1.00 97.00 357 HIS A N 1
ATOM 2786 C CA . HIS A 1 357 ? 10.516 -5.878 -30.228 1.00 97.00 357 HIS A CA 1
ATOM 2787 C C . HIS A 1 357 ? 11.475 -5.844 -29.039 1.00 97.00 357 HIS A C 1
ATOM 2789 O O . HIS A 1 357 ? 11.346 -5.008 -28.153 1.00 97.00 357 HIS A O 1
ATOM 2795 N N . PHE A 1 358 ? 12.430 -6.770 -28.981 1.00 97.00 358 PHE A N 1
ATOM 2796 C CA . PHE A 1 358 ? 13.339 -6.851 -27.838 1.00 97.00 358 PHE A CA 1
ATOM 2797 C C . PHE A 1 358 ? 14.538 -5.900 -27.960 1.00 97.00 358 PHE A C 1
ATOM 2799 O O . PHE A 1 358 ? 14.897 -5.208 -27.017 1.00 97.00 358 PHE A O 1
ATOM 2806 N N . VAL A 1 359 ? 15.152 -5.825 -29.138 1.00 94.69 359 VAL A N 1
ATOM 2807 C CA . VAL A 1 359 ? 16.213 -4.855 -29.456 1.00 94.69 359 VAL A CA 1
ATOM 2808 C C . VAL A 1 359 ? 16.227 -4.624 -30.964 1.00 94.69 359 VAL A C 1
ATOM 2810 O O . VAL A 1 359 ? 15.733 -5.459 -31.720 1.00 94.69 359 VAL A O 1
ATOM 2813 N N . ALA A 1 360 ? 16.748 -3.494 -31.437 1.00 91.31 360 ALA A N 1
ATOM 2814 C CA . ALA A 1 360 ? 16.791 -3.185 -32.862 1.00 91.31 360 ALA A CA 1
ATOM 2815 C C . ALA A 1 360 ? 18.207 -2.915 -33.363 1.00 91.31 360 ALA A C 1
ATOM 2817 O O . ALA A 1 360 ? 19.109 -2.570 -32.604 1.00 91.31 360 ALA A O 1
ATOM 2818 N N . GLU A 1 361 ? 18.393 -3.030 -34.671 1.00 86.62 361 GLU A N 1
ATOM 2819 C CA . GLU A 1 361 ? 19.615 -2.601 -35.338 1.00 86.62 361 GLU A CA 1
ATOM 2820 C C . GLU A 1 361 ? 19.668 -1.064 -35.452 1.00 86.62 361 GLU A C 1
ATOM 2822 O O . GLU A 1 361 ? 18.670 -0.390 -35.749 1.00 86.62 361 GLU A O 1
ATOM 2827 N N . SER A 1 362 ? 20.848 -0.492 -35.202 1.00 77.56 362 SER A N 1
ATOM 2828 C CA . SER A 1 362 ? 21.108 0.940 -35.346 1.00 77.56 362 SER A CA 1
ATOM 2829 C C . SER A 1 362 ? 21.049 1.370 -36.810 1.00 77.56 362 SER A C 1
ATOM 2831 O O . SER A 1 362 ? 21.563 0.687 -37.689 1.00 77.56 362 SER A O 1
ATOM 2833 N N . ALA A 1 363 ? 20.535 2.574 -37.082 1.00 67.00 363 ALA A N 1
ATOM 2834 C CA . ALA A 1 363 ? 20.554 3.150 -38.434 1.00 67.00 363 ALA A CA 1
ATOM 2835 C C . ALA A 1 363 ? 21.982 3.382 -38.978 1.00 67.00 363 ALA A C 1
ATOM 2837 O O . ALA A 1 363 ? 22.161 3.610 -40.172 1.00 67.00 363 ALA A O 1
ATOM 2838 N N . LEU A 1 364 ? 22.997 3.338 -38.107 1.00 59.84 364 LEU A N 1
ATOM 2839 C CA . LEU A 1 364 ? 24.409 3.425 -38.476 1.00 59.84 364 LEU A CA 1
ATOM 2840 C C . LEU A 1 364 ? 25.044 2.057 -38.773 1.00 59.84 364 LEU A C 1
ATOM 2842 O O . LEU A 1 364 ? 26.194 2.028 -39.194 1.00 59.84 364 LEU A O 1
ATOM 2846 N N . TYR A 1 365 ? 24.327 0.945 -38.586 1.00 62.88 365 TYR A N 1
ATOM 2847 C CA . TYR A 1 365 ? 24.869 -0.408 -38.731 1.00 62.88 365 TYR A CA 1
ATOM 2848 C C . TYR A 1 365 ? 25.454 -0.661 -40.128 1.00 62.88 365 TYR A C 1
ATOM 2850 O O . TYR A 1 365 ? 26.639 -0.965 -40.253 1.00 62.88 365 TYR A O 1
ATOM 2858 N N . GLU A 1 366 ? 24.659 -0.478 -41.186 1.00 57.09 366 GLU A N 1
ATOM 2859 C CA . GLU A 1 366 ? 25.109 -0.652 -42.575 1.00 57.09 366 GLU A CA 1
ATOM 2860 C C . GLU A 1 366 ? 26.254 0.307 -42.955 1.00 57.09 366 GLU A C 1
ATOM 2862 O O . GLU A 1 366 ? 27.309 -0.182 -43.365 1.00 57.09 366 GLU A O 1
ATOM 2867 N N . PRO A 1 367 ? 26.124 1.642 -42.782 1.00 58.44 367 PRO A N 1
ATOM 2868 C CA . PRO A 1 367 ? 27.193 2.580 -43.129 1.00 58.44 367 PRO A CA 1
ATOM 2869 C C . PRO A 1 367 ? 28.515 2.297 -42.407 1.00 58.44 367 PRO A C 1
ATOM 2871 O O . PRO A 1 367 ? 29.581 2.397 -43.008 1.00 58.44 367 PRO A O 1
ATOM 2874 N N . VAL A 1 368 ? 28.458 1.928 -41.125 1.00 58.38 368 VAL A N 1
ATOM 2875 C CA . VAL A 1 368 ? 29.657 1.688 -40.315 1.00 58.38 368 VAL A CA 1
ATOM 2876 C C . VAL A 1 368 ? 30.302 0.343 -40.649 1.00 58.38 368 VAL A C 1
ATOM 2878 O O . VAL A 1 368 ? 31.524 0.272 -40.729 1.00 58.38 368 VAL A O 1
ATOM 2881 N N . ASN A 1 369 ? 29.525 -0.707 -40.918 1.00 56.56 369 ASN A N 1
ATOM 2882 C CA . ASN A 1 369 ? 30.078 -2.007 -41.313 1.00 56.56 369 ASN A CA 1
ATOM 2883 C C . ASN A 1 369 ? 30.703 -1.981 -42.713 1.00 56.56 369 ASN A C 1
ATOM 2885 O O . ASN A 1 369 ? 31.714 -2.648 -42.941 1.00 56.56 369 ASN A O 1
ATOM 2889 N N . ILE A 1 370 ? 30.138 -1.186 -43.630 1.00 60.81 370 ILE A N 1
ATOM 2890 C CA . ILE A 1 370 ? 30.715 -0.932 -44.957 1.00 60.81 370 ILE A CA 1
ATOM 2891 C C . ILE A 1 370 ? 32.066 -0.214 -44.824 1.00 60.81 370 ILE A C 1
ATOM 2893 O O . ILE A 1 370 ? 33.032 -0.618 -45.467 1.00 60.81 370 ILE A O 1
ATOM 2897 N N . GLU A 1 371 ? 32.155 0.800 -43.960 1.00 60.78 371 GLU A N 1
ATOM 2898 C CA . GLU A 1 371 ? 33.381 1.583 -43.754 1.00 60.78 371 GLU A CA 1
ATOM 2899 C C . GLU A 1 371 ? 34.462 0.810 -42.969 1.00 60.78 371 GLU A C 1
ATOM 2901 O O . GLU A 1 371 ? 35.651 0.915 -43.264 1.00 60.78 371 GLU A O 1
ATOM 2906 N N . LEU A 1 372 ? 34.072 0.006 -41.970 1.00 57.84 372 LEU A N 1
ATOM 2907 C CA . LEU A 1 372 ? 35.004 -0.732 -41.105 1.00 57.84 372 LEU A CA 1
ATOM 2908 C C . LEU A 1 372 ? 35.436 -2.094 -41.670 1.00 57.84 372 LEU A C 1
ATOM 2910 O O . LEU A 1 372 ? 36.387 -2.690 -41.156 1.00 57.84 372 LEU A O 1
ATOM 2914 N N . GLY A 1 373 ? 34.747 -2.622 -42.690 1.00 49.47 373 GLY A N 1
ATOM 2915 C CA . GLY A 1 373 ? 35.052 -3.920 -43.308 1.00 49.47 373 GLY A CA 1
ATOM 2916 C C . GLY A 1 373 ? 34.945 -5.123 -42.357 1.00 49.47 373 GLY A C 1
ATOM 2917 O O . GLY A 1 373 ? 35.443 -6.206 -42.669 1.00 49.47 373 GLY A O 1
ATOM 2918 N N . LYS A 1 374 ? 34.331 -4.938 -41.182 1.00 48.66 374 LYS A N 1
ATOM 2919 C CA . LYS A 1 374 ? 34.056 -5.955 -40.159 1.00 48.66 374 LYS A CA 1
ATOM 2920 C C . LYS A 1 374 ? 32.699 -5.649 -39.517 1.00 48.66 374 LYS A C 1
ATOM 2922 O O . LYS A 1 374 ? 32.420 -4.471 -39.299 1.00 48.66 374 LYS A O 1
ATOM 2927 N N . PRO A 1 375 ? 31.878 -6.664 -39.194 1.00 51.19 375 PRO A N 1
ATOM 2928 C CA . PRO A 1 375 ? 30.628 -6.437 -38.479 1.00 51.19 375 PRO A CA 1
ATOM 2929 C C . PRO A 1 375 ? 30.916 -5.853 -37.088 1.00 51.19 375 PRO A C 1
ATOM 2931 O O . PRO A 1 375 ? 31.668 -6.438 -36.310 1.00 51.19 375 PRO A O 1
ATOM 2934 N N . MET A 1 376 ? 30.330 -4.697 -36.772 1.00 54.47 376 MET A N 1
ATOM 2935 C CA . MET A 1 376 ? 30.213 -4.217 -35.401 1.00 54.47 376 MET A CA 1
ATOM 2936 C C . MET A 1 376 ? 29.199 -5.096 -34.677 1.00 54.47 376 MET A C 1
ATOM 2938 O O . MET A 1 376 ? 28.001 -5.064 -34.969 1.00 54.47 376 MET A O 1
ATOM 2942 N N . ASP A 1 377 ? 29.676 -5.830 -33.677 1.00 50.94 377 ASP A N 1
ATOM 2943 C CA . ASP A 1 377 ? 28.803 -6.506 -32.722 1.00 50.94 377 ASP A CA 1
ATOM 2944 C C . ASP A 1 377 ? 27.986 -5.497 -31.879 1.00 50.94 377 ASP A C 1
ATOM 2946 O O . ASP A 1 377 ? 26.951 -5.860 -31.334 1.00 50.94 377 ASP A O 1
ATOM 2950 N N . GLU A 1 378 ? 28.375 -4.218 -31.843 1.00 55.16 378 GLU A N 1
ATOM 2951 C CA . GLU A 1 378 ? 27.866 -3.184 -30.922 1.00 55.16 378 GLU A CA 1
ATOM 2952 C C . GLU A 1 378 ? 26.746 -2.276 -31.476 1.00 55.16 378 GLU A C 1
ATOM 2954 O O . GLU A 1 378 ? 26.316 -1.349 -30.800 1.00 55.16 378 GLU A O 1
ATOM 2959 N N . ALA A 1 379 ? 26.260 -2.472 -32.704 1.00 72.00 379 ALA A N 1
ATOM 2960 C CA . ALA A 1 379 ? 25.291 -1.548 -33.313 1.00 72.00 379 ALA A CA 1
ATOM 2961 C C . ALA A 1 379 ? 23.818 -1.942 -33.055 1.00 72.00 379 ALA A C 1
ATOM 2963 O O . ALA A 1 379 ? 22.972 -1.848 -33.945 1.00 72.00 379 ALA A O 1
ATOM 2964 N N . LEU A 1 380 ? 23.523 -2.369 -31.825 1.00 85.06 380 LEU A N 1
ATOM 2965 C CA . LEU A 1 380 ? 22.169 -2.574 -31.309 1.00 85.06 380 LEU A CA 1
ATOM 2966 C C . LEU A 1 380 ? 21.694 -1.321 -30.561 1.00 85.06 380 LEU A C 1
ATOM 2968 O O . LEU A 1 380 ? 22.492 -0.641 -29.923 1.00 85.06 380 LEU A O 1
ATOM 2972 N N . ILE A 1 381 ? 20.404 -1.007 -30.653 1.00 88.12 381 ILE A N 1
ATOM 2973 C CA . ILE A 1 381 ? 19.770 0.118 -29.959 1.00 88.12 381 ILE A CA 1
ATOM 2974 C C . ILE A 1 381 ? 18.397 -0.281 -29.422 1.00 88.12 381 ILE A C 1
ATOM 2976 O O . ILE A 1 381 ? 17.696 -1.108 -30.015 1.00 88.12 381 ILE A O 1
ATOM 2980 N N . LEU A 1 382 ? 17.980 0.366 -28.340 1.00 90.94 382 LEU A N 1
ATOM 2981 C CA . LEU A 1 382 ? 16.592 0.351 -27.899 1.00 90.94 382 LEU A CA 1
ATOM 2982 C C . LEU A 1 382 ? 15.850 1.502 -28.601 1.00 90.94 382 LEU A C 1
ATOM 2984 O O . LEU A 1 382 ? 16.385 2.587 -28.827 1.00 90.94 382 LEU A O 1
ATOM 2988 N N . THR A 1 383 ? 14.637 1.225 -29.071 1.00 90.69 383 THR A N 1
ATOM 2989 C CA . THR A 1 383 ? 13.829 2.164 -29.866 1.00 90.69 383 THR A CA 1
ATOM 2990 C C . THR A 1 383 ? 12.456 2.318 -29.240 1.00 90.69 383 THR A C 1
ATOM 2992 O O . THR A 1 383 ? 12.085 1.553 -28.357 1.00 90.69 383 THR A O 1
ATOM 2995 N N . ARG A 1 384 ? 11.658 3.262 -29.744 1.00 90.56 384 ARG A N 1
ATOM 2996 C CA . ARG A 1 384 ? 10.282 3.473 -29.287 1.00 90.56 384 ARG A CA 1
ATOM 2997 C C . ARG A 1 384 ? 9.471 2.174 -29.192 1.00 90.56 384 ARG A C 1
ATOM 2999 O O . ARG A 1 384 ? 8.926 1.909 -28.134 1.00 90.56 384 ARG A O 1
ATOM 3006 N N . ARG A 1 385 ? 9.440 1.350 -30.245 1.00 93.19 385 ARG A N 1
ATOM 3007 C CA . ARG A 1 385 ? 8.685 0.083 -30.223 1.00 93.19 385 ARG A CA 1
ATOM 3008 C C . ARG A 1 385 ? 9.211 -0.910 -29.188 1.00 93.19 385 ARG A C 1
ATOM 3010 O O . ARG A 1 385 ? 8.429 -1.624 -28.584 1.00 93.19 385 ARG A O 1
ATOM 3017 N N . VAL A 1 386 ? 10.525 -0.916 -28.956 1.00 95.94 386 VAL A N 1
ATOM 3018 C CA . VAL A 1 386 ? 11.138 -1.737 -27.902 1.00 95.94 386 VAL A CA 1
ATOM 3019 C C . VAL A 1 386 ? 10.676 -1.269 -26.525 1.00 95.94 386 VAL A C 1
ATOM 3021 O O . VAL A 1 386 ? 10.246 -2.075 -25.709 1.00 95.94 386 VAL A O 1
ATOM 3024 N N . TYR A 1 387 ? 10.699 0.042 -26.278 1.00 96.38 387 TYR A N 1
ATOM 3025 C CA . TYR A 1 387 ? 10.225 0.608 -25.018 1.00 96.38 387 TYR A CA 1
ATOM 3026 C C . TYR A 1 387 ? 8.715 0.403 -24.808 1.00 96.38 387 TYR A C 1
ATOM 3028 O O . TYR A 1 387 ? 8.293 0.204 -23.672 1.00 96.38 387 TYR A O 1
ATOM 3036 N N . GLU A 1 388 ? 7.907 0.421 -25.873 1.00 96.56 388 GLU A N 1
ATOM 3037 C CA . GLU A 1 388 ? 6.471 0.100 -25.817 1.00 96.56 388 GLU A CA 1
ATOM 3038 C C . GLU A 1 388 ? 6.254 -1.370 -25.409 1.00 96.56 388 GLU A C 1
ATOM 3040 O O . GLU A 1 388 ? 5.569 -1.620 -24.416 1.00 96.56 388 GLU A O 1
ATOM 3045 N N . ASP A 1 389 ? 6.919 -2.324 -26.074 1.00 98.12 389 ASP A N 1
ATOM 3046 C CA . ASP A 1 389 ? 6.891 -3.751 -25.716 1.00 98.12 389 ASP A CA 1
ATOM 3047 C C . ASP A 1 389 ? 7.404 -4.004 -24.279 1.00 98.12 389 ASP A C 1
ATOM 3049 O O . ASP A 1 389 ? 6.872 -4.854 -23.563 1.00 98.12 389 ASP A O 1
ATOM 3053 N N . TYR A 1 390 ? 8.420 -3.265 -23.818 1.00 98.25 390 TYR A N 1
ATOM 3054 C CA . TYR A 1 390 ? 8.894 -3.329 -22.429 1.00 98.25 390 TYR A CA 1
ATOM 3055 C C . TYR A 1 390 ? 7.827 -2.800 -21.462 1.00 98.25 390 TYR A C 1
ATOM 3057 O O . TYR A 1 390 ? 7.509 -3.449 -20.462 1.00 98.25 390 TYR A O 1
ATOM 3065 N N . GLY A 1 391 ? 7.223 -1.652 -21.781 1.00 97.81 391 GLY A N 1
ATOM 3066 C CA . GLY A 1 391 ? 6.180 -1.011 -20.982 1.00 97.81 391 GLY A CA 1
ATOM 3067 C C . GLY A 1 391 ? 4.956 -1.905 -20.782 1.00 97.81 391 GLY A C 1
ATOM 3068 O O . GLY A 1 391 ? 4.418 -1.958 -19.676 1.00 97.81 391 GLY A O 1
ATOM 3069 N N . GLU A 1 392 ? 4.576 -2.693 -21.794 1.00 98.19 392 GLU A N 1
ATOM 3070 C CA . GLU A 1 392 ? 3.514 -3.708 -21.694 1.00 98.19 392 GLU A CA 1
ATOM 3071 C C . GLU A 1 392 ? 3.787 -4.776 -20.625 1.00 98.19 392 GLU A C 1
ATOM 3073 O O . GLU A 1 392 ? 2.861 -5.400 -20.103 1.00 98.19 392 GLU A O 1
ATOM 3078 N N . LYS A 1 393 ? 5.055 -5.020 -20.284 1.00 98.00 393 LYS A N 1
ATOM 3079 C CA . LYS A 1 393 ?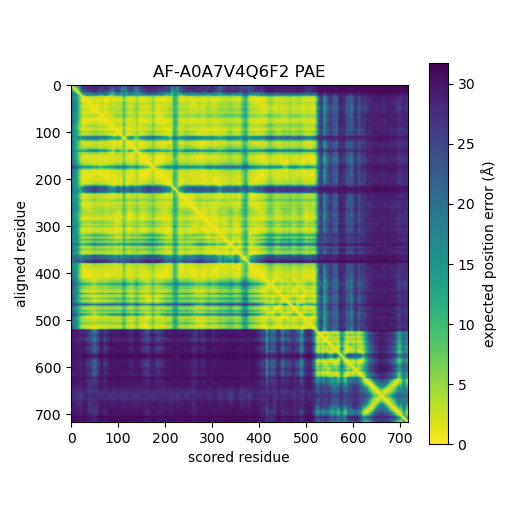 5.445 -6.031 -19.295 1.00 98.00 393 LYS A CA 1
ATOM 3080 C C . LYS A 1 393 ? 5.749 -5.435 -17.928 1.00 98.00 393 LYS A C 1
ATOM 3082 O O . LYS A 1 393 ? 5.480 -6.110 -16.926 1.00 98.00 393 LYS A O 1
ATOM 3087 N N . LEU A 1 394 ? 6.327 -4.235 -17.899 1.00 98.44 394 LEU A N 1
ATOM 3088 C CA . LEU A 1 394 ? 6.877 -3.593 -16.706 1.00 98.44 394 LEU A CA 1
ATOM 3089 C C . LEU A 1 394 ? 5.840 -2.736 -15.972 1.00 98.44 394 LEU A C 1
ATOM 3091 O O . LEU A 1 394 ? 5.673 -2.915 -14.769 1.00 98.44 394 LEU A O 1
ATOM 3095 N N . LEU A 1 395 ? 5.060 -1.898 -16.665 1.00 98.50 395 LEU A N 1
ATOM 3096 C CA . LEU A 1 395 ? 4.058 -1.028 -16.027 1.00 98.50 395 LEU A CA 1
ATOM 3097 C C . LEU A 1 395 ? 2.979 -1.787 -15.227 1.00 98.50 395 LEU A C 1
ATOM 3099 O O . LEU A 1 395 ? 2.762 -1.436 -14.063 1.00 98.50 395 LEU A O 1
ATOM 3103 N N . PRO A 1 396 ? 2.336 -2.861 -15.738 1.00 98.38 396 PRO A N 1
ATOM 3104 C CA . PRO A 1 396 ? 1.381 -3.623 -14.928 1.00 98.38 396 PRO A CA 1
ATOM 3105 C C . PRO A 1 396 ? 2.018 -4.310 -13.711 1.00 98.38 396 PRO A C 1
ATOM 3107 O O . PRO A 1 396 ? 1.318 -4.560 -12.727 1.00 98.38 396 PRO A O 1
ATOM 3110 N N . ARG A 1 397 ? 3.325 -4.617 -13.745 1.00 98.31 397 ARG A N 1
ATOM 3111 C CA . ARG A 1 397 ? 4.065 -5.146 -12.585 1.00 98.31 397 ARG A CA 1
ATOM 3112 C C . ARG A 1 397 ? 4.426 -4.044 -11.598 1.00 98.31 397 ARG A C 1
ATOM 3114 O O . ARG A 1 397 ? 4.226 -4.248 -10.408 1.00 98.31 397 ARG A O 1
ATOM 3121 N N . ALA A 1 398 ? 4.846 -2.870 -12.068 1.00 98.62 398 ALA A N 1
ATOM 3122 C CA . ALA A 1 398 ? 5.077 -1.702 -11.220 1.00 98.62 398 ALA A CA 1
ATOM 3123 C C . ALA A 1 398 ? 3.817 -1.362 -10.402 1.00 98.62 398 ALA A C 1
ATOM 3125 O O . ALA A 1 398 ? 3.889 -1.220 -9.181 1.00 98.62 398 ALA A O 1
ATOM 3126 N N . VAL A 1 399 ? 2.644 -1.351 -11.051 1.00 98.81 399 VAL A N 1
ATOM 3127 C CA . VAL A 1 399 ? 1.340 -1.193 -10.383 1.00 98.81 399 VAL A CA 1
ATOM 3128 C C . VAL A 1 399 ? 1.055 -2.357 -9.424 1.00 98.81 399 VAL A C 1
ATOM 3130 O O . VAL A 1 399 ? 0.686 -2.136 -8.271 1.00 98.81 399 VAL A O 1
ATOM 3133 N N . GLY A 1 400 ? 1.211 -3.603 -9.882 1.00 98.44 400 GLY A N 1
ATOM 3134 C CA . GLY A 1 400 ? 0.847 -4.797 -9.114 1.00 98.44 400 GLY A CA 1
ATOM 3135 C C . GLY A 1 400 ? 1.706 -5.037 -7.868 1.00 98.44 400 GLY A C 1
ATOM 3136 O O . GLY A 1 400 ? 1.168 -5.389 -6.820 1.00 98.44 400 GLY A O 1
ATOM 3137 N N . TYR A 1 401 ? 3.017 -4.816 -7.949 1.00 98.75 401 TYR A N 1
ATOM 3138 C CA . TYR A 1 401 ? 3.933 -4.923 -6.810 1.00 98.75 401 TYR A CA 1
ATOM 3139 C C . TYR A 1 401 ? 3.759 -3.747 -5.841 1.00 98.75 401 TYR A C 1
ATOM 3141 O O . TYR A 1 401 ? 3.747 -3.971 -4.632 1.00 98.75 401 TYR A O 1
ATOM 3149 N N . SER A 1 402 ? 3.525 -2.525 -6.344 1.00 98.81 402 SER A N 1
ATOM 3150 C CA . SER A 1 402 ? 3.169 -1.372 -5.497 1.00 98.81 402 SER A CA 1
ATOM 3151 C C . SER A 1 402 ? 1.902 -1.655 -4.687 1.00 98.81 402 SER A C 1
ATOM 3153 O O . SER A 1 402 ? 1.863 -1.428 -3.481 1.00 98.81 402 SER A O 1
ATOM 3155 N N . ALA A 1 403 ? 0.880 -2.236 -5.320 1.00 98.56 403 ALA A N 1
ATOM 3156 C CA . ALA A 1 403 ? -0.332 -2.667 -4.633 1.00 98.56 403 ALA A CA 1
ATOM 3157 C C . ALA A 1 403 ? -0.069 -3.776 -3.602 1.00 98.56 403 ALA A C 1
ATOM 3159 O O . ALA A 1 403 ? -0.648 -3.753 -2.519 1.00 98.56 403 ALA A O 1
ATOM 3160 N N . GLY A 1 404 ? 0.833 -4.714 -3.912 1.00 98.00 404 GLY A N 1
ATOM 3161 C CA . GLY A 1 404 ? 1.294 -5.737 -2.973 1.00 98.00 404 GLY A CA 1
ATOM 3162 C C . GLY A 1 404 ? 1.939 -5.147 -1.714 1.00 98.00 404 GLY A C 1
ATOM 3163 O O . GLY A 1 404 ? 1.681 -5.641 -0.618 1.00 98.00 404 GLY A O 1
ATOM 3164 N N . LEU A 1 405 ? 2.710 -4.060 -1.843 1.00 98.69 405 LEU A N 1
ATOM 3165 C CA . LEU A 1 405 ? 3.263 -3.325 -0.700 1.00 98.69 405 LEU A CA 1
ATOM 3166 C C . LEU A 1 405 ? 2.163 -2.703 0.169 1.00 98.69 405 LEU A C 1
ATOM 3168 O O . LEU A 1 405 ? 2.193 -2.857 1.392 1.00 98.69 405 LEU A O 1
ATOM 3172 N N . LEU A 1 406 ? 1.183 -2.037 -0.452 1.00 98.75 406 LEU A N 1
ATOM 3173 C CA . LEU A 1 406 ? 0.049 -1.431 0.257 1.00 98.75 406 LEU A CA 1
ATOM 3174 C C . LEU A 1 406 ? -0.776 -2.495 0.998 1.00 98.75 406 LEU A C 1
ATOM 3176 O O . LEU A 1 406 ? -1.063 -2.341 2.186 1.00 98.75 406 LEU A O 1
ATOM 3180 N N . ASP A 1 407 ? -1.094 -3.604 0.324 1.00 97.69 407 ASP A N 1
ATOM 3181 C CA . ASP A 1 407 ? -1.821 -4.736 0.906 1.00 97.69 407 ASP A CA 1
ATOM 3182 C C . ASP A 1 407 ? -1.040 -5.358 2.077 1.00 97.69 407 ASP A C 1
ATOM 3184 O O . ASP A 1 407 ? -1.620 -5.656 3.121 1.00 97.69 407 ASP A O 1
ATOM 3188 N N . TYR A 1 408 ? 0.285 -5.503 1.955 1.00 98.00 408 TYR A N 1
ATOM 3189 C CA . TYR A 1 408 ? 1.122 -6.028 3.034 1.00 98.00 408 TYR A CA 1
ATOM 3190 C C . TYR A 1 408 ? 1.189 -5.080 4.239 1.00 98.00 408 TYR A C 1
ATOM 3192 O O . TYR A 1 408 ? 1.176 -5.546 5.384 1.00 98.00 408 TYR A O 1
ATOM 3200 N N . PHE A 1 409 ? 1.223 -3.759 4.026 1.00 98.56 409 PHE A N 1
ATOM 3201 C CA . PHE A 1 409 ? 1.224 -2.784 5.122 1.00 98.56 409 PHE A CA 1
ATOM 3202 C C . PHE A 1 409 ? -0.037 -2.919 5.983 1.00 98.56 409 PHE A C 1
ATOM 3204 O O . PHE A 1 409 ? 0.059 -2.983 7.211 1.00 98.56 409 PHE A O 1
ATOM 3211 N N . PHE A 1 410 ? -1.205 -3.059 5.357 1.00 97.19 410 PHE A N 1
ATOM 3212 C CA . PHE A 1 410 ? -2.494 -3.181 6.045 1.00 97.19 410 PHE A CA 1
ATOM 3213 C C . PHE A 1 410 ? -2.957 -4.630 6.283 1.00 97.19 410 PHE A C 1
ATOM 3215 O O . PHE A 1 410 ? -4.112 -4.858 6.633 1.00 97.19 410 PHE A O 1
ATOM 3222 N N . ARG A 1 411 ? -2.078 -5.630 6.127 1.00 95.56 411 ARG A N 1
ATOM 3223 C CA . ARG A 1 411 ? -2.464 -7.052 6.243 1.00 95.56 411 ARG A CA 1
ATOM 3224 C C . ARG A 1 411 ? -2.924 -7.471 7.640 1.00 95.56 411 ARG A C 1
ATOM 3226 O O . ARG A 1 411 ? -3.613 -8.477 7.775 1.00 95.56 411 ARG A O 1
ATOM 3233 N N . GLY A 1 412 ? -2.478 -6.759 8.673 1.00 94.94 412 GLY A N 1
ATOM 3234 C CA . GLY A 1 412 ? -2.864 -7.047 10.046 1.00 94.94 412 GLY A CA 1
ATOM 3235 C C . GLY A 1 412 ? -4.321 -6.660 10.280 1.00 94.94 412 GLY A C 1
ATOM 3236 O O . GLY A 1 412 ? -4.717 -5.545 9.951 1.00 94.94 412 GLY A O 1
ATOM 3237 N N . LYS A 1 413 ? -5.106 -7.576 10.847 1.00 91.62 413 LYS A N 1
ATOM 3238 C CA . LYS A 1 413 ? -6.540 -7.424 11.096 1.00 91.62 413 LYS A CA 1
ATOM 3239 C C . LYS A 1 413 ? -6.929 -7.945 12.471 1.00 91.62 413 LYS A C 1
ATOM 3241 O O . LYS A 1 413 ? -6.459 -8.992 12.919 1.00 91.62 413 LYS A O 1
ATOM 3246 N N . LEU A 1 414 ? -7.826 -7.209 13.114 1.00 87.88 414 LEU A N 1
ATOM 3247 C CA . LEU A 1 414 ? -8.468 -7.595 14.363 1.00 87.88 414 LEU A CA 1
ATOM 3248 C C . LEU A 1 414 ? -9.965 -7.758 14.094 1.00 87.88 414 LEU A C 1
ATOM 3250 O O . LEU A 1 414 ? -10.663 -6.764 13.891 1.00 87.88 414 LEU A O 1
ATOM 3254 N N . ASP A 1 415 ? -10.444 -9.000 14.125 1.00 83.81 415 ASP A N 1
ATOM 3255 C CA . ASP A 1 415 ? -11.869 -9.324 14.026 1.00 83.81 415 ASP A CA 1
ATOM 3256 C C . ASP A 1 415 ? -12.423 -9.425 15.448 1.00 83.81 415 ASP A C 1
ATOM 3258 O O . ASP A 1 415 ? -12.708 -10.511 15.954 1.00 83.81 415 ASP A O 1
ATOM 3262 N N . VAL A 1 416 ? -12.453 -8.282 16.134 1.00 80.12 416 VAL A N 1
ATOM 3263 C CA . VAL A 1 416 ? -12.800 -8.170 17.555 1.00 80.12 416 VAL A CA 1
ATOM 3264 C C . VAL A 1 416 ? -13.864 -7.108 17.777 1.00 80.12 416 VAL A C 1
ATOM 3266 O O . VAL A 1 416 ? -13.925 -6.133 17.035 1.00 80.12 416 VAL A O 1
ATOM 3269 N N . ASP A 1 417 ? -14.625 -7.273 18.852 1.00 81.69 417 ASP A N 1
ATOM 3270 C CA . ASP A 1 417 ? -15.605 -6.321 19.362 1.00 81.69 417 ASP A CA 1
ATOM 3271 C C . ASP A 1 417 ? -15.364 -6.025 20.847 1.00 81.69 417 ASP A C 1
ATOM 3273 O O . ASP A 1 417 ? -14.710 -6.787 21.566 1.00 81.69 417 ASP A O 1
ATOM 3277 N N . LEU A 1 418 ? -15.915 -4.907 21.322 1.00 84.19 418 LEU A N 1
ATOM 3278 C CA . LEU A 1 418 ? -15.977 -4.591 22.749 1.00 84.19 418 LEU A CA 1
ATOM 3279 C C . LEU A 1 418 ? -17.172 -5.296 23.386 1.00 84.19 418 LEU A C 1
ATOM 3281 O O . LEU A 1 418 ? -18.323 -5.023 23.038 1.00 84.19 418 LEU A O 1
ATOM 3285 N N . VAL A 1 419 ? -16.904 -6.152 24.370 1.00 78.31 419 VAL A N 1
ATOM 3286 C CA . VAL A 1 419 ? -17.938 -6.862 25.131 1.00 78.31 419 VAL A CA 1
ATOM 3287 C C . VAL A 1 419 ? -17.808 -6.577 26.628 1.00 78.31 419 VAL A C 1
ATOM 3289 O O . VAL A 1 419 ? -16.687 -6.386 27.113 1.00 78.31 419 VAL A O 1
ATOM 3292 N N . PRO A 1 420 ? -18.922 -6.556 27.387 1.00 81.19 420 PRO A N 1
ATOM 3293 C CA . PRO A 1 420 ? -18.863 -6.527 28.842 1.00 81.19 420 PRO A CA 1
ATOM 3294 C C . PRO A 1 420 ? -18.042 -7.697 29.371 1.00 81.19 420 PRO A C 1
ATOM 3296 O O . PRO A 1 420 ? -18.107 -8.811 28.845 1.00 81.19 420 PRO A O 1
ATOM 3299 N N . ASP A 1 421 ? -17.272 -7.438 30.416 1.00 81.50 421 ASP A N 1
ATOM 3300 C CA . ASP A 1 421 ? -16.480 -8.466 31.060 1.00 81.50 421 ASP A CA 1
ATOM 3301 C C . ASP A 1 421 ? -17.395 -9.495 31.760 1.00 81.50 421 ASP A C 1
ATOM 3303 O O . ASP A 1 421 ? -18.173 -9.103 32.629 1.00 81.50 421 ASP A O 1
ATOM 3307 N N . PRO A 1 422 ? -17.335 -10.798 31.416 1.00 73.31 422 PRO A N 1
ATOM 3308 C CA . PRO A 1 422 ? -18.204 -11.818 32.004 1.00 73.31 422 PRO A CA 1
ATOM 3309 C C . PRO A 1 422 ? -17.992 -12.012 33.511 1.00 73.31 422 PRO A C 1
ATOM 3311 O O . PRO A 1 422 ? -18.886 -12.525 34.182 1.00 73.31 422 PRO A O 1
ATOM 3314 N N . ASP A 1 423 ? -16.834 -11.606 34.039 1.00 81.38 423 ASP A N 1
ATOM 3315 C CA . ASP A 1 423 ? -16.466 -11.766 35.445 1.00 81.38 423 ASP A CA 1
ATOM 3316 C C . ASP A 1 423 ? -16.722 -10.483 36.263 1.00 81.38 423 ASP A C 1
ATOM 3318 O O . ASP A 1 423 ? -16.500 -10.467 37.477 1.00 81.38 423 ASP A O 1
ATOM 3322 N N . SER A 1 424 ? -17.202 -9.407 35.625 1.00 78.81 424 SER A N 1
ATOM 3323 C CA . SER A 1 424 ? -17.540 -8.132 36.264 1.00 78.81 424 SER A CA 1
ATOM 3324 C C . SER A 1 424 ? -19.050 -7.910 36.309 1.00 78.81 424 SER A C 1
ATOM 3326 O O . SER A 1 424 ? -19.760 -8.088 35.322 1.00 78.81 424 SER A O 1
ATOM 3328 N N . SER A 1 425 ? -19.559 -7.443 37.450 1.00 77.88 425 SER A N 1
ATOM 3329 C CA . SER A 1 425 ? -20.935 -6.941 37.555 1.00 77.88 425 SER A CA 1
ATOM 3330 C C . SER A 1 425 ? -21.090 -5.502 37.050 1.00 77.88 425 SER A C 1
ATOM 3332 O O . SER A 1 425 ? -22.218 -5.053 36.843 1.00 77.88 425 SER A O 1
ATOM 3334 N N . ASP A 1 426 ? -19.982 -4.778 36.863 1.00 77.94 426 ASP A N 1
ATOM 3335 C CA . ASP A 1 426 ? -19.970 -3.429 36.305 1.00 77.94 426 ASP A CA 1
ATOM 3336 C C . ASP A 1 426 ? -19.919 -3.497 34.765 1.00 77.94 426 ASP A C 1
ATOM 3338 O O . ASP A 1 426 ? -18.902 -3.931 34.214 1.00 77.94 426 ASP A O 1
ATOM 3342 N N . PRO A 1 427 ? -20.974 -3.049 34.052 1.00 72.75 427 PRO A N 1
ATOM 3343 C CA . PRO A 1 427 ? -21.041 -3.098 32.590 1.00 72.75 427 PRO A CA 1
ATOM 3344 C C . PRO A 1 427 ? -20.082 -2.122 31.889 1.00 72.75 427 PRO A C 1
ATOM 3346 O O . PRO A 1 427 ? -19.987 -2.149 30.662 1.00 72.75 427 PRO A O 1
ATOM 3349 N N . THR A 1 428 ? -19.418 -1.236 32.635 1.00 82.38 428 THR A N 1
ATOM 3350 C 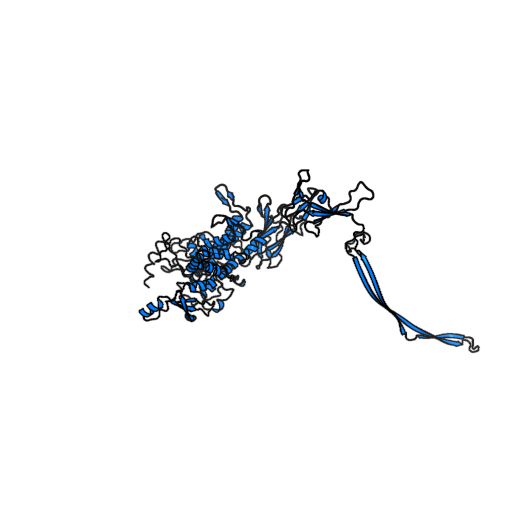CA . THR A 1 428 ? -18.378 -0.328 32.126 1.00 82.38 428 THR A CA 1
ATOM 3351 C C . THR A 1 428 ? -16.976 -0.942 32.186 1.00 82.38 428 THR A C 1
ATOM 3353 O O . THR A 1 428 ? -16.021 -0.362 31.668 1.00 82.38 428 THR A O 1
ATOM 3356 N N . VAL A 1 429 ? -16.851 -2.142 32.755 1.00 89.56 429 VAL A N 1
ATOM 3357 C CA . VAL A 1 429 ? -15.661 -2.978 32.617 1.00 89.56 429 VAL A CA 1
ATOM 3358 C C . VAL A 1 429 ? -15.851 -3.878 31.403 1.00 89.56 429 VAL A C 1
ATOM 3360 O O . VAL A 1 429 ? -16.771 -4.696 31.350 1.00 89.56 429 VAL A O 1
ATOM 3363 N N . VAL A 1 430 ? -14.987 -3.711 30.408 1.00 87.50 430 VAL A N 1
ATOM 3364 C CA . VAL A 1 430 ? -15.094 -4.378 29.106 1.00 87.50 430 VAL A CA 1
ATOM 3365 C C . VAL A 1 430 ? -13.790 -5.067 28.733 1.00 87.50 430 VAL A C 1
ATOM 3367 O O . VAL A 1 430 ? -12.717 -4.719 29.228 1.00 87.50 430 VAL A O 1
ATOM 3370 N N . ARG A 1 431 ? -13.873 -6.022 27.811 1.00 88.31 431 ARG A N 1
ATOM 3371 C CA . ARG A 1 431 ? -12.722 -6.654 27.158 1.00 88.31 431 ARG A CA 1
ATOM 3372 C C . ARG A 1 431 ? -12.946 -6.707 25.650 1.00 88.31 431 ARG A C 1
ATOM 3374 O O . ARG A 1 431 ? -14.084 -6.633 25.183 1.00 88.31 431 ARG A O 1
ATOM 3381 N N . LEU A 1 432 ? -11.863 -6.819 24.892 1.00 86.31 432 LEU A N 1
ATOM 3382 C CA . LEU A 1 432 ? -11.947 -7.131 23.471 1.00 86.31 432 LEU A CA 1
ATOM 3383 C C . LEU A 1 432 ? -12.169 -8.635 23.328 1.00 86.31 432 LEU A C 1
ATOM 3385 O O . LEU A 1 432 ? -11.506 -9.430 23.994 1.00 86.31 432 LEU A O 1
ATOM 3389 N N . SER A 1 433 ? -13.127 -9.020 22.492 1.00 80.19 433 SER A N 1
ATOM 3390 C CA . SER A 1 433 ? -13.458 -10.417 22.224 1.00 80.19 433 SER A CA 1
ATOM 3391 C C . SER A 1 433 ? -13.632 -10.634 20.731 1.00 80.19 433 SER A C 1
ATOM 3393 O O . SER A 1 433 ? -14.246 -9.821 20.049 1.00 80.19 433 SER A O 1
ATOM 3395 N N . GLY A 1 434 ? -13.069 -11.725 20.223 1.00 82.50 434 GLY A N 1
ATOM 3396 C CA . GLY A 1 434 ? -13.072 -12.061 18.806 1.00 82.50 434 GLY A CA 1
ATOM 3397 C C . GLY A 1 434 ? -11.817 -12.836 18.440 1.00 82.50 434 GLY A C 1
ATOM 3398 O O . GLY A 1 434 ? -11.259 -13.532 19.289 1.00 82.50 434 GLY A O 1
ATOM 3399 N N . THR A 1 435 ? -11.364 -12.717 17.195 1.00 86.69 435 THR A N 1
ATOM 3400 C CA . THR A 1 435 ? -10.258 -13.514 16.649 1.00 86.69 435 THR A CA 1
ATOM 3401 C C . THR A 1 435 ? -9.200 -12.678 15.937 1.00 86.69 435 THR A C 1
ATOM 3403 O O . THR A 1 435 ? -9.435 -11.546 15.510 1.00 86.69 435 THR A O 1
ATOM 3406 N N . ASN A 1 436 ? -8.012 -13.258 15.773 1.00 91.94 436 ASN A N 1
ATOM 3407 C CA . ASN A 1 436 ? -6.967 -12.687 14.937 1.00 91.94 436 ASN A CA 1
ATOM 3408 C C . ASN A 1 436 ? -7.321 -12.905 13.457 1.00 91.94 436 ASN A C 1
ATOM 3410 O O . ASN A 1 436 ? -7.183 -14.016 12.948 1.00 91.94 436 ASN A O 1
ATOM 3414 N N . GLY A 1 437 ? -7.751 -11.846 12.770 1.00 87.81 437 GLY A N 1
ATOM 3415 C CA . GLY A 1 437 ? -8.052 -11.873 11.333 1.00 87.81 437 GLY A CA 1
ATOM 3416 C C . GLY A 1 437 ? -6.813 -11.725 10.439 1.00 87.81 437 GLY A C 1
ATOM 3417 O O . GLY A 1 437 ? -6.923 -11.736 9.212 1.00 87.81 437 GLY A O 1
ATOM 3418 N N . SER A 1 438 ? -5.632 -11.526 11.032 1.00 93.00 438 SER A N 1
ATOM 3419 C CA . SER A 1 438 ? -4.373 -11.362 10.302 1.00 93.00 438 SER A CA 1
ATOM 3420 C C . SER A 1 438 ? -3.897 -12.696 9.713 1.00 93.00 438 SER A C 1
ATOM 3422 O O . SER A 1 438 ? -4.109 -13.745 10.323 1.00 93.00 438 SER A O 1
ATOM 3424 N N . PRO A 1 439 ? -3.160 -12.681 8.585 1.00 91.88 439 PRO A N 1
ATOM 3425 C CA . PRO A 1 439 ? -2.463 -13.872 8.096 1.00 91.88 439 PRO A CA 1
ATOM 3426 C C . PRO A 1 439 ? -1.276 -14.262 8.992 1.00 91.88 439 PRO A C 1
ATOM 3428 O O . PRO A 1 439 ? -0.847 -15.412 8.982 1.00 91.88 439 PRO A O 1
ATOM 3431 N N . ASP A 1 440 ? -0.754 -13.308 9.767 1.00 94.75 440 ASP A N 1
ATOM 3432 C CA . ASP A 1 440 ? 0.339 -13.505 10.712 1.00 94.75 440 ASP A CA 1
ATOM 3433 C C . ASP A 1 440 ? -0.182 -13.705 12.137 1.00 94.75 440 ASP A C 1
ATOM 3435 O O . ASP A 1 440 ? -1.196 -13.138 12.551 1.00 94.75 440 ASP A O 1
ATOM 3439 N N . LYS A 1 441 ? 0.581 -14.451 12.931 1.00 95.88 441 LYS A N 1
ATOM 3440 C CA . LYS A 1 441 ? 0.397 -14.516 14.379 1.00 95.88 441 LYS A CA 1
ATOM 3441 C C . LYS A 1 441 ? 0.611 -13.131 15.005 1.00 95.88 441 LYS A C 1
ATOM 3443 O O . LYS A 1 441 ? 1.605 -12.467 14.706 1.00 95.88 441 LYS A O 1
ATOM 3448 N N . LEU A 1 442 ? -0.271 -12.734 15.924 1.00 96.25 442 LEU A N 1
ATOM 3449 C CA . LEU A 1 442 ? 0.033 -11.675 16.890 1.00 96.25 442 LEU A CA 1
ATOM 3450 C C . LEU A 1 442 ? 1.050 -12.270 17.867 1.00 96.25 442 LEU A C 1
ATOM 3452 O O . LEU A 1 442 ? 0.685 -13.134 18.658 1.00 96.25 442 LEU A O 1
ATOM 3456 N N . ASP A 1 443 ? 2.330 -11.911 17.766 1.00 93.19 443 ASP A N 1
ATOM 3457 C CA . ASP A 1 443 ? 3.424 -12.683 18.384 1.00 93.19 443 ASP A CA 1
ATOM 3458 C C . ASP A 1 443 ? 4.137 -11.902 19.492 1.00 93.19 443 ASP A C 1
ATOM 3460 O O . ASP A 1 443 ? 5.350 -11.696 19.469 1.00 93.19 443 ASP A O 1
ATOM 3464 N N . GLY A 1 444 ? 3.364 -11.444 20.476 1.00 83.75 444 GLY A N 1
ATOM 3465 C CA . GLY A 1 444 ? 3.872 -10.619 21.564 1.00 83.75 444 GLY A CA 1
ATOM 3466 C C . GLY A 1 444 ? 3.790 -9.133 21.226 1.00 83.75 444 GLY A C 1
ATOM 3467 O O . GLY A 1 444 ? 4.445 -8.623 20.316 1.00 83.75 444 GLY A O 1
ATOM 3468 N N . GLY A 1 445 ? 2.940 -8.427 21.964 1.00 88.56 445 GLY A N 1
ATOM 3469 C CA . GLY A 1 445 ? 2.657 -7.012 21.768 1.00 88.56 445 GLY A CA 1
ATOM 3470 C C . GLY A 1 445 ? 1.635 -6.495 22.767 1.00 88.56 445 GLY A C 1
ATOM 3471 O O . GLY A 1 445 ? 1.134 -7.239 23.611 1.00 88.56 445 GLY A O 1
ATOM 3472 N N . THR A 1 446 ? 1.307 -5.216 22.645 1.00 91.31 446 THR A N 1
ATOM 3473 C CA . THR A 1 446 ? 0.289 -4.544 23.452 1.00 91.31 446 THR A CA 1
ATOM 3474 C C . THR A 1 446 ? -0.943 -4.273 22.608 1.00 91.31 446 THR A C 1
ATOM 3476 O O . THR A 1 446 ? -0.819 -3.751 21.499 1.00 91.31 446 THR A O 1
ATOM 3479 N N . LEU A 1 447 ? -2.119 -4.559 23.156 1.00 93.06 447 LEU A N 1
ATOM 3480 C CA . LEU A 1 447 ? -3.397 -4.123 22.607 1.00 93.06 447 LEU A CA 1
ATOM 3481 C C . LEU A 1 447 ? -3.959 -3.045 23.528 1.00 93.06 447 LEU A C 1
ATOM 3483 O O . LEU A 1 447 ? -4.291 -3.312 24.681 1.00 93.06 447 LEU A O 1
ATOM 3487 N N . THR A 1 448 ? -3.990 -1.811 23.038 1.00 94.12 448 THR A N 1
ATOM 3488 C CA . THR A 1 448 ? -4.439 -0.642 23.797 1.00 94.12 448 THR A CA 1
ATOM 3489 C C . THR A 1 448 ? -5.763 -0.155 23.240 1.00 94.12 448 THR A C 1
ATOM 3491 O O . THR A 1 448 ? -5.932 -0.050 22.027 1.00 94.12 448 THR A O 1
ATOM 3494 N N . LEU A 1 449 ? -6.694 0.158 24.134 1.00 94.88 449 LEU A N 1
ATOM 3495 C CA . LEU A 1 449 ? -7.971 0.749 23.779 1.00 94.88 449 LEU A CA 1
ATOM 3496 C C . LEU A 1 449 ? -7.904 2.265 23.957 1.00 94.88 449 LEU A C 1
ATOM 3498 O O . LEU A 1 449 ? -7.411 2.756 24.970 1.00 94.88 449 LEU A O 1
ATOM 3502 N N . TYR A 1 450 ? -8.424 3.001 22.986 1.00 95.75 450 TYR A N 1
ATOM 3503 C CA . TYR A 1 450 ? -8.604 4.444 23.058 1.00 95.75 450 TYR A CA 1
ATOM 3504 C C . TYR A 1 450 ? -10.081 4.781 22.892 1.00 95.75 450 TYR A C 1
ATOM 3506 O O . TYR A 1 450 ? -10.769 4.114 22.125 1.00 95.75 450 TYR A O 1
ATOM 3514 N N . ALA A 1 451 ? -10.547 5.814 23.583 1.00 93.38 451 ALA A N 1
ATOM 3515 C CA . ALA A 1 451 ? -11.899 6.345 23.483 1.00 93.38 451 ALA A CA 1
ATOM 3516 C C . ALA A 1 451 ? -11.856 7.746 22.871 1.00 93.38 451 ALA A C 1
ATOM 3518 O O . ALA A 1 451 ? -11.028 8.566 23.277 1.00 93.38 451 ALA A O 1
ATOM 3519 N N . ASP A 1 452 ? -12.745 8.008 21.919 1.00 88.12 452 ASP A N 1
ATOM 3520 C CA . ASP A 1 452 ? -12.984 9.352 21.404 1.00 88.12 452 ASP A CA 1
ATOM 3521 C C . ASP A 1 452 ? -14.027 10.042 22.289 1.00 88.12 452 ASP A C 1
ATOM 3523 O O . ASP A 1 452 ? -15.104 9.507 22.553 1.00 88.12 452 ASP A O 1
ATOM 3527 N N . ASP A 1 453 ? -13.687 11.232 22.770 1.00 83.56 453 ASP A N 1
ATOM 3528 C CA . ASP A 1 453 ? -14.586 12.093 23.522 1.00 83.56 453 ASP A CA 1
ATOM 3529 C C . ASP A 1 453 ? -15.651 12.668 22.567 1.00 83.56 453 ASP A C 1
ATOM 3531 O O . ASP A 1 453 ? -15.290 13.311 21.574 1.00 83.56 453 ASP A O 1
ATOM 3535 N N . PRO A 1 454 ? -16.952 12.453 22.827 1.00 75.25 454 PRO A N 1
ATOM 3536 C CA . PRO A 1 454 ? -18.012 12.829 21.891 1.00 75.25 454 PRO A CA 1
ATOM 3537 C C . PRO A 1 454 ? -18.202 14.348 21.764 1.00 75.25 454 PRO A C 1
ATOM 3539 O O . PRO A 1 454 ? -18.749 14.812 20.767 1.00 75.25 454 PRO A O 1
ATOM 3542 N N . LEU A 1 455 ? -17.756 15.136 22.749 1.00 75.56 455 LEU A N 1
ATOM 3543 C CA . LEU A 1 455 ? -17.921 16.591 22.758 1.00 75.56 455 LEU A CA 1
ATOM 3544 C C . LEU A 1 455 ? -16.755 17.303 22.073 1.00 75.56 455 LEU A C 1
ATOM 3546 O O . LEU A 1 455 ? -16.945 18.314 21.400 1.00 75.56 455 LEU A O 1
ATOM 3550 N N . THR A 1 456 ? -15.539 16.799 22.274 1.00 79.69 456 THR A N 1
ATOM 3551 C CA . THR A 1 456 ? -14.298 17.447 21.827 1.00 79.69 456 THR A CA 1
ATOM 3552 C C . THR A 1 456 ? -13.643 16.751 20.637 1.00 79.69 456 THR A C 1
ATOM 3554 O O . THR A 1 456 ? -12.785 17.340 19.983 1.00 79.69 456 THR A O 1
ATOM 3557 N N . GLY A 1 457 ? -13.998 15.492 20.359 1.00 81.25 457 GLY A N 1
ATOM 3558 C CA . GLY A 1 457 ? -13.318 14.645 19.377 1.00 81.25 457 GLY A CA 1
ATOM 3559 C C . GLY A 1 457 ? -11.896 14.233 19.786 1.00 81.25 457 GLY A C 1
ATOM 3560 O O . GLY A 1 457 ? -11.154 13.661 18.973 1.00 81.25 457 GLY A O 1
ATOM 3561 N N . GLU A 1 458 ? -11.477 14.535 21.022 1.00 91.50 458 GLU A N 1
ATOM 3562 C CA . GLU A 1 458 ? -10.173 14.129 21.537 1.00 91.50 458 GLU A CA 1
ATOM 3563 C C . GLU A 1 458 ? -10.139 12.619 21.803 1.00 91.50 458 GLU A C 1
ATOM 3565 O O . GLU A 1 458 ? -11.027 12.063 22.437 1.00 91.50 458 GLU A O 1
ATOM 3570 N N . ARG A 1 459 ? -9.071 11.951 21.367 1.00 94.12 459 ARG A N 1
ATOM 3571 C CA . ARG A 1 459 ? -8.816 10.532 21.613 1.00 94.12 459 ARG A CA 1
ATOM 3572 C C . ARG A 1 459 ? -7.955 10.372 22.851 1.00 94.12 459 ARG A C 1
ATOM 3574 O O . ARG A 1 459 ? -6.865 10.941 22.930 1.00 94.12 459 ARG A O 1
ATOM 3581 N N . ARG A 1 460 ? -8.400 9.571 23.811 1.00 94.62 460 ARG A N 1
ATOM 3582 C CA . ARG A 1 460 ? -7.655 9.321 25.050 1.00 94.62 460 ARG A CA 1
ATOM 3583 C C . ARG A 1 460 ? -7.493 7.824 25.286 1.00 94.62 460 ARG A C 1
ATOM 3585 O O . ARG A 1 460 ? -8.418 7.071 24.987 1.00 94.62 460 ARG A O 1
ATOM 3592 N N . PRO A 1 461 ? -6.331 7.370 25.787 1.00 94.38 461 PRO A N 1
ATOM 3593 C CA . PRO A 1 461 ? -6.167 5.973 26.158 1.00 94.38 461 PRO A CA 1
ATOM 3594 C C . PRO A 1 461 ? -7.152 5.622 27.279 1.00 94.38 461 PRO A C 1
ATOM 3596 O O . PRO A 1 461 ? -7.321 6.386 28.230 1.00 94.38 461 PRO A O 1
ATOM 3599 N N . VAL A 1 462 ? -7.793 4.466 27.156 1.00 93.44 462 VAL A N 1
ATOM 3600 C CA . VAL A 1 462 ? -8.658 3.893 28.186 1.00 93.44 462 VAL A CA 1
ATOM 3601 C C . VAL A 1 462 ? -7.785 3.140 29.184 1.00 93.44 462 VAL A C 1
ATOM 3603 O O . VAL A 1 462 ? -6.900 2.374 28.797 1.00 93.44 462 VAL A O 1
ATOM 3606 N N . SER A 1 463 ? -8.031 3.349 30.475 1.00 88.06 463 SER A N 1
ATOM 3607 C CA . SER A 1 463 ? -7.280 2.691 31.542 1.00 88.06 463 SER A CA 1
ATOM 3608 C C . SER A 1 463 ? -7.486 1.176 31.505 1.00 88.06 463 SER A C 1
ATOM 3610 O O . SER A 1 463 ? -8.614 0.691 31.626 1.00 88.06 463 SER A O 1
ATOM 3612 N N . ALA A 1 464 ? -6.387 0.432 31.374 1.00 89.25 464 ALA A N 1
ATOM 3613 C CA . ALA A 1 464 ? -6.380 -1.010 31.582 1.00 89.25 464 ALA A CA 1
ATOM 3614 C C . ALA A 1 464 ? -6.409 -1.319 33.087 1.00 89.25 464 ALA A C 1
ATOM 3616 O O . ALA A 1 464 ? -5.683 -0.697 33.865 1.00 89.25 464 ALA A O 1
ATOM 3617 N N . LEU A 1 465 ? -7.245 -2.274 33.492 1.00 87.81 465 LEU A N 1
ATOM 3618 C CA . LEU A 1 465 ? -7.363 -2.731 34.880 1.00 87.81 465 LEU A CA 1
ATOM 3619 C C . LEU A 1 465 ? -6.349 -3.830 35.211 1.00 87.81 465 LEU A C 1
ATOM 3621 O O . LEU A 1 465 ? -5.897 -3.933 36.351 1.00 87.81 465 LEU A O 1
ATOM 3625 N N . ASP A 1 466 ? -5.949 -4.608 34.206 1.00 83.62 466 ASP A N 1
ATOM 3626 C CA . ASP A 1 466 ? -4.918 -5.630 34.332 1.00 83.62 466 ASP A CA 1
ATOM 3627 C C . ASP A 1 466 ? -3.610 -5.090 33.726 1.00 83.62 466 ASP A C 1
ATOM 3629 O O . ASP A 1 466 ? -3.578 -4.637 32.579 1.00 83.62 466 ASP A O 1
ATOM 3633 N N . SER A 1 467 ? -2.515 -5.105 34.491 1.00 67.19 467 SER A N 1
ATOM 3634 C CA . SER A 1 467 ? -1.212 -4.627 34.001 1.00 67.19 467 SER A CA 1
ATOM 3635 C C . SER A 1 467 ? -0.469 -5.707 33.200 1.00 67.19 467 SER A C 1
ATOM 3637 O O . SER A 1 467 ? -0.554 -6.892 33.509 1.00 67.19 467 SER A O 1
ATOM 3639 N N . ASN A 1 468 ? 0.301 -5.283 32.189 1.00 65.88 468 ASN A N 1
ATOM 3640 C CA . ASN A 1 468 ? 1.238 -6.109 31.406 1.00 65.88 468 ASN A CA 1
ATOM 3641 C C . ASN A 1 468 ? 0.632 -7.262 30.577 1.00 65.88 468 ASN A C 1
ATOM 3643 O O . ASN A 1 468 ? 1.312 -8.259 30.322 1.00 65.88 468 ASN A O 1
ATOM 3647 N N . PHE A 1 469 ? -0.609 -7.128 30.099 1.00 80.44 469 PHE A N 1
ATOM 3648 C CA . PHE A 1 469 ? -1.183 -8.114 29.182 1.00 80.44 469 PHE A CA 1
ATOM 3649 C C . PHE A 1 469 ? -0.447 -8.104 27.832 1.00 80.44 469 PHE A C 1
ATOM 3651 O O . PHE A 1 469 ? -0.426 -7.092 27.129 1.00 80.44 469 PHE A O 1
ATOM 3658 N N . THR A 1 470 ? 0.151 -9.240 27.474 1.00 87.50 470 THR A N 1
ATOM 3659 C CA . THR A 1 470 ? 0.818 -9.435 26.182 1.00 87.50 470 THR A CA 1
ATOM 3660 C C . THR A 1 470 ? -0.091 -10.249 25.276 1.00 87.50 470 THR A C 1
ATOM 3662 O O . THR A 1 470 ? -0.460 -11.367 25.624 1.00 87.50 470 THR A O 1
ATOM 3665 N N . VAL A 1 471 ? -0.436 -9.707 24.110 1.00 89.06 471 VAL A N 1
ATOM 3666 C CA . VAL A 1 471 ? -1.343 -10.387 23.178 1.00 89.06 471 VAL A CA 1
ATOM 3667 C C . VAL A 1 471 ? -0.583 -11.398 22.331 1.00 89.06 471 VAL A C 1
ATOM 3669 O O . VAL A 1 471 ? 0.381 -11.044 21.642 1.00 89.06 471 VAL A O 1
ATOM 3672 N N . VAL A 1 472 ? -1.051 -12.647 22.378 1.00 93.06 472 VAL A N 1
ATOM 3673 C CA . VAL A 1 472 ? -0.580 -13.747 21.538 1.00 93.06 472 VAL A CA 1
ATOM 3674 C C . VAL A 1 472 ? -1.779 -14.474 20.937 1.00 93.06 472 VAL A C 1
ATOM 3676 O O . VAL A 1 472 ? -2.605 -14.985 21.683 1.00 93.06 472 VAL A O 1
ATOM 3679 N N . ALA A 1 473 ? -1.877 -14.526 19.608 1.00 94.19 473 ALA A N 1
ATOM 3680 C CA . ALA A 1 473 ? -2.956 -15.235 18.916 1.00 94.19 473 ALA A CA 1
ATOM 3681 C C . ALA A 1 473 ? -2.518 -15.674 17.512 1.00 94.19 473 ALA A C 1
ATOM 3683 O O . ALA A 1 473 ? -2.115 -14.842 16.693 1.00 94.19 473 ALA A O 1
ATOM 3684 N N . ASP A 1 474 ? -2.608 -16.972 17.220 1.00 96.56 474 ASP A N 1
ATOM 3685 C CA . ASP A 1 474 ? -2.417 -17.496 15.862 1.00 96.56 474 ASP A CA 1
ATOM 3686 C C . ASP A 1 474 ? -3.564 -17.053 14.932 1.00 96.56 474 ASP A C 1
ATOM 3688 O O . ASP A 1 474 ? -4.638 -16.684 15.418 1.00 96.56 474 ASP A O 1
ATOM 3692 N N . PRO A 1 475 ? -3.373 -17.059 13.599 1.00 94.00 475 PRO A N 1
ATOM 3693 C CA . PRO A 1 475 ? -4.437 -16.731 12.650 1.00 94.00 475 PRO A CA 1
ATOM 3694 C C . PRO A 1 475 ? -5.729 -17.519 12.914 1.00 94.00 475 PRO A C 1
ATOM 3696 O O . PRO A 1 475 ? -5.712 -18.740 13.088 1.00 94.00 475 PRO A O 1
ATOM 3699 N N . GLY A 1 476 ? -6.858 -16.811 12.969 1.00 84.62 476 GLY A N 1
ATOM 3700 C CA . GLY A 1 476 ? -8.183 -17.363 13.263 1.00 84.62 476 GLY A CA 1
ATOM 3701 C C . GLY A 1 476 ? -8.411 -17.793 14.717 1.00 84.62 476 GLY A C 1
ATOM 3702 O O . GLY A 1 476 ? -9.506 -18.250 15.037 1.00 84.62 476 GLY A O 1
ATOM 3703 N N . GLN A 1 477 ? -7.418 -17.662 15.603 1.00 91.75 477 GLN A N 1
ATOM 3704 C CA . GLN A 1 477 ? -7.570 -17.993 17.022 1.00 91.75 477 GLN A CA 1
ATOM 3705 C C . GLN A 1 477 ? -8.094 -16.804 17.836 1.00 91.75 477 GLN A C 1
ATOM 3707 O O . GLN A 1 477 ? -7.937 -15.653 17.409 1.00 91.75 477 GLN A O 1
ATOM 3712 N N . PRO A 1 478 ? -8.716 -17.063 19.004 1.00 85.25 478 PRO A N 1
ATOM 3713 C CA . PRO A 1 478 ? -9.225 -16.013 19.874 1.00 85.25 478 PRO A CA 1
ATOM 3714 C C . PRO A 1 478 ? -8.154 -14.994 20.272 1.00 85.25 478 PRO A C 1
ATOM 3716 O O . PRO A 1 478 ? -7.023 -15.359 20.594 1.00 85.25 478 PRO A O 1
ATOM 3719 N N . VAL A 1 479 ? -8.528 -13.716 20.274 1.00 87.62 479 VAL A N 1
ATOM 3720 C CA . VAL A 1 479 ? -7.702 -12.627 20.806 1.00 87.62 479 VAL A CA 1
ATOM 3721 C C . VAL A 1 479 ? -8.169 -12.324 22.217 1.00 87.62 479 VAL A C 1
ATOM 3723 O O . VAL A 1 479 ? -9.300 -11.890 22.427 1.00 87.62 479 VAL A O 1
ATOM 3726 N N . GLU A 1 480 ? -7.280 -12.532 23.178 1.00 83.38 480 GLU A N 1
ATOM 3727 C CA . GLU A 1 480 ? -7.480 -12.087 24.551 1.00 83.38 480 GLU A CA 1
ATOM 3728 C C . GLU A 1 480 ? -6.885 -10.686 24.745 1.00 83.38 480 GLU A C 1
ATOM 3730 O O . GLU A 1 480 ? -5.875 -10.324 24.131 1.00 83.38 480 GLU A O 1
ATOM 3735 N N . SER A 1 481 ? -7.510 -9.884 25.604 1.00 88.25 481 SER A N 1
ATOM 3736 C CA . SER A 1 481 ? -7.040 -8.548 25.966 1.00 88.25 481 SER A CA 1
ATOM 3737 C C . SER A 1 481 ? -7.052 -8.350 27.476 1.00 88.25 481 SER A C 1
ATOM 3739 O O . SER A 1 481 ? -7.725 -9.075 28.206 1.00 88.25 481 SER A O 1
ATOM 3741 N N . ALA A 1 482 ? -6.386 -7.289 27.934 1.00 90.75 482 ALA A N 1
ATOM 3742 C CA . ALA A 1 482 ? -6.646 -6.750 29.263 1.00 90.75 482 ALA A CA 1
ATOM 3743 C C . ALA A 1 482 ? -8.117 -6.322 29.401 1.00 90.75 482 ALA A C 1
ATOM 3745 O O . ALA A 1 482 ? -8.798 -6.044 28.404 1.00 90.75 482 ALA A O 1
ATOM 3746 N N . LYS A 1 483 ? -8.581 -6.211 30.643 1.00 92.06 483 LYS A N 1
ATOM 3747 C CA . LYS A 1 483 ? -9.814 -5.499 30.976 1.00 92.06 483 LYS A CA 1
ATOM 3748 C C . LYS A 1 483 ? -9.600 -3.999 30.894 1.00 92.06 483 LYS A C 1
ATOM 3750 O O . LYS A 1 483 ? -8.564 -3.489 31.324 1.00 92.06 483 LYS A O 1
ATOM 3755 N N . PHE A 1 484 ? -10.610 -3.289 30.418 1.00 92.44 484 PHE A N 1
ATOM 3756 C CA . PHE A 1 484 ? -10.611 -1.840 30.289 1.00 92.44 484 PHE A CA 1
ATOM 3757 C C . PHE A 1 484 ? -11.783 -1.242 31.055 1.00 92.44 484 PHE A C 1
ATOM 3759 O O . PHE A 1 484 ? -12.900 -1.752 30.993 1.00 92.44 484 PHE A O 1
ATOM 3766 N N . GLN A 1 485 ? -11.527 -0.133 31.742 1.00 91.81 485 GLN A N 1
ATOM 3767 C CA . GLN A 1 485 ? -12.561 0.675 32.378 1.00 91.81 485 GLN A CA 1
ATOM 3768 C C . GLN A 1 485 ? -12.969 1.798 31.426 1.00 91.81 485 GLN A C 1
ATOM 3770 O O . GLN A 1 485 ? -12.243 2.785 31.293 1.00 91.81 485 GLN A O 1
ATOM 3775 N N . ILE A 1 486 ? -14.114 1.660 30.757 1.00 87.12 486 ILE A N 1
ATOM 3776 C CA . ILE A 1 486 ? -14.596 2.677 29.814 1.00 87.12 486 ILE A CA 1
ATOM 3777 C C . ILE A 1 486 ? -15.396 3.773 30.523 1.00 87.12 486 ILE A C 1
ATOM 3779 O O . ILE A 1 486 ? -16.035 3.542 31.550 1.00 87.12 486 ILE A O 1
ATOM 3783 N N . ASN A 1 487 ? -15.386 4.976 29.944 1.00 80.81 487 ASN A N 1
ATOM 3784 C CA . ASN A 1 487 ? -16.403 5.978 30.244 1.00 80.81 487 ASN A CA 1
ATOM 3785 C C . ASN A 1 487 ? -17.704 5.553 29.545 1.00 80.81 487 ASN A C 1
ATOM 3787 O O . ASN A 1 487 ? -17.690 5.293 28.343 1.00 80.81 487 ASN A O 1
ATOM 3791 N N . ALA A 1 488 ? -18.814 5.495 30.282 1.00 67.12 488 ALA A N 1
ATOM 3792 C CA . ALA A 1 488 ? -20.123 5.130 29.743 1.00 67.12 488 ALA A CA 1
ATOM 3793 C C . ALA A 1 488 ? -20.632 6.088 28.647 1.00 67.12 488 ALA A C 1
ATOM 3795 O O . ALA A 1 488 ? -21.508 5.701 27.876 1.00 67.12 488 ALA A O 1
ATOM 3796 N N . GLU A 1 489 ? -20.093 7.309 28.583 1.00 69.19 489 GLU A N 1
ATOM 3797 C CA . GLU A 1 489 ? -20.409 8.320 27.566 1.00 69.19 489 GLU A CA 1
ATOM 3798 C C . GLU A 1 489 ? -19.566 8.188 26.286 1.00 69.19 489 GLU A C 1
ATOM 3800 O O . GLU A 1 489 ? -19.869 8.835 25.290 1.00 69.19 489 GLU A O 1
ATOM 3805 N N . ALA A 1 490 ? -18.496 7.384 26.289 1.00 73.19 490 ALA A N 1
ATOM 3806 C CA . ALA A 1 490 ? -17.678 7.182 25.096 1.00 73.19 490 ALA A CA 1
ATOM 3807 C C . ALA A 1 490 ? -18.356 6.194 24.134 1.00 73.19 490 ALA A C 1
ATOM 3809 O O . ALA A 1 490 ? -18.688 5.068 24.508 1.00 73.19 490 ALA A O 1
ATOM 3810 N N . GLU A 1 491 ? -18.524 6.607 22.878 1.00 69.25 491 GLU A N 1
ATOM 3811 C CA . GLU A 1 491 ? -19.305 5.862 21.876 1.00 69.25 491 GLU A CA 1
ATOM 3812 C C . GLU A 1 491 ? -18.471 5.369 20.690 1.00 69.25 491 GLU A C 1
ATOM 3814 O O . GLU A 1 491 ? -18.910 4.499 19.939 1.00 69.25 491 GLU A O 1
ATOM 3819 N N . ARG A 1 492 ? -17.246 5.875 20.532 1.00 84.00 492 ARG A N 1
ATOM 3820 C CA . ARG A 1 492 ? -16.303 5.432 19.506 1.00 84.00 492 ARG A CA 1
ATOM 3821 C C . ARG A 1 492 ? -14.980 5.083 20.155 1.00 84.00 492 ARG A C 1
ATOM 3823 O O . ARG A 1 492 ? -14.412 5.874 20.907 1.00 84.00 492 ARG A O 1
ATOM 3830 N N . PHE A 1 493 ? -14.481 3.904 19.821 1.00 92.38 493 PHE A N 1
ATOM 3831 C CA . PHE A 1 493 ? -13.218 3.406 20.325 1.00 92.38 493 PHE A CA 1
ATOM 3832 C C . PHE A 1 493 ? -12.278 3.061 19.178 1.00 92.38 493 PHE A C 1
ATOM 3834 O O . PHE A 1 493 ? -12.694 2.762 18.059 1.00 92.38 493 PHE A O 1
ATOM 3841 N N . MET A 1 494 ? -10.986 3.100 19.470 1.00 95.38 494 MET A N 1
ATOM 3842 C CA . MET A 1 494 ? -9.931 2.616 18.595 1.00 95.38 494 MET A CA 1
ATOM 3843 C C . MET A 1 494 ? -9.116 1.589 19.371 1.00 95.38 494 MET A C 1
ATOM 3845 O O . MET A 1 494 ? -8.422 1.938 20.328 1.00 95.38 494 MET A O 1
ATOM 3849 N N . ALA A 1 495 ? -9.202 0.327 18.967 1.00 95.88 495 ALA A N 1
ATOM 3850 C CA . ALA A 1 495 ? -8.282 -0.703 19.415 1.00 95.88 495 ALA A CA 1
ATOM 3851 C C . ALA A 1 495 ? -7.009 -0.631 18.568 1.00 95.88 495 ALA A C 1
ATOM 3853 O O . ALA A 1 495 ? -7.070 -0.626 17.338 1.00 95.88 495 ALA A O 1
ATOM 3854 N N . VAL A 1 496 ? -5.854 -0.564 19.229 1.00 97.44 496 VAL A N 1
ATOM 3855 C CA . VAL A 1 496 ? -4.546 -0.500 18.573 1.00 97.44 496 VAL A CA 1
ATOM 3856 C C . VAL A 1 496 ? -3.672 -1.633 19.075 1.00 97.44 496 VAL A C 1
ATOM 3858 O O . VAL A 1 496 ? -3.263 -1.641 20.237 1.00 97.44 496 VAL A O 1
ATOM 3861 N N . TYR A 1 497 ? -3.361 -2.578 18.192 1.00 97.00 497 TYR A N 1
ATOM 3862 C CA . TYR A 1 497 ? -2.288 -3.536 18.423 1.00 97.00 497 TYR A CA 1
ATOM 3863 C C . TYR A 1 497 ? -0.958 -2.924 17.987 1.00 97.00 497 TYR A C 1
ATOM 3865 O O . TYR A 1 497 ? -0.857 -2.342 16.906 1.00 97.00 497 TYR A O 1
ATOM 3873 N N . LYS A 1 498 ? 0.069 -3.103 18.816 1.00 95.50 498 LYS A N 1
ATOM 3874 C CA . LYS A 1 498 ? 1.464 -2.790 18.510 1.00 95.50 498 LYS A CA 1
ATOM 3875 C C . LYS A 1 498 ? 2.348 -3.922 19.013 1.00 95.50 498 LYS A C 1
ATOM 3877 O O . LYS A 1 498 ? 2.347 -4.207 20.212 1.00 95.50 498 LYS A O 1
ATOM 3882 N N . GLY A 1 499 ? 3.122 -4.542 18.136 1.00 95.56 499 GLY A N 1
ATOM 3883 C CA . GLY A 1 499 ? 3.973 -5.664 18.518 1.00 95.56 499 GLY A CA 1
ATOM 3884 C C . GLY A 1 499 ? 4.561 -6.391 17.327 1.00 95.56 499 GLY A C 1
ATOM 3885 O O . GLY A 1 499 ? 4.616 -5.854 16.222 1.00 95.56 499 GLY A O 1
ATOM 3886 N N . LYS A 1 500 ? 5.018 -7.621 17.550 1.00 96.12 500 LYS A N 1
ATOM 3887 C CA . LYS A 1 500 ? 5.571 -8.430 16.471 1.00 96.12 500 LYS A CA 1
ATOM 3888 C C . LYS A 1 500 ? 4.457 -9.003 15.591 1.00 96.12 500 LYS A C 1
ATOM 3890 O O . LYS A 1 500 ? 3.636 -9.787 16.061 1.00 96.12 500 LYS A O 1
ATOM 3895 N N . LEU A 1 501 ? 4.477 -8.647 14.306 1.00 95.44 501 LEU A N 1
ATOM 3896 C CA . LEU A 1 501 ? 3.582 -9.191 13.280 1.00 95.44 501 LEU A CA 1
ATOM 3897 C C . LEU A 1 501 ? 4.420 -9.760 12.131 1.00 95.44 501 LEU A C 1
ATOM 3899 O O . LEU A 1 501 ? 5.048 -9.015 11.373 1.00 95.44 501 LEU A O 1
ATOM 3903 N N . GLY A 1 502 ? 4.485 -11.088 12.035 1.00 93.94 502 GLY A N 1
ATOM 3904 C CA . GLY A 1 502 ? 5.420 -11.762 11.134 1.00 93.94 502 GLY A CA 1
ATOM 3905 C C . GLY A 1 502 ? 6.874 -11.396 11.469 1.00 93.94 502 GLY A C 1
ATOM 3906 O O . GLY A 1 502 ? 7.334 -11.588 12.596 1.00 93.94 502 GLY A O 1
ATOM 3907 N N . ASN A 1 503 ? 7.597 -10.839 10.496 1.00 93.62 503 ASN A N 1
ATOM 3908 C CA . ASN A 1 503 ? 8.985 -10.378 10.658 1.00 93.62 503 ASN A CA 1
ATOM 3909 C C . ASN A 1 503 ? 9.102 -8.907 11.117 1.00 93.62 503 ASN A C 1
ATOM 3911 O O . ASN A 1 503 ? 10.207 -8.404 11.303 1.00 93.62 503 ASN A O 1
ATOM 3915 N N . GLU A 1 504 ? 7.988 -8.198 11.316 1.00 95.38 504 GLU A N 1
ATOM 3916 C CA . GLU A 1 504 ? 8.003 -6.835 11.856 1.00 95.38 504 GLU A CA 1
ATOM 3917 C C . GLU A 1 504 ? 8.112 -6.872 13.381 1.00 95.38 504 GLU A C 1
ATOM 3919 O O . GLU A 1 504 ? 7.105 -6.782 14.079 1.00 95.38 504 GLU A O 1
ATOM 3924 N N . ALA A 1 505 ? 9.327 -7.033 13.907 1.00 93.06 505 ALA A N 1
ATOM 3925 C CA . ALA A 1 505 ? 9.585 -7.040 15.345 1.00 93.06 505 ALA A CA 1
ATOM 3926 C C . ALA A 1 505 ? 9.943 -5.633 15.867 1.00 93.06 505 ALA A C 1
ATOM 3928 O O . ALA A 1 505 ? 10.749 -4.953 15.232 1.00 93.06 505 ALA A O 1
ATOM 3929 N N . PRO A 1 506 ? 9.405 -5.193 17.022 1.00 94.00 506 PRO A N 1
ATOM 3930 C CA . PRO A 1 506 ? 9.770 -3.906 17.611 1.00 94.00 506 PRO A CA 1
ATOM 3931 C C . PRO A 1 506 ? 11.275 -3.794 17.904 1.00 94.00 506 PRO A C 1
ATOM 3933 O O . PRO A 1 506 ? 11.862 -4.699 18.500 1.00 94.00 506 PRO A O 1
ATOM 3936 N N . GLN A 1 507 ? 11.893 -2.670 17.532 1.00 90.62 507 GLN A N 1
ATOM 3937 C CA . GLN A 1 507 ? 13.311 -2.393 17.791 1.00 90.62 507 GLN A CA 1
ATOM 3938 C C . GLN A 1 507 ? 13.577 -0.882 17.850 1.00 90.62 507 GLN A C 1
ATOM 3940 O O . GLN A 1 507 ? 13.361 -0.170 16.873 1.00 90.62 507 GLN A O 1
ATOM 3945 N N . GLY A 1 508 ? 14.089 -0.382 18.981 1.00 89.31 508 GLY A N 1
ATOM 3946 C CA . GLY A 1 508 ? 14.277 1.062 19.173 1.00 89.31 508 GLY A CA 1
ATOM 3947 C C . GLY A 1 508 ? 12.953 1.814 19.001 1.00 89.31 508 GLY A C 1
ATOM 3948 O O . GLY A 1 508 ? 11.968 1.471 19.651 1.00 89.31 508 GLY A O 1
ATOM 3949 N N . ASP A 1 509 ? 12.923 2.786 18.087 1.00 89.50 509 ASP A N 1
ATOM 3950 C CA . ASP A 1 509 ? 11.722 3.571 17.759 1.00 89.50 509 ASP A CA 1
ATOM 3951 C C . ASP A 1 509 ? 10.797 2.895 16.729 1.00 89.50 509 ASP A C 1
ATOM 3953 O O . ASP A 1 509 ? 9.727 3.426 16.421 1.00 89.50 509 ASP A O 1
ATOM 3957 N N . PHE A 1 510 ? 11.177 1.734 16.179 1.00 95.00 510 PHE A N 1
ATOM 3958 C CA . PHE A 1 510 ? 10.309 0.954 15.299 1.00 95.00 510 PHE A CA 1
ATOM 3959 C C . PHE A 1 510 ? 9.240 0.231 16.135 1.00 95.00 510 PHE A C 1
ATOM 3961 O O . PHE A 1 510 ? 9.589 -0.645 16.934 1.00 95.00 510 PHE A O 1
ATOM 3968 N N . PRO A 1 511 ? 7.939 0.541 15.959 1.00 95.88 511 PRO A N 1
ATOM 3969 C CA . PRO A 1 511 ? 6.882 -0.052 16.776 1.00 95.88 511 PRO A CA 1
ATOM 3970 C C . PRO A 1 511 ? 6.593 -1.530 16.461 1.00 95.88 511 PRO A C 1
ATOM 3972 O O . PRO A 1 511 ? 5.798 -2.136 17.177 1.00 95.88 511 PRO A O 1
ATOM 3975 N N . GLY A 1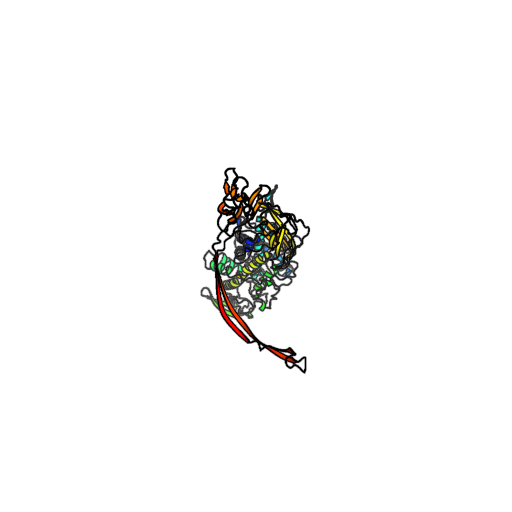 512 ? 7.209 -2.107 15.423 1.00 96.31 512 GLY A N 1
ATOM 3976 C CA . GLY A 1 512 ? 6.811 -3.396 14.860 1.00 96.31 512 GLY A CA 1
ATOM 3977 C C . GLY A 1 512 ? 5.566 -3.265 13.977 1.00 96.31 512 GLY A C 1
ATOM 3978 O O . GLY A 1 512 ? 5.306 -2.210 13.392 1.00 96.31 512 GLY A O 1
ATOM 3979 N N . GLY A 1 513 ? 4.783 -4.338 13.897 1.00 96.94 513 GLY A N 1
ATOM 3980 C CA . GLY A 1 513 ? 3.463 -4.318 13.278 1.00 96.94 513 GLY A CA 1
ATOM 3981 C C . GLY A 1 513 ? 2.473 -3.472 14.082 1.00 96.94 513 GLY A C 1
ATOM 3982 O O . GLY A 1 513 ? 2.460 -3.503 15.315 1.00 96.94 513 GLY A O 1
ATOM 3983 N N . VAL A 1 514 ? 1.624 -2.729 13.370 1.00 98.31 514 VAL A N 1
ATOM 3984 C CA . VAL A 1 514 ? 0.583 -1.870 13.948 1.00 98.31 514 VAL A CA 1
ATOM 3985 C C . VAL A 1 514 ? -0.748 -2.200 13.285 1.00 98.31 514 VAL A C 1
ATOM 3987 O O . VAL A 1 514 ? -0.831 -2.215 12.057 1.00 98.31 514 VAL A O 1
ATOM 3990 N N . ILE A 1 515 ? -1.784 -2.449 14.086 1.00 98.25 515 ILE A N 1
ATOM 3991 C CA . ILE A 1 515 ? -3.145 -2.723 13.605 1.00 98.25 515 ILE A CA 1
ATOM 3992 C C . ILE A 1 515 ? -4.099 -1.776 14.318 1.00 98.25 515 ILE A C 1
ATOM 3994 O O . ILE A 1 515 ? -4.062 -1.689 15.543 1.00 98.25 515 ILE A O 1
ATOM 3998 N N . GLY A 1 516 ? -4.938 -1.078 13.557 1.00 96.81 516 GLY A N 1
ATOM 3999 C CA . GLY A 1 516 ? -6.020 -0.251 14.080 1.00 96.81 516 GLY A CA 1
ATOM 4000 C C . GLY A 1 516 ? -7.364 -0.888 13.762 1.00 96.81 516 GLY A C 1
ATOM 4001 O O . GLY A 1 516 ? -7.562 -1.357 12.644 1.00 96.81 516 GLY A O 1
ATOM 4002 N N . LYS A 1 517 ? -8.277 -0.887 14.731 1.00 94.31 517 LYS A N 1
ATOM 4003 C CA . LYS A 1 517 ? -9.678 -1.250 14.526 1.00 94.31 517 LYS A CA 1
ATOM 4004 C C . LYS A 1 517 ? -10.567 -0.248 15.247 1.00 94.31 517 LYS A C 1
ATOM 4006 O O . LYS A 1 517 ? -10.508 -0.125 16.472 1.00 94.31 517 LYS A O 1
ATOM 4011 N N . VAL A 1 518 ? -11.381 0.478 14.489 1.00 91.50 518 VAL A N 1
ATOM 4012 C CA . VAL A 1 518 ? -12.489 1.245 15.046 1.00 91.50 518 VAL A CA 1
ATOM 4013 C C . VAL A 1 518 ? -13.534 0.269 15.530 1.00 91.50 518 VAL A C 1
ATOM 4015 O O . VAL A 1 518 ? -13.960 -0.626 14.805 1.00 91.50 518 VAL A O 1
ATOM 4018 N N . LEU A 1 519 ? -13.950 0.489 16.764 1.00 84.88 519 LEU A N 1
ATOM 4019 C CA . LEU A 1 519 ? -15.025 -0.234 17.401 1.00 84.88 519 LEU A CA 1
ATOM 4020 C C . LEU A 1 519 ? -16.096 0.790 17.739 1.00 84.88 519 LEU A C 1
ATOM 4022 O O . LEU A 1 519 ? -15.801 1.875 18.256 1.00 84.88 519 LEU A O 1
ATOM 4026 N N . GLY A 1 520 ? -17.345 0.446 17.451 1.00 67.31 520 GLY A N 1
ATOM 4027 C CA . GLY A 1 520 ? -18.438 1.099 18.151 1.00 67.31 520 GLY A CA 1
ATOM 4028 C C . GLY A 1 520 ? -18.255 0.845 19.643 1.00 67.31 520 GLY A C 1
ATOM 4029 O O . GLY A 1 520 ? -17.756 -0.210 20.049 1.00 67.31 520 GLY A O 1
ATOM 4030 N N . GLY A 1 521 ? -18.646 1.802 20.480 1.00 56.44 521 GLY A N 1
ATOM 4031 C CA . GLY A 1 521 ? -18.889 1.498 21.881 1.00 56.44 521 GLY A CA 1
ATOM 4032 C C . GLY A 1 521 ? -19.802 0.292 21.987 1.00 56.44 521 GLY A C 1
ATOM 4033 O O . GLY A 1 521 ? -20.512 -0.037 21.035 1.00 56.44 521 GLY A O 1
ATOM 4034 N N . VAL A 1 522 ? -19.767 -0.401 23.124 1.00 43.44 522 VAL A N 1
ATOM 4035 C CA . VAL A 1 522 ? -20.651 -1.548 23.336 1.00 43.44 522 VAL A CA 1
ATOM 4036 C C . VAL A 1 522 ? -22.078 -1.074 23.063 1.00 43.44 522 VAL A C 1
ATOM 4038 O O . VAL A 1 522 ? -22.621 -0.389 23.932 1.00 43.44 522 VAL A O 1
ATOM 4041 N N . ARG A 1 523 ? -22.661 -1.383 21.886 1.00 53.22 523 ARG A N 1
ATOM 4042 C CA . ARG A 1 523 ? -24.075 -1.745 21.691 1.00 53.22 523 ARG A CA 1
ATOM 4043 C C . ARG A 1 523 ? -24.604 -1.740 20.254 1.00 53.22 523 ARG A C 1
ATOM 4045 O O . ARG A 1 523 ? -24.539 -0.756 19.528 1.00 53.22 523 ARG A O 1
ATOM 4052 N N . ALA A 1 524 ? -25.337 -2.820 19.985 1.00 52.25 524 ALA A N 1
ATOM 4053 C CA . ALA A 1 524 ? -26.559 -2.823 19.195 1.00 52.25 524 ALA A CA 1
ATOM 4054 C C . ALA A 1 524 ? -27.550 -1.754 19.692 1.00 52.25 524 ALA A C 1
ATOM 4056 O O . ALA A 1 524 ? -27.712 -1.569 20.900 1.00 52.25 524 ALA A O 1
ATOM 4057 N N . GLU A 1 525 ? -28.246 -1.093 18.770 1.00 65.19 525 GLU A N 1
ATOM 4058 C CA . GLU A 1 525 ? -29.353 -0.186 19.073 1.00 65.19 525 GLU A CA 1
ATOM 4059 C C . GLU A 1 525 ? -30.256 -0.738 20.195 1.00 65.19 525 GLU A C 1
ATOM 4061 O O . GLU A 1 525 ? -30.706 -1.889 20.155 1.00 65.19 525 GLU A O 1
ATOM 4066 N N . SER A 1 526 ? -30.498 0.056 21.242 1.00 67.88 526 SER A N 1
ATOM 4067 C CA . SER A 1 526 ? -31.173 -0.456 22.440 1.00 67.88 526 SER A CA 1
ATOM 4068 C C . SER A 1 526 ? -32.131 0.554 23.049 1.00 67.88 526 SER A C 1
ATOM 4070 O O . SER A 1 526 ? -31.808 1.731 23.206 1.00 67.88 526 SER A O 1
ATOM 4072 N N . ILE A 1 527 ? -33.306 0.067 23.445 1.00 74.50 527 ILE A N 1
ATOM 4073 C CA . ILE A 1 527 ? -34.206 0.774 24.352 1.00 74.50 527 ILE A CA 1
ATOM 4074 C C . ILE A 1 527 ? -33.873 0.308 25.764 1.00 74.50 527 ILE A C 1
ATOM 4076 O O . ILE A 1 527 ? -33.884 -0.891 26.044 1.00 74.50 527 ILE A O 1
ATOM 4080 N N . PHE A 1 528 ? -33.561 1.242 26.655 1.00 65.06 528 PHE A N 1
ATOM 4081 C CA . PHE A 1 528 ? -33.144 0.922 28.016 1.00 65.06 528 PHE A CA 1
ATOM 4082 C C . PHE A 1 528 ? -33.816 1.837 29.037 1.00 65.06 528 PHE A C 1
ATOM 4084 O O . PHE A 1 528 ? -34.211 2.960 28.724 1.00 65.06 528 PHE A O 1
ATOM 4091 N N . PHE A 1 529 ? -33.964 1.333 30.261 1.00 63.94 529 PHE A N 1
ATOM 4092 C CA . PHE A 1 529 ? -34.471 2.109 31.385 1.00 63.94 529 PHE A CA 1
ATOM 4093 C C . PHE A 1 529 ? -33.319 2.880 32.027 1.00 63.94 529 PHE A C 1
ATOM 4095 O O . PHE A 1 529 ? -32.326 2.278 32.438 1.00 63.94 529 PHE A O 1
ATOM 4102 N N . ASP A 1 530 ? -33.440 4.201 32.100 1.00 63.16 530 ASP A N 1
ATOM 4103 C CA . ASP A 1 530 ? -32.501 5.044 32.827 1.00 63.16 530 ASP A CA 1
ATOM 4104 C C . ASP A 1 530 ? -32.974 5.209 34.276 1.00 63.16 530 ASP A C 1
ATOM 4106 O O . ASP A 1 530 ? -34.014 5.817 34.539 1.00 63.16 530 ASP A O 1
ATOM 4110 N N . PHE A 1 531 ? -32.203 4.656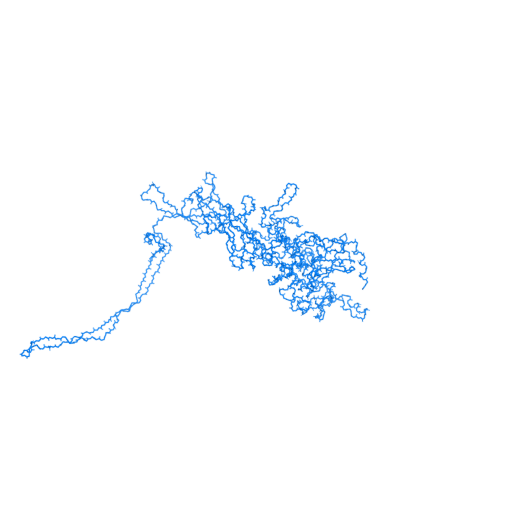 35.211 1.00 51.62 531 PHE A N 1
ATOM 4111 C CA . PHE A 1 531 ? -32.529 4.650 36.636 1.00 51.62 531 PHE A CA 1
ATOM 4112 C C . PHE A 1 531 ? -32.408 6.029 37.292 1.00 51.62 531 PHE A C 1
ATOM 4114 O O . PHE A 1 531 ? -33.063 6.254 38.307 1.00 51.62 531 PHE A O 1
ATOM 4121 N N . GLU A 1 532 ? -31.634 6.955 36.718 1.00 54.88 532 GLU A N 1
ATOM 4122 C CA . GLU A 1 532 ? -31.503 8.314 37.255 1.00 54.88 532 GLU A CA 1
ATOM 4123 C C . GLU A 1 532 ? -32.708 9.181 36.886 1.00 54.88 532 GLU A C 1
ATOM 4125 O O . GLU A 1 532 ? -33.271 9.869 37.737 1.00 54.88 532 GLU A O 1
ATOM 4130 N N . SER A 1 533 ? -33.145 9.123 35.623 1.00 60.91 533 SER A N 1
ATOM 4131 C CA . SER A 1 533 ? -34.319 9.880 35.168 1.00 60.91 533 SER A CA 1
ATOM 4132 C C . SER A 1 533 ? -35.652 9.153 35.367 1.00 60.91 533 SER A C 1
ATOM 4134 O O . SER A 1 533 ? -36.708 9.773 35.220 1.00 60.91 533 SER A O 1
ATOM 4136 N N . GLY A 1 534 ? -35.627 7.854 35.683 1.00 64.50 534 GLY A N 1
ATOM 4137 C CA . GLY A 1 534 ? -36.813 7.009 35.843 1.00 64.50 534 GLY A CA 1
ATOM 4138 C C . GLY A 1 534 ? -37.602 6.795 34.547 1.00 64.50 534 GLY A C 1
ATOM 4139 O O . GLY A 1 534 ? -38.801 6.517 34.599 1.00 64.50 534 GLY A O 1
ATOM 4140 N N . LYS A 1 535 ? -36.966 6.974 33.384 1.00 71.06 535 LYS A N 1
ATOM 4141 C CA . LYS A 1 535 ? -37.612 6.968 32.063 1.00 71.06 535 LYS A CA 1
ATOM 4142 C C . LYS A 1 535 ? -36.892 6.027 31.104 1.00 71.06 535 LYS A C 1
ATOM 4144 O O . LYS A 1 535 ? -35.678 5.853 31.178 1.00 71.06 535 LYS A O 1
ATOM 4149 N N . TYR A 1 536 ? -37.632 5.459 30.154 1.00 76.62 536 TYR A N 1
ATOM 4150 C CA . TYR A 1 536 ? -37.012 4.746 29.038 1.00 76.62 536 TYR A CA 1
ATOM 4151 C C . TYR A 1 536 ? -36.419 5.716 28.019 1.00 76.62 536 TYR A C 1
ATOM 4153 O O . TYR A 1 536 ? -37.020 6.740 27.676 1.00 76.62 536 TYR A O 1
ATOM 4161 N N . LYS A 1 537 ? -35.242 5.357 27.513 1.00 78.62 537 LYS A N 1
ATOM 4162 C CA . LYS A 1 537 ? -34.505 6.093 26.491 1.00 78.62 537 LYS A CA 1
ATOM 4163 C C . LYS A 1 537 ? -34.155 5.157 25.334 1.00 78.62 537 LYS A C 1
ATOM 4165 O O . LYS A 1 537 ? -33.907 3.968 25.539 1.00 78.62 537 LYS A O 1
ATOM 4170 N N . LEU A 1 538 ? -34.147 5.702 24.126 1.00 77.69 538 LEU A N 1
ATOM 4171 C CA . LEU A 1 538 ? -33.623 5.070 22.923 1.00 77.69 538 LEU A CA 1
ATOM 4172 C C . LEU A 1 538 ? -32.148 5.448 22.773 1.00 77.69 538 LEU A C 1
ATOM 4174 O O . LEU A 1 538 ? -31.808 6.628 22.811 1.00 77.69 538 LEU A O 1
ATOM 4178 N N . ARG A 1 539 ? -31.282 4.455 22.592 1.00 70.38 539 ARG A N 1
ATOM 4179 C CA . ARG A 1 539 ? -29.874 4.637 22.229 1.00 70.38 539 ARG A CA 1
ATOM 4180 C C . ARG A 1 539 ? -29.686 4.337 20.749 1.00 70.38 539 ARG A C 1
ATOM 4182 O O . ARG A 1 539 ? -30.042 3.241 20.322 1.00 70.38 539 ARG A O 1
ATOM 4189 N N . THR A 1 540 ? -29.080 5.271 20.028 1.00 65.81 540 THR A N 1
ATOM 4190 C CA . THR A 1 540 ? -28.725 5.163 18.602 1.00 65.81 540 THR A CA 1
ATOM 4191 C C . THR A 1 540 ? -27.247 5.505 18.395 1.00 65.81 540 THR A C 1
ATOM 4193 O O . THR A 1 540 ? -26.560 5.821 19.365 1.00 65.81 540 THR A O 1
ATOM 4196 N N . VAL A 1 541 ? -26.769 5.473 17.146 1.00 54.53 541 VAL A N 1
ATOM 4197 C CA . VAL A 1 541 ? -25.417 5.948 16.782 1.00 54.53 541 VAL A CA 1
ATOM 4198 C C . VAL A 1 541 ? -25.229 7.456 16.980 1.00 54.53 541 VAL A C 1
ATOM 4200 O O . VAL A 1 541 ? -24.101 7.915 17.086 1.00 54.53 541 VAL A O 1
ATOM 4203 N N . ASP A 1 542 ? -26.328 8.209 17.061 1.00 52.72 542 ASP A N 1
ATOM 4204 C CA . ASP A 1 542 ? -26.336 9.668 17.221 1.00 52.72 542 ASP A CA 1
ATOM 4205 C C . ASP A 1 542 ? -26.547 10.108 18.682 1.00 52.72 542 ASP A C 1
ATOM 4207 O O . ASP A 1 542 ? -26.799 11.282 18.963 1.00 52.72 542 ASP A O 1
ATOM 4211 N N . GLY A 1 543 ? -26.494 9.156 19.620 1.00 59.28 543 GLY A N 1
ATOM 4212 C CA . GLY A 1 543 ? -26.621 9.386 21.056 1.00 59.28 543 GLY A CA 1
ATOM 4213 C C . GLY A 1 543 ? -27.890 8.799 21.682 1.00 59.28 543 GLY A C 1
ATOM 4214 O O . GLY A 1 543 ? -28.529 7.873 21.161 1.00 59.28 543 GLY A O 1
ATOM 4215 N N . VAL A 1 544 ? -28.248 9.326 22.858 1.00 67.81 544 VAL A N 1
ATOM 4216 C CA . VAL A 1 544 ? -29.330 8.825 23.721 1.00 67.81 544 VAL A CA 1
ATOM 4217 C C . VAL A 1 544 ? -30.487 9.823 23.799 1.00 67.81 544 VAL A C 1
ATOM 4219 O O . VAL A 1 544 ? -30.318 10.960 24.234 1.00 67.81 544 VAL A O 1
ATOM 4222 N N . PHE A 1 545 ? -31.698 9.359 23.489 1.00 79.56 545 PHE A N 1
ATOM 4223 C CA . PHE A 1 545 ? -32.896 10.192 23.385 1.00 79.56 545 PHE A CA 1
ATOM 4224 C C . PHE A 1 545 ? -34.038 9.665 24.265 1.00 79.56 545 PHE A C 1
ATOM 4226 O O . PHE A 1 545 ? -34.296 8.461 24.285 1.00 79.56 545 PHE A O 1
ATOM 4233 N N . PRO A 1 546 ? -34.763 10.523 25.001 1.00 80.75 546 PRO A N 1
ATOM 4234 C CA . PRO A 1 546 ? -35.902 10.086 25.802 1.00 80.75 546 PRO A CA 1
ATOM 4235 C C . PRO A 1 546 ? -37.071 9.632 24.920 1.00 80.75 546 PRO A C 1
ATOM 4237 O O . PRO A 1 546 ? -37.402 10.279 23.923 1.00 80.75 546 PRO A O 1
ATOM 4240 N N . LEU A 1 547 ? -37.726 8.534 25.308 1.00 83.56 547 LEU A N 1
ATOM 4241 C CA . LEU A 1 547 ? -38.992 8.123 24.699 1.00 83.56 547 LEU A CA 1
ATOM 4242 C C . LEU A 1 547 ? -40.149 9.009 25.202 1.00 83.56 547 LEU A C 1
ATOM 4244 O O . LEU A 1 547 ? -40.091 9.516 26.329 1.00 83.56 547 LEU A O 1
ATOM 4248 N N . PRO A 1 548 ? -41.220 9.191 24.406 1.00 82.50 548 PRO A N 1
ATOM 4249 C CA . PRO A 1 548 ? -42.386 9.955 24.835 1.00 82.50 548 PRO A CA 1
ATOM 4250 C C . PRO A 1 548 ? -43.048 9.307 26.062 1.00 82.50 548 PRO A C 1
ATOM 4252 O O . PRO A 1 548 ? -43.010 8.082 26.187 1.00 82.50 548 PRO A O 1
ATOM 4255 N N . PRO A 1 549 ? -43.704 10.074 26.958 1.00 75.19 549 PRO A N 1
ATOM 4256 C CA . PRO A 1 549 ? -44.283 9.550 28.206 1.00 75.19 549 PRO A CA 1
ATOM 4257 C C . PRO A 1 549 ? -45.219 8.340 28.033 1.00 75.19 549 PRO A C 1
ATOM 4259 O O . PRO A 1 549 ? -45.256 7.448 28.882 1.00 75.19 549 PRO A O 1
ATOM 4262 N N . THR A 1 550 ? -45.939 8.283 26.911 1.00 73.69 550 THR A N 1
ATOM 4263 C CA . THR A 1 550 ? -46.820 7.171 26.521 1.00 73.69 550 THR A CA 1
ATOM 4264 C C . THR A 1 550 ? -46.063 5.861 26.286 1.00 73.69 550 THR A C 1
ATOM 4266 O O . THR A 1 550 ? -46.542 4.807 26.696 1.00 73.69 550 THR A O 1
ATOM 4269 N N . ALA A 1 551 ? -44.870 5.917 25.689 1.00 70.31 551 ALA A N 1
ATOM 4270 C CA . ALA A 1 551 ? -43.976 4.770 25.516 1.00 70.31 551 ALA A CA 1
ATOM 4271 C C . ALA A 1 551 ? -43.083 4.540 26.751 1.00 70.31 551 ALA A C 1
ATOM 4273 O O . ALA A 1 551 ? -42.786 3.404 27.111 1.00 70.31 551 ALA A O 1
ATOM 4274 N N . GLY A 1 552 ? -42.702 5.611 27.452 1.00 64.62 552 GLY A N 1
ATOM 4275 C CA . GLY A 1 552 ? -41.871 5.570 28.657 1.00 64.62 552 GLY A CA 1
ATOM 4276 C C . GLY A 1 552 ? -42.539 4.928 29.877 1.00 64.62 552 GLY A C 1
ATOM 4277 O O . GLY A 1 552 ? -41.856 4.638 30.853 1.00 64.62 552 GLY A O 1
ATOM 4278 N N . SER A 1 553 ? -43.851 4.683 29.824 1.00 69.88 553 SER A N 1
ATOM 4279 C CA . SER A 1 553 ? -44.612 4.003 30.884 1.00 69.88 553 SER A CA 1
ATOM 4280 C C . SER A 1 553 ? -44.692 2.479 30.702 1.00 69.88 553 SER A C 1
ATOM 4282 O O . SER A 1 553 ? -45.250 1.783 31.553 1.00 69.88 553 SER A O 1
ATOM 4284 N N . LEU A 1 554 ? -44.164 1.945 29.595 1.00 74.94 554 LEU A N 1
ATOM 4285 C CA . LEU A 1 554 ? -44.176 0.514 29.307 1.00 74.94 554 LEU A CA 1
ATOM 4286 C C . LEU A 1 554 ? -43.247 -0.264 30.243 1.00 74.94 554 LEU A C 1
ATOM 4288 O O . LEU A 1 554 ? -42.201 0.208 30.674 1.00 74.94 554 LEU A O 1
ATOM 4292 N N . LYS A 1 555 ? -43.599 -1.515 30.510 1.00 71.50 555 LYS A N 1
ATOM 4293 C CA . LYS A 1 555 ? -42.729 -2.516 31.133 1.00 71.50 555 LYS A CA 1
ATOM 4294 C C . LYS A 1 555 ? -42.345 -3.574 30.104 1.00 71.50 555 LYS A C 1
ATOM 4296 O O . LYS A 1 555 ? -43.034 -3.734 29.101 1.00 71.50 555 LYS A O 1
ATOM 4301 N N . ASN A 1 556 ? -41.268 -4.314 30.369 1.00 68.44 556 ASN A N 1
ATOM 4302 C CA . ASN A 1 556 ? -40.832 -5.448 29.543 1.00 68.44 556 ASN A CA 1
ATOM 4303 C C . ASN A 1 556 ? -40.651 -5.099 28.052 1.00 68.44 556 ASN A C 1
ATOM 4305 O O . ASN A 1 556 ? -41.038 -5.884 27.187 1.00 68.44 556 ASN A O 1
ATOM 4309 N N . ILE A 1 557 ? -40.101 -3.915 27.755 1.00 77.75 557 ILE A N 1
ATOM 4310 C CA . ILE A 1 557 ? -39.945 -3.439 26.376 1.00 77.75 557 ILE A CA 1
ATOM 4311 C C . ILE A 1 557 ? -38.986 -4.348 25.598 1.00 77.75 557 ILE A C 1
ATOM 4313 O O . ILE A 1 557 ? -37.918 -4.704 26.099 1.00 77.75 557 ILE A O 1
ATOM 4317 N N . ARG A 1 558 ? -39.358 -4.699 24.366 1.00 72.50 558 ARG A N 1
ATOM 4318 C CA . ARG A 1 558 ? -38.527 -5.424 23.398 1.00 72.50 558 ARG A CA 1
ATOM 4319 C C . ARG A 1 558 ? -38.685 -4.834 22.002 1.00 72.50 558 ARG A C 1
ATOM 4321 O O . ARG A 1 558 ? -39.728 -4.266 21.689 1.00 72.50 558 ARG A O 1
ATOM 4328 N N . TRP A 1 559 ? -37.672 -5.011 21.160 1.00 81.69 559 TRP A N 1
ATOM 4329 C CA . TRP A 1 559 ? -37.797 -4.772 19.722 1.00 81.69 559 TRP A CA 1
ATOM 4330 C C . TRP A 1 559 ? -38.841 -5.719 19.112 1.00 81.69 559 TRP A C 1
ATOM 4332 O O . TRP A 1 559 ? -38.985 -6.858 19.559 1.00 81.69 559 TRP A O 1
ATOM 4342 N N . GLY A 1 560 ? -39.602 -5.220 18.141 1.00 74.88 560 GLY A N 1
ATOM 4343 C CA . GLY A 1 560 ? -40.510 -6.016 17.321 1.00 74.88 560 GLY A CA 1
ATOM 4344 C C . GLY A 1 560 ? -39.816 -6.536 16.062 1.00 74.88 560 GLY A C 1
ATOM 4345 O O . GLY A 1 560 ? -38.756 -6.049 15.683 1.00 74.88 560 GLY A O 1
ATOM 4346 N N . ASP A 1 561 ? -40.444 -7.502 15.392 1.00 72.62 561 ASP A N 1
ATOM 4347 C CA . ASP A 1 561 ? -39.910 -8.106 14.160 1.00 72.62 561 ASP A CA 1
ATOM 4348 C C . ASP A 1 561 ? -39.986 -7.163 12.945 1.00 72.62 561 ASP A C 1
ATOM 4350 O O . ASP A 1 561 ? -39.334 -7.387 11.925 1.00 72.62 561 ASP A O 1
ATOM 4354 N N . LEU A 1 562 ? -40.809 -6.113 13.036 1.00 76.06 562 LEU A N 1
ATOM 4355 C CA . LEU A 1 562 ? -40.872 -5.054 12.037 1.00 76.06 562 LEU A CA 1
ATOM 4356 C C . LEU A 1 562 ? -39.860 -3.965 12.376 1.00 76.06 562 LEU A C 1
ATOM 4358 O O . LEU A 1 562 ? -39.763 -3.517 13.522 1.00 76.06 562 LEU A O 1
ATOM 4362 N N . ASP A 1 563 ? -39.164 -3.493 11.351 1.00 75.75 563 ASP A N 1
ATOM 4363 C CA . ASP A 1 563 ? -38.180 -2.430 11.489 1.00 75.75 563 ASP A CA 1
ATOM 4364 C C . ASP A 1 563 ? -38.773 -1.172 12.145 1.00 75.75 563 ASP A C 1
ATOM 4366 O O . ASP A 1 563 ? -39.928 -0.796 11.902 1.00 75.75 563 ASP A O 1
ATOM 4370 N N . ASN A 1 564 ? -37.972 -0.532 12.997 1.00 86.88 564 ASN A N 1
ATOM 4371 C CA . ASN A 1 564 ? -38.348 0.622 13.813 1.00 86.88 564 ASN A CA 1
ATOM 4372 C C . ASN A 1 564 ? -39.522 0.384 14.779 1.00 86.88 564 ASN A C 1
ATOM 4374 O O . ASN A 1 564 ? -40.095 1.356 15.270 1.00 86.88 564 ASN A O 1
ATOM 4378 N N . THR A 1 565 ? -39.910 -0.861 15.075 1.00 88.94 565 THR A N 1
ATOM 4379 C CA . THR A 1 565 ? -41.011 -1.140 16.011 1.00 88.94 565 THR A CA 1
ATOM 4380 C C . THR A 1 565 ? -40.531 -1.728 17.325 1.00 88.94 565 THR A C 1
ATOM 4382 O O . THR A 1 565 ? -39.589 -2.511 17.371 1.00 88.94 565 THR A O 1
ATOM 4385 N N . PHE A 1 566 ? -41.209 -1.383 18.413 1.00 87.44 566 PHE A N 1
ATOM 4386 C CA . PHE A 1 566 ? -40.987 -2.000 19.715 1.00 87.44 566 PHE A CA 1
ATOM 4387 C C . PHE A 1 566 ? -42.317 -2.264 20.413 1.00 87.44 566 PHE A C 1
ATOM 4389 O O . PHE A 1 566 ? -43.328 -1.612 20.145 1.00 87.44 566 PHE A O 1
ATOM 4396 N N . VAL A 1 567 ? -42.320 -3.248 21.303 1.00 85.88 567 VAL A N 1
ATOM 4397 C CA . VAL A 1 567 ? -43.493 -3.719 22.034 1.00 85.88 567 VAL A CA 1
ATOM 4398 C C . VAL A 1 567 ? -43.203 -3.731 23.529 1.00 85.88 567 VAL A C 1
ATOM 4400 O O . VAL A 1 567 ? -42.090 -4.033 23.949 1.00 85.88 567 VAL A O 1
ATOM 4403 N N . GLY A 1 568 ? -44.198 -3.409 24.347 1.00 79.94 568 GLY A N 1
ATOM 4404 C CA . GLY A 1 568 ? -44.111 -3.502 25.800 1.00 79.94 568 GLY A CA 1
ATOM 4405 C C . GLY A 1 568 ? -45.477 -3.719 26.438 1.00 79.94 568 GLY A C 1
ATOM 4406 O O . GLY A 1 568 ? -46.505 -3.720 25.762 1.00 79.94 568 GLY A O 1
ATOM 4407 N N . THR A 1 569 ? -45.495 -3.907 27.752 1.00 77.62 569 THR A N 1
ATOM 4408 C CA . THR A 1 569 ? -46.719 -4.114 28.533 1.00 77.62 569 THR A CA 1
ATOM 4409 C C . THR A 1 569 ? -47.045 -2.885 29.376 1.00 77.62 569 THR A C 1
ATOM 4411 O O . THR A 1 569 ? -46.199 -2.451 30.158 1.00 77.62 569 THR A O 1
ATOM 4414 N N . LEU A 1 570 ? -48.260 -2.348 29.277 1.00 74.56 570 LEU A N 1
ATOM 4415 C CA . LEU A 1 570 ? -48.799 -1.376 30.229 1.00 74.56 570 LEU A CA 1
ATOM 4416 C C . LEU A 1 570 ? -49.582 -2.126 31.315 1.00 74.56 570 LEU A C 1
ATOM 4418 O O . LEU A 1 570 ? -50.595 -2.750 30.990 1.00 74.56 570 LEU A O 1
ATOM 4422 N N . PRO A 1 571 ? -49.146 -2.074 32.586 1.00 63.81 571 PRO A N 1
ATOM 4423 C CA . PRO A 1 571 ? -49.925 -2.647 33.669 1.00 63.81 571 PRO A CA 1
ATOM 4424 C C . PRO A 1 571 ? -51.217 -1.854 33.863 1.00 63.81 571 PRO A C 1
ATOM 4426 O O . PRO A 1 571 ? -51.216 -0.622 33.785 1.00 63.81 571 PRO A O 1
ATOM 4429 N N . ALA A 1 572 ? -52.311 -2.552 34.149 1.00 60.19 572 ALA A N 1
ATOM 4430 C CA . ALA A 1 572 ? -53.564 -1.903 34.498 1.00 60.19 572 ALA A CA 1
ATOM 4431 C C . ALA A 1 572 ? -53.378 -1.016 35.737 1.00 60.19 572 ALA A C 1
ATOM 4433 O O . ALA A 1 572 ? -52.924 -1.474 36.789 1.00 60.19 572 ALA A O 1
ATOM 4434 N N . THR A 1 573 ? -53.704 0.272 35.626 1.00 54.16 573 THR A N 1
ATOM 4435 C CA . THR A 1 573 ? -53.638 1.176 36.772 1.00 54.16 573 THR A CA 1
ATOM 4436 C C . THR A 1 573 ? -54.677 0.745 37.804 1.00 54.16 573 THR A C 1
ATOM 4438 O O . THR A 1 573 ? -55.882 0.704 37.548 1.00 54.16 573 THR A O 1
ATOM 4441 N N . THR A 1 574 ? -54.208 0.398 39.000 1.00 47.84 574 THR A N 1
ATOM 4442 C CA . THR A 1 574 ? -55.056 0.305 40.185 1.00 47.84 574 THR A CA 1
ATOM 4443 C C . THR A 1 574 ? -55.732 1.665 40.365 1.00 47.84 574 THR A C 1
ATOM 4445 O O . THR A 1 574 ? -55.036 2.672 40.346 1.00 47.84 574 THR A O 1
ATOM 4448 N N . PHE A 1 575 ? -57.069 1.712 40.448 1.00 48.50 575 PHE A N 1
ATOM 4449 C CA . PHE A 1 575 ? -57.844 2.570 41.370 1.00 48.50 575 PHE A CA 1
ATOM 4450 C C . PHE A 1 575 ? -59.254 3.021 40.945 1.00 48.50 575 PHE A C 1
ATOM 4452 O O . PHE A 1 575 ? -59.875 3.699 41.758 1.00 48.50 575 PHE A O 1
ATOM 4459 N N . THR A 1 576 ? -59.850 2.652 39.799 1.00 48.16 576 THR A N 1
ATOM 4460 C CA . THR A 1 576 ? -61.195 3.222 39.496 1.00 48.16 576 THR A CA 1
ATOM 4461 C C . THR A 1 576 ? -62.289 2.323 38.926 1.00 48.16 576 THR A C 1
ATOM 4463 O O . THR A 1 576 ? -63.439 2.762 38.936 1.00 48.16 576 THR A O 1
ATOM 4466 N N . CYS A 1 577 ? -62.047 1.075 38.515 1.00 48.69 577 CYS A N 1
ATOM 4467 C CA . CYS A 1 577 ? -63.138 0.203 38.049 1.00 48.69 577 CYS A CA 1
ATOM 4468 C C . CYS A 1 577 ? -62.946 -1.246 38.510 1.00 48.69 577 CYS A C 1
ATOM 4470 O O . CYS A 1 577 ? -61.855 -1.796 38.390 1.00 48.69 577 CYS A O 1
ATOM 4472 N N . PHE A 1 578 ? -64.013 -1.853 39.040 1.00 41.19 578 PHE A N 1
ATOM 4473 C CA . PHE A 1 578 ? -64.099 -3.292 39.283 1.00 41.19 578 PHE A CA 1
ATOM 4474 C C . PHE A 1 578 ? -64.995 -3.917 38.205 1.00 41.19 578 PHE A C 1
ATOM 4476 O O . PHE A 1 578 ? -66.148 -3.492 38.088 1.00 41.19 578 PHE A O 1
ATOM 4483 N N . PRO A 1 579 ? -64.509 -4.921 37.450 1.00 50.06 579 PRO A N 1
ATOM 4484 C CA . PRO A 1 579 ? -63.166 -5.519 37.507 1.00 50.06 579 PRO A CA 1
ATOM 4485 C C . PRO A 1 579 ? -62.073 -4.613 36.888 1.00 50.06 579 PRO A C 1
ATOM 4487 O O . PRO A 1 579 ? -62.399 -3.782 36.037 1.00 50.06 579 PRO A O 1
ATOM 4490 N N . PRO A 1 580 ? -60.793 -4.745 37.304 1.00 51.00 580 PRO A N 1
ATOM 4491 C CA . PRO A 1 580 ? -59.693 -3.973 36.724 1.00 51.00 580 PRO A CA 1
ATOM 4492 C C . PRO A 1 580 ? -59.542 -4.293 35.226 1.00 51.00 580 PRO A C 1
ATOM 4494 O O . PRO A 1 580 ? -59.756 -5.444 34.833 1.00 51.00 580 PRO A O 1
ATOM 4497 N N . PRO A 1 581 ? -59.179 -3.311 34.376 1.00 55.47 581 PRO A N 1
ATOM 4498 C CA . PRO A 1 581 ? -58.857 -3.602 32.985 1.00 55.47 581 PRO A CA 1
ATOM 4499 C C . PRO A 1 581 ? -57.671 -4.584 32.918 1.00 55.47 581 PRO A C 1
ATOM 4501 O O . PRO A 1 581 ? -56.843 -4.590 33.824 1.00 55.47 581 PRO A O 1
ATOM 4504 N N . PRO A 1 582 ? -57.585 -5.439 31.889 1.00 57.47 582 PRO A N 1
ATOM 4505 C CA . PRO A 1 582 ? -56.438 -6.325 31.707 1.00 57.47 582 PRO A CA 1
ATOM 4506 C C . PRO A 1 582 ? -55.157 -5.534 31.402 1.00 57.47 582 PRO A C 1
ATOM 4508 O O . PRO A 1 582 ? -55.226 -4.447 30.818 1.00 57.47 582 PRO A O 1
ATOM 4511 N N . ASP A 1 583 ? -53.994 -6.106 31.734 1.00 66.38 583 ASP A N 1
ATOM 4512 C CA . ASP A 1 583 ? -52.699 -5.604 31.262 1.00 66.38 583 ASP A CA 1
ATOM 4513 C C . ASP A 1 583 ? -52.725 -5.485 29.733 1.00 66.38 583 ASP A C 1
ATOM 4515 O O . ASP A 1 583 ? -53.232 -6.370 29.038 1.00 66.38 583 ASP A O 1
ATOM 4519 N N . GLN A 1 584 ? -52.202 -4.385 29.195 1.00 74.75 584 GLN A N 1
ATOM 4520 C CA . GLN A 1 584 ? -52.200 -4.157 27.753 1.00 74.75 584 GLN A CA 1
ATOM 4521 C C . GLN A 1 584 ? -50.834 -4.469 27.156 1.00 74.75 584 GLN A C 1
ATOM 4523 O O . GLN A 1 584 ? -49.820 -3.963 27.627 1.00 74.75 584 GLN A O 1
ATOM 4528 N N . LEU A 1 585 ? -50.804 -5.242 26.075 1.00 77.69 585 LEU A N 1
ATOM 4529 C CA . LEU A 1 585 ? -49.681 -5.282 25.150 1.00 77.69 585 LEU A CA 1
ATOM 4530 C C . LEU A 1 585 ? -49.807 -4.100 24.189 1.00 77.69 585 LEU A C 1
ATOM 4532 O O . LEU A 1 585 ? -50.844 -3.926 23.548 1.00 77.69 585 LEU A O 1
ATOM 4536 N N . VAL A 1 586 ? -48.760 -3.294 24.082 1.00 83.94 586 VAL A N 1
ATOM 4537 C CA . VAL A 1 586 ? -48.763 -2.072 23.280 1.00 83.94 586 VAL A CA 1
ATOM 4538 C C . VAL A 1 586 ? -47.533 -2.046 22.389 1.00 83.94 586 VAL A C 1
ATOM 4540 O O . VAL A 1 586 ? -46.425 -2.288 22.865 1.00 83.94 586 VAL A O 1
ATOM 4543 N N . SER A 1 587 ? -47.721 -1.756 21.104 1.00 87.56 587 SER A N 1
ATOM 4544 C CA . SER A 1 587 ? -46.642 -1.609 20.130 1.00 87.56 587 SER A CA 1
ATOM 4545 C C . SER A 1 587 ? -46.564 -0.192 19.578 1.00 87.56 587 SER A C 1
ATOM 4547 O O . SER A 1 587 ? -47.578 0.454 19.304 1.00 87.56 587 SER A O 1
ATOM 4549 N N . PHE A 1 588 ? -45.336 0.273 19.391 1.00 90.69 588 PHE A N 1
ATOM 4550 C CA . PHE A 1 588 ? -45.000 1.586 18.861 1.00 90.69 588 PHE A CA 1
ATOM 4551 C C . PHE A 1 588 ? -44.094 1.450 17.641 1.00 90.69 588 PHE A C 1
ATOM 4553 O O . PHE A 1 588 ? -43.368 0.464 17.504 1.00 90.69 588 PHE A O 1
ATOM 4560 N N . LYS A 1 589 ? -44.120 2.464 16.779 1.00 91.44 589 LYS A N 1
ATOM 4561 C CA . LYS A 1 589 ? -43.193 2.647 15.664 1.00 91.44 589 LYS A CA 1
ATOM 4562 C C . LYS A 1 589 ? -42.415 3.939 15.849 1.00 91.44 589 LYS A C 1
ATOM 4564 O O . LYS A 1 589 ? -43.018 4.974 16.099 1.00 91.44 589 LYS A O 1
ATOM 4569 N N . ILE A 1 590 ? -41.101 3.893 15.690 1.00 90.00 590 ILE A N 1
ATOM 4570 C CA . ILE A 1 590 ? -40.231 5.065 15.619 1.00 90.00 590 ILE A CA 1
ATOM 4571 C C . ILE A 1 590 ? -40.357 5.669 14.216 1.00 90.00 590 ILE A C 1
ATOM 4573 O O . ILE A 1 590 ? -40.226 4.970 13.207 1.00 90.00 590 ILE A O 1
ATOM 4577 N N . ASN A 1 591 ? -40.607 6.974 14.140 1.00 87.81 591 ASN A N 1
ATOM 4578 C CA . ASN A 1 591 ? -40.864 7.672 12.881 1.00 87.81 591 ASN A CA 1
ATOM 4579 C C . ASN A 1 591 ? -39.565 8.045 12.153 1.00 87.81 591 ASN A C 1
ATOM 4581 O O . ASN A 1 591 ? -39.225 9.218 12.039 1.00 87.81 591 ASN A O 1
ATOM 4585 N N . ARG A 1 592 ? -38.844 7.044 11.638 1.00 83.19 592 ARG A N 1
ATOM 4586 C CA . ARG A 1 592 ? -37.638 7.216 10.806 1.00 83.19 592 ARG A CA 1
ATOM 4587 C C . ARG A 1 592 ? -37.655 6.294 9.570 1.00 83.19 592 ARG A C 1
ATOM 4589 O O . ARG A 1 592 ? -38.481 5.374 9.526 1.00 83.19 592 ARG A O 1
ATOM 4596 N N . PRO A 1 593 ? -36.809 6.542 8.547 1.00 80.31 593 PRO A N 1
ATOM 4597 C CA . PRO A 1 593 ? -36.729 5.699 7.351 1.00 80.31 593 PRO A CA 1
ATOM 4598 C C . PRO A 1 593 ? -36.439 4.226 7.673 1.00 80.31 593 PRO A C 1
ATOM 4600 O O . PRO A 1 593 ? -35.790 3.919 8.672 1.00 80.31 593 PRO A O 1
ATOM 4603 N N . LEU A 1 594 ? -36.912 3.314 6.819 1.00 75.62 594 LEU A N 1
ATOM 4604 C CA . LEU A 1 594 ? -36.634 1.882 6.971 1.00 75.62 594 LEU A CA 1
ATOM 4605 C C . LEU A 1 594 ? -35.137 1.595 6.764 1.00 75.62 594 LEU A C 1
ATOM 4607 O O . LEU A 1 594 ? -34.539 2.125 5.829 1.00 75.62 594 LEU A O 1
ATOM 4611 N N . GLY A 1 595 ? -34.552 0.755 7.615 1.00 62.12 595 GLY A N 1
ATOM 4612 C CA . GLY A 1 595 ? -33.137 0.377 7.610 1.00 62.12 595 GLY A CA 1
ATOM 4613 C C . GLY A 1 595 ? -32.186 1.437 8.174 1.00 62.12 595 GLY A C 1
ATOM 4614 O O . GLY A 1 595 ? -30.975 1.232 8.137 1.00 62.12 595 GLY A O 1
ATOM 4615 N N . SER A 1 596 ? -32.703 2.563 8.674 1.00 68.06 596 SER A N 1
ATOM 4616 C CA . SER A 1 596 ? -31.897 3.623 9.287 1.00 68.06 596 SER A CA 1
ATOM 4617 C C . SER A 1 596 ? -31.751 3.399 10.793 1.00 68.06 596 SER A C 1
ATOM 4619 O O . SER A 1 596 ? -32.743 3.170 11.482 1.00 68.06 596 SER A O 1
ATOM 4621 N N . SER A 1 597 ? -30.522 3.513 11.300 1.00 63.50 597 SER A N 1
ATOM 4622 C CA . SER A 1 597 ? -30.189 3.559 12.733 1.00 63.50 597 SER A CA 1
ATOM 4623 C C . SER A 1 597 ? -29.882 4.979 13.228 1.00 63.50 597 SER A C 1
ATOM 4625 O O . SER A 1 597 ? -29.507 5.151 14.389 1.00 63.50 597 SER A O 1
ATOM 4627 N N . GLU A 1 598 ? -30.050 5.983 12.361 1.00 67.94 598 GLU A N 1
ATOM 4628 C CA . GLU A 1 598 ? -29.845 7.399 12.669 1.00 67.94 598 GLU A CA 1
ATOM 4629 C C . GLU A 1 598 ? -30.959 7.946 13.581 1.00 67.94 598 GLU A C 1
ATOM 4631 O O . GLU A 1 598 ? -32.014 7.330 13.807 1.00 67.94 598 GLU A O 1
ATOM 4636 N N . MET A 1 599 ? -30.705 9.137 14.109 1.00 66.44 599 MET A N 1
ATOM 4637 C CA . MET A 1 599 ? -31.537 9.892 15.023 1.00 66.44 599 MET A CA 1
ATOM 4638 C C . MET A 1 599 ? -32.920 10.154 14.417 1.00 66.44 599 MET A C 1
ATOM 4640 O O . MET A 1 599 ? -33.041 10.826 13.387 1.00 66.44 599 MET A O 1
ATOM 4644 N N . PRO A 1 600 ? -34.000 9.661 15.047 1.00 66.81 600 PRO A N 1
ATOM 4645 C CA . PRO A 1 600 ? -35.349 9.957 14.595 1.00 66.81 600 PRO A CA 1
ATOM 4646 C C . PRO A 1 600 ? -35.717 11.422 14.888 1.00 66.81 600 PRO A C 1
ATOM 4648 O O . PRO A 1 600 ? -35.267 11.974 15.893 1.00 66.81 600 PRO A O 1
ATOM 4651 N N . PRO A 1 601 ? -36.614 12.043 14.098 1.00 73.12 601 PRO A N 1
ATOM 4652 C CA . PRO A 1 601 ? -37.128 13.382 14.368 1.00 73.12 601 PRO A CA 1
ATOM 4653 C C . PRO A 1 601 ? -37.590 13.517 15.822 1.00 73.12 601 PRO A C 1
ATOM 4655 O O . PRO A 1 601 ? -38.347 12.681 16.322 1.00 73.12 601 PRO A O 1
ATOM 4658 N N . LEU A 1 602 ? -37.152 14.577 16.502 1.00 82.38 602 LEU A N 1
ATOM 4659 C CA . LEU A 1 602 ? -37.612 14.866 17.856 1.00 82.38 602 LEU A CA 1
ATOM 4660 C C . LEU A 1 602 ? -38.866 15.740 17.835 1.00 82.38 602 LEU A C 1
ATOM 4662 O O . LEU A 1 602 ? -38.960 16.692 17.058 1.00 82.38 602 LEU A O 1
ATOM 4666 N N . VAL A 1 603 ? -39.798 15.449 18.738 1.00 81.25 603 VAL A N 1
ATOM 4667 C CA . VAL A 1 603 ? -41.035 16.215 18.935 1.00 81.25 603 VAL A CA 1
ATOM 4668 C C . VAL A 1 603 ? -40.968 16.934 20.277 1.00 81.25 603 VAL A C 1
ATOM 4670 O O . VAL A 1 603 ? -40.546 16.350 21.276 1.00 81.25 603 VAL A O 1
ATOM 4673 N N . ASP A 1 604 ? -41.370 18.203 20.295 1.00 79.12 604 ASP A N 1
ATOM 4674 C CA . ASP A 1 604 ? -41.538 18.978 21.525 1.00 79.12 604 ASP A CA 1
ATOM 4675 C C . ASP A 1 604 ? -42.843 18.560 22.216 1.00 79.12 604 ASP A C 1
ATOM 4677 O O . ASP A 1 604 ? -43.904 18.547 21.587 1.00 79.12 604 ASP A O 1
ATOM 4681 N N . VAL A 1 605 ? -42.767 18.190 23.495 1.00 73.00 605 VAL A N 1
ATOM 4682 C CA . VAL A 1 605 ? -43.934 17.750 24.281 1.00 73.00 605 VAL A CA 1
ATOM 4683 C C . VAL A 1 605 ? -44.567 18.869 25.117 1.00 73.00 605 VAL A C 1
ATOM 4685 O O . VAL A 1 605 ? -45.451 18.603 25.930 1.00 73.00 605 VAL A O 1
ATOM 4688 N N . GLY A 1 606 ? -44.185 20.130 24.886 1.00 67.81 606 GLY A N 1
ATOM 4689 C CA . GLY A 1 606 ? -44.853 21.315 25.436 1.00 67.81 606 GLY A CA 1
ATOM 4690 C C . GLY A 1 606 ? -44.346 21.776 26.805 1.00 67.81 606 GLY A C 1
ATOM 4691 O O . GLY A 1 606 ? -44.785 22.817 27.291 1.00 67.81 606 GLY A O 1
ATOM 4692 N N . ASP A 1 607 ? -43.405 21.049 27.409 1.00 70.75 607 ASP A N 1
ATOM 4693 C CA . ASP A 1 607 ? -42.663 21.437 28.619 1.00 70.75 607 ASP A CA 1
ATOM 4694 C C . ASP A 1 607 ? -41.220 21.898 28.309 1.00 70.75 607 ASP A C 1
ATOM 4696 O O . ASP A 1 607 ? -40.421 22.116 29.220 1.00 70.75 607 ASP A O 1
ATOM 4700 N N . GLY A 1 608 ? -40.887 22.054 27.020 1.00 66.00 608 GLY A N 1
ATOM 4701 C CA . GLY A 1 608 ? -39.548 22.382 26.526 1.00 66.00 608 GLY A CA 1
ATOM 4702 C C . GLY A 1 608 ? -38.627 21.170 26.349 1.00 66.00 608 GLY A C 1
ATOM 4703 O O . GLY A 1 608 ? -37.499 21.334 25.879 1.00 66.00 608 GLY A O 1
ATOM 4704 N N . SER A 1 609 ? -39.076 19.955 26.693 1.00 69.12 609 SER A N 1
ATOM 4705 C CA . SER A 1 609 ? -38.338 18.722 26.422 1.00 69.12 609 SER A CA 1
ATOM 4706 C C . SER A 1 609 ? -38.633 18.170 25.023 1.00 69.12 609 SER A C 1
ATOM 4708 O O . SER A 1 609 ? -39.745 18.255 24.499 1.00 69.12 609 SER A O 1
ATOM 4710 N N . LYS A 1 610 ? -37.599 17.596 24.401 1.00 79.94 610 LYS A N 1
ATOM 4711 C CA . LYS A 1 610 ? -37.669 16.956 23.085 1.00 79.94 610 LYS A CA 1
ATOM 4712 C C . LYS A 1 610 ? -37.556 15.444 23.242 1.00 79.94 610 LYS A C 1
ATOM 4714 O O . LYS A 1 610 ? -36.604 14.969 23.858 1.00 79.94 610 LYS A O 1
ATOM 4719 N N . VAL A 1 611 ? -38.501 14.699 22.675 1.00 85.62 611 VAL A N 1
ATOM 4720 C CA . VAL A 1 611 ? -38.561 13.227 22.751 1.00 85.62 611 VAL A CA 1
ATOM 4721 C C . VAL A 1 611 ? -38.582 12.600 21.364 1.00 85.62 611 VAL A C 1
ATOM 4723 O O . VAL A 1 611 ? -38.914 13.263 20.382 1.00 85.62 611 VAL A O 1
ATOM 4726 N N . VAL A 1 612 ? -38.250 11.313 21.284 1.00 86.69 612 VAL A N 1
ATOM 4727 C CA . VAL A 1 612 ? -38.319 10.534 20.040 1.00 86.69 612 VAL A CA 1
ATOM 4728 C C . VAL A 1 612 ? -39.736 10.569 19.457 1.00 86.69 612 VAL A C 1
ATOM 4730 O O . VAL A 1 612 ? -40.703 10.276 20.160 1.00 86.69 612 VAL A O 1
ATOM 4733 N N . SER A 1 613 ? -39.870 10.888 18.165 1.00 88.31 613 SER A N 1
ATOM 4734 C CA . SER A 1 613 ? -41.150 10.765 17.461 1.00 88.31 613 SER A CA 1
ATOM 4735 C C . SER A 1 613 ? -41.543 9.294 17.317 1.00 88.31 613 SER A C 1
ATOM 4737 O O . SER A 1 613 ? -40.840 8.513 16.668 1.00 88.31 613 SER A O 1
ATOM 4739 N N . THR A 1 614 ? -42.676 8.917 17.911 1.00 88.69 614 THR A N 1
ATOM 4740 C CA . THR A 1 614 ? -43.230 7.565 17.803 1.00 88.69 614 THR A CA 1
ATOM 4741 C C . THR A 1 614 ? -44.726 7.582 17.527 1.00 88.69 614 THR A C 1
ATOM 4743 O O . THR A 1 614 ? -45.448 8.352 18.162 1.00 88.69 614 THR A O 1
ATOM 4746 N N . ASP A 1 615 ? -45.194 6.638 16.718 1.00 88.56 615 ASP A N 1
ATOM 4747 C CA . ASP A 1 615 ? -46.611 6.361 16.500 1.00 88.56 615 ASP A CA 1
ATOM 4748 C C . ASP A 1 615 ? -47.050 5.127 17.296 1.00 88.56 615 ASP A C 1
ATOM 4750 O O . ASP A 1 615 ? -46.373 4.096 17.305 1.00 88.56 615 ASP A O 1
ATOM 4754 N N . LEU A 1 616 ? -48.214 5.206 17.944 1.00 87.88 616 LEU A N 1
ATOM 4755 C CA . LEU A 1 616 ? -48.874 4.033 18.514 1.00 87.88 616 LEU A CA 1
ATOM 4756 C C . LEU A 1 616 ? -49.419 3.167 17.371 1.00 87.88 616 LEU A C 1
ATOM 4758 O O . LEU A 1 616 ? -50.312 3.596 16.643 1.00 87.88 616 LEU A O 1
ATOM 4762 N N . LEU A 1 617 ? -48.924 1.937 17.239 1.00 85.38 617 LEU A N 1
ATOM 4763 C CA . LEU A 1 617 ? -49.403 1.001 16.221 1.00 85.38 617 LEU A CA 1
ATOM 4764 C C . LEU A 1 617 ? -50.632 0.227 16.698 1.00 85.38 617 LEU A C 1
ATOM 4766 O O . LEU A 1 617 ? -51.628 0.114 15.981 1.00 85.38 617 LEU A O 1
ATOM 4770 N N . LYS A 1 618 ? -50.562 -0.345 17.905 1.00 83.62 618 LYS A N 1
ATOM 4771 C CA . LYS A 1 618 ? -51.642 -1.168 18.456 1.00 83.62 618 LYS A CA 1
ATOM 4772 C C . LYS A 1 618 ? -51.568 -1.238 19.977 1.00 83.62 618 LYS A C 1
ATOM 4774 O O . LYS A 1 618 ? -50.484 -1.295 20.542 1.00 83.62 618 LYS A O 1
ATOM 4779 N N . ALA A 1 619 ? -52.729 -1.310 20.621 1.00 80.88 619 ALA A N 1
ATOM 4780 C CA . ALA A 1 619 ? -52.876 -1.706 22.018 1.00 80.88 619 ALA A CA 1
ATOM 4781 C C . ALA A 1 619 ? -53.893 -2.857 22.109 1.00 80.88 619 ALA A C 1
ATOM 4783 O O . ALA A 1 619 ? -54.928 -2.820 21.435 1.00 80.88 619 ALA A O 1
ATOM 4784 N N . LEU A 1 620 ? -53.590 -3.885 22.902 1.00 73.31 620 LEU A N 1
ATOM 4785 C CA . LEU A 1 620 ? -54.394 -5.100 23.055 1.00 73.31 620 LEU A CA 1
ATOM 4786 C C . LEU A 1 620 ? -54.424 -5.538 24.526 1.00 73.31 620 LEU A C 1
ATOM 4788 O O . LEU A 1 620 ? -53.374 -5.625 25.145 1.00 73.31 620 LEU A O 1
ATOM 4792 N N . GLY A 1 621 ? -55.594 -5.858 25.084 1.00 70.06 621 GLY A N 1
ATOM 4793 C CA . GLY A 1 621 ? -55.698 -6.419 26.441 1.00 70.06 621 GLY A CA 1
ATOM 4794 C C . GLY A 1 621 ? -55.335 -7.910 26.504 1.00 70.06 621 GLY A C 1
ATOM 4795 O O . GLY A 1 621 ? -55.735 -8.674 25.626 1.00 70.06 621 GLY A O 1
ATOM 4796 N N . LEU A 1 622 ? -54.611 -8.328 27.546 1.00 65.50 622 LEU A N 1
ATOM 4797 C CA . LEU A 1 622 ? -54.187 -9.714 27.791 1.00 65.50 622 LEU A CA 1
ATOM 4798 C C . LEU A 1 622 ? -54.975 -10.398 28.936 1.00 65.50 622 LEU A C 1
ATOM 4800 O O . LEU A 1 622 ? -55.146 -9.774 29.983 1.00 65.50 622 LEU A O 1
ATOM 4804 N N . PRO A 1 623 ? -55.335 -11.701 28.837 1.00 62.38 623 PRO A N 1
ATOM 4805 C CA . PRO A 1 623 ? -55.503 -12.526 27.632 1.00 62.38 623 PRO A CA 1
ATOM 4806 C C . PRO A 1 623 ? -56.910 -13.155 27.536 1.00 62.38 623 PRO A C 1
ATOM 4808 O O . PRO A 1 623 ? -57.252 -13.956 28.392 1.00 62.38 623 PRO A O 1
ATOM 4811 N N . PHE A 1 624 ? -57.699 -12.921 26.473 1.00 59.22 624 PHE A N 1
ATOM 4812 C CA . PHE A 1 624 ? -58.915 -13.728 26.219 1.00 59.22 624 PHE A CA 1
ATOM 4813 C C . PHE A 1 624 ? -59.247 -13.863 24.713 1.00 59.22 624 PHE A C 1
ATOM 4815 O O . PHE A 1 624 ? -60.067 -13.115 24.186 1.00 59.22 624 PHE A O 1
ATOM 4822 N N . GLY A 1 625 ? -58.632 -14.837 24.020 1.00 58.62 625 GLY A N 1
ATOM 4823 C CA . GLY A 1 625 ? -59.147 -15.395 22.753 1.00 58.62 625 GLY A CA 1
ATOM 4824 C C . GLY A 1 625 ? -58.606 -14.805 21.443 1.00 58.62 625 GLY A C 1
ATOM 4825 O O . GLY A 1 625 ? -59.338 -14.757 20.455 1.00 58.62 625 GLY A O 1
ATOM 4826 N N . LEU A 1 626 ? -57.352 -14.340 21.395 1.00 68.62 626 LEU A N 1
ATOM 4827 C CA . LEU A 1 626 ? -56.801 -13.723 20.180 1.00 68.62 626 LEU A CA 1
ATOM 4828 C C . LEU A 1 626 ? -56.553 -14.764 19.080 1.00 68.62 626 LEU A C 1
ATOM 4830 O O . LEU A 1 626 ? -55.587 -15.516 19.151 1.00 68.62 626 LEU A O 1
ATOM 4834 N N . TYR A 1 627 ? -57.355 -14.757 18.018 1.00 71.12 627 TYR A N 1
ATOM 4835 C CA . TYR A 1 627 ? -57.078 -15.552 16.819 1.00 71.12 627 TYR A CA 1
ATOM 4836 C C . TYR A 1 627 ? -55.793 -15.092 16.119 1.00 71.12 627 TYR A C 1
ATOM 4838 O O . TYR A 1 627 ? -55.676 -13.932 15.728 1.00 71.12 627 TYR A O 1
ATOM 4846 N N . LEU A 1 628 ? -54.846 -16.015 15.922 1.00 69.56 628 LEU A N 1
ATOM 4847 C CA . LEU A 1 628 ? -53.544 -15.746 15.297 1.00 69.56 628 LEU A CA 1
ATOM 4848 C C . LEU A 1 628 ? -53.568 -15.876 13.763 1.00 69.56 628 LEU A C 1
ATOM 4850 O O . LEU A 1 628 ? -52.523 -15.994 13.128 1.00 69.56 628 LEU A O 1
ATOM 4854 N N . GLY A 1 629 ? -54.752 -15.905 13.144 1.00 72.88 629 GLY A N 1
ATOM 4855 C CA . GLY A 1 629 ? -54.878 -15.975 11.684 1.00 72.88 629 GLY A CA 1
ATOM 4856 C C . GLY A 1 629 ? -54.604 -17.354 11.076 1.00 72.88 629 GLY A C 1
ATOM 4857 O O . GLY A 1 629 ? -54.663 -17.490 9.858 1.00 72.88 629 GLY A O 1
ATOM 4858 N N . THR A 1 630 ? -54.324 -18.372 11.897 1.00 75.06 630 THR A N 1
ATOM 4859 C CA . THR A 1 630 ? -53.919 -19.712 11.447 1.00 75.06 630 THR A CA 1
ATOM 4860 C C . THR A 1 630 ? -54.906 -20.772 11.923 1.00 75.06 630 THR A C 1
ATOM 4862 O O . THR A 1 630 ? -55.312 -20.766 13.082 1.00 75.06 630 THR A O 1
ATOM 4865 N N . THR A 1 631 ? -55.273 -21.704 11.042 1.00 80.25 631 THR A N 1
ATOM 4866 C CA . THR A 1 631 ? -56.166 -22.834 11.341 1.00 80.25 631 THR A CA 1
ATOM 4867 C C . THR A 1 631 ? -55.475 -24.147 10.990 1.00 80.25 631 THR A C 1
ATOM 4869 O O . THR A 1 631 ? -54.946 -24.291 9.888 1.00 80.25 631 THR A O 1
ATOM 4872 N N . VAL A 1 632 ? -55.478 -25.101 11.920 1.00 79.25 632 VAL A N 1
ATOM 4873 C CA . VAL A 1 632 ? -54.879 -26.424 11.732 1.00 79.25 632 VAL A CA 1
ATOM 4874 C C . VAL A 1 632 ? -55.938 -27.378 11.195 1.00 79.25 632 VAL A C 1
ATOM 4876 O O . VAL A 1 632 ? -57.004 -27.528 11.787 1.00 79.25 632 VAL A O 1
ATOM 4879 N N . ASN A 1 633 ? -55.629 -28.037 10.076 1.00 84.38 633 ASN A N 1
ATOM 4880 C CA . ASN A 1 633 ? -56.405 -29.154 9.544 1.00 84.38 633 ASN A CA 1
ATOM 4881 C C . ASN A 1 633 ? -55.626 -30.443 9.797 1.00 84.38 633 ASN A C 1
ATOM 4883 O O . ASN A 1 633 ? -54.552 -30.641 9.230 1.00 84.38 633 ASN A O 1
ATOM 4887 N N . TYR A 1 634 ? -56.164 -31.309 10.644 1.00 80.62 634 TYR A N 1
ATOM 4888 C CA . TYR A 1 634 ? -55.580 -32.596 10.984 1.00 80.62 634 TYR A CA 1
ATOM 4889 C C . TYR A 1 634 ? -56.410 -33.724 10.375 1.00 80.62 634 TYR A C 1
ATOM 4891 O O . TYR A 1 634 ? -57.636 -33.708 10.474 1.00 80.62 634 TYR A O 1
ATOM 4899 N N . SER A 1 635 ? -55.748 -34.705 9.759 1.00 85.19 635 SER A N 1
ATOM 4900 C CA . SER A 1 635 ? -56.368 -35.951 9.306 1.00 85.19 635 SER A CA 1
ATOM 4901 C C . SER A 1 635 ? -55.415 -37.118 9.542 1.00 85.19 635 SER A C 1
ATOM 4903 O O . SER A 1 635 ? -54.233 -37.024 9.214 1.00 85.19 635 SER A O 1
ATOM 4905 N N . GLN A 1 636 ? -55.927 -38.228 10.067 1.00 86.00 636 GLN A N 1
ATOM 4906 C CA . GLN A 1 636 ? -55.178 -39.458 10.295 1.00 86.00 636 GLN A CA 1
ATOM 4907 C C . GLN A 1 636 ? -56.020 -40.678 9.925 1.00 86.00 636 GLN A C 1
ATOM 4909 O O . GLN A 1 636 ? -57.170 -40.795 10.332 1.00 86.00 636 GLN A O 1
ATOM 4914 N N . ALA A 1 637 ? -55.409 -41.616 9.206 1.00 87.19 637 ALA A N 1
ATOM 4915 C CA . ALA A 1 637 ? -55.973 -42.931 8.936 1.00 87.19 637 ALA A CA 1
ATOM 4916 C C . ALA A 1 637 ? -55.367 -43.958 9.897 1.00 87.19 637 ALA A C 1
ATOM 4918 O O . ALA A 1 637 ? -54.142 -44.027 10.019 1.00 87.19 637 ALA A O 1
ATOM 4919 N N . VAL A 1 638 ? -56.194 -44.780 10.538 1.00 85.81 638 VAL A N 1
ATOM 4920 C CA . VAL A 1 638 ? -55.738 -45.913 11.349 1.00 85.81 638 VAL A CA 1
ATOM 4921 C C . VAL A 1 638 ? -56.327 -47.193 10.778 1.00 85.81 638 VAL A C 1
ATOM 4923 O O . VAL A 1 638 ? -57.542 -47.340 10.681 1.00 85.81 638 VAL A O 1
ATOM 4926 N N . HIS A 1 639 ? -55.453 -48.122 10.401 1.00 86.62 639 HIS A N 1
ATOM 4927 C CA . HIS A 1 639 ? -55.847 -49.473 10.022 1.00 86.62 639 HIS A CA 1
ATOM 4928 C C . HIS A 1 639 ? -56.073 -50.301 11.289 1.00 86.62 639 HIS A C 1
ATOM 4930 O O . HIS A 1 639 ? -55.140 -50.505 12.069 1.00 86.62 639 HIS A O 1
ATOM 4936 N N . PHE A 1 640 ? -57.303 -50.753 11.506 1.00 84.75 640 PHE A N 1
ATOM 4937 C CA . PHE A 1 640 ? -57.701 -51.542 12.660 1.00 84.75 640 PHE A CA 1
ATOM 4938 C C . PHE A 1 640 ? -58.062 -52.962 12.229 1.00 84.75 640 PHE A C 1
ATOM 4940 O O . PHE A 1 640 ? -58.974 -53.171 11.432 1.00 84.75 640 PHE A O 1
ATOM 4947 N N . LYS A 1 641 ? -57.358 -53.939 12.808 1.00 86.06 641 LYS A N 1
ATOM 4948 C CA . LYS A 1 641 ? -57.621 -55.364 12.615 1.00 86.06 641 LYS A CA 1
ATOM 4949 C C . LYS A 1 641 ? -57.797 -56.049 13.963 1.00 86.06 641 LYS A C 1
ATOM 4951 O O . LYS A 1 641 ? -56.913 -55.961 14.815 1.00 86.06 641 LYS A O 1
ATOM 4956 N N . GLN A 1 642 ? -58.904 -56.765 14.137 1.00 85.31 642 GLN A N 1
ATOM 4957 C CA . GLN A 1 642 ? -59.190 -57.560 15.326 1.00 85.31 642 GLN A CA 1
ATOM 4958 C C . GLN A 1 642 ? -59.373 -59.030 14.953 1.00 85.31 642 GLN A C 1
ATOM 4960 O O . GLN A 1 642 ? -60.192 -59.374 14.100 1.00 85.31 642 GLN A O 1
ATOM 4965 N N . ALA A 1 643 ? -58.639 -59.899 15.648 1.00 84.50 643 ALA A N 1
ATOM 4966 C CA . ALA A 1 643 ? -58.847 -61.338 15.614 1.00 84.50 643 ALA A CA 1
ATOM 4967 C C . ALA A 1 643 ? -59.278 -61.849 16.992 1.00 84.50 643 ALA A C 1
ATOM 4969 O O . ALA A 1 643 ? -58.804 -61.361 18.021 1.00 84.50 643 ALA A O 1
ATOM 4970 N N . LEU A 1 644 ? -60.175 -62.827 16.999 1.00 84.88 644 LEU A N 1
ATOM 4971 C CA . LEU A 1 644 ? -60.532 -63.623 18.166 1.00 84.88 644 LEU A CA 1
ATOM 4972 C C . LEU A 1 644 ? -59.878 -64.992 18.035 1.00 84.88 644 LEU A C 1
ATOM 4974 O O . LEU A 1 644 ? -59.652 -65.470 16.932 1.00 84.88 644 LEU A O 1
ATOM 4978 N N . VAL A 1 645 ? -59.566 -65.621 19.161 1.00 82.69 645 VAL A N 1
ATOM 4979 C CA . VAL A 1 645 ? -59.051 -66.989 19.178 1.00 82.69 645 VAL A CA 1
ATOM 4980 C C . VAL A 1 645 ? -60.109 -67.869 19.817 1.00 82.69 645 VAL A C 1
ATOM 4982 O O . VAL A 1 645 ? -60.533 -67.595 20.941 1.00 82.69 645 VAL A O 1
ATOM 4985 N N . THR A 1 646 ? -60.534 -68.906 19.104 1.00 83.38 646 THR A N 1
ATOM 4986 C CA . THR A 1 646 ? -61.531 -69.865 19.589 1.00 83.38 646 THR A CA 1
ATOM 4987 C C . THR A 1 646 ? -60.880 -71.216 19.855 1.00 83.38 646 THR A C 1
ATOM 4989 O O . THR A 1 646 ? -59.924 -71.598 19.181 1.00 83.38 646 THR A O 1
ATOM 4992 N N . TYR A 1 647 ? -61.348 -71.911 20.890 1.00 82.94 647 TYR A N 1
ATOM 4993 C CA . TYR A 1 647 ? -60.958 -73.282 21.203 1.00 82.94 647 TYR A CA 1
ATOM 4994 C C . TYR A 1 647 ? -62.056 -73.958 22.025 1.00 82.94 647 TYR A C 1
ATOM 4996 O O . TYR A 1 647 ? -62.823 -73.293 22.726 1.00 82.94 647 TYR A O 1
ATOM 5004 N N . ASP A 1 648 ? -62.078 -75.283 21.971 1.00 86.25 648 ASP A N 1
ATOM 5005 C CA . ASP A 1 648 ? -63.014 -76.131 22.692 1.00 86.25 648 ASP A CA 1
ATOM 5006 C C . ASP A 1 648 ? -62.317 -76.786 23.883 1.00 86.25 648 ASP A C 1
ATOM 5008 O O . ASP A 1 648 ? -61.148 -77.173 23.809 1.00 86.25 648 ASP A O 1
ATOM 5012 N N . ILE A 1 649 ? -63.049 -76.939 24.985 1.00 87.69 649 ILE A N 1
ATOM 5013 C CA . ILE A 1 649 ? -62.601 -77.674 26.169 1.00 87.69 649 ILE A CA 1
ATOM 5014 C C . ILE A 1 649 ? -63.512 -78.883 26.352 1.00 87.69 649 ILE A C 1
ATOM 5016 O O . ILE A 1 649 ? -64.727 -78.731 26.464 1.00 87.69 649 ILE A O 1
ATOM 5020 N N . THR A 1 650 ? -62.924 -80.074 26.438 1.00 89.38 650 THR A N 1
ATOM 5021 C CA . THR A 1 650 ? -63.641 -81.318 26.740 1.00 89.38 650 THR A CA 1
ATOM 5022 C C . THR A 1 650 ? -63.147 -81.899 28.061 1.00 89.38 650 THR A C 1
ATOM 5024 O O . THR A 1 650 ? -61.959 -82.177 28.208 1.00 89.38 650 THR A O 1
ATOM 5027 N N . ASP A 1 651 ? -64.061 -82.110 29.011 1.00 90.56 651 ASP A N 1
ATOM 5028 C CA . ASP A 1 651 ? -63.768 -82.729 30.307 1.00 90.56 651 ASP A CA 1
ATOM 5029 C C . ASP A 1 651 ? -64.247 -84.180 30.354 1.00 90.56 651 ASP A C 1
ATOM 5031 O O . ASP A 1 651 ? -65.429 -84.463 30.160 1.00 90.56 651 ASP A O 1
ATOM 5035 N N . ASN A 1 652 ? -63.338 -85.098 30.675 1.00 89.19 652 ASN A N 1
ATOM 5036 C CA . ASN A 1 652 ? -63.623 -86.521 30.793 1.00 89.19 652 ASN A CA 1
ATOM 5037 C C . ASN A 1 652 ? -63.715 -86.930 32.265 1.00 89.19 652 ASN A C 1
ATOM 5039 O O . ASN A 1 652 ? -62.770 -86.759 33.041 1.00 89.19 652 ASN A O 1
ATOM 5043 N N . PHE A 1 653 ? -64.840 -87.537 32.637 1.00 90.19 653 PHE A N 1
ATOM 5044 C CA . PHE A 1 653 ? -65.088 -88.068 33.974 1.00 90.19 653 PHE A CA 1
ATOM 5045 C C . PHE A 1 653 ? -65.345 -89.572 33.908 1.00 90.19 653 PHE A C 1
ATOM 5047 O O . PHE A 1 653 ? -65.998 -90.057 32.985 1.00 90.19 653 PHE A O 1
ATOM 5054 N N . VAL A 1 654 ? -64.869 -90.313 34.907 1.00 89.44 654 VAL A N 1
ATOM 5055 C CA . VAL A 1 654 ? -65.082 -91.761 35.020 1.00 89.44 654 VAL A CA 1
ATOM 5056 C C . VAL A 1 654 ? -65.732 -92.069 36.358 1.00 89.44 654 VAL A C 1
ATOM 5058 O O . VAL A 1 654 ? -65.288 -91.583 37.395 1.00 89.44 654 VAL A O 1
ATOM 5061 N N . PHE A 1 655 ? -66.784 -92.882 36.343 1.00 84.75 655 PHE A N 1
ATOM 5062 C CA . PHE A 1 655 ? -67.459 -93.314 37.560 1.00 84.75 655 PHE A CA 1
ATOM 5063 C C . PHE A 1 655 ? -66.592 -94.303 38.343 1.00 84.75 655 PHE A C 1
ATOM 5065 O O . PHE A 1 655 ? -66.154 -95.315 37.796 1.00 84.75 655 PHE A O 1
ATOM 5072 N N . VAL A 1 656 ? -66.360 -94.018 39.620 1.00 84.38 656 VAL A N 1
ATOM 5073 C CA . VAL A 1 656 ? -65.666 -94.902 40.556 1.00 84.38 656 VAL A CA 1
ATOM 5074 C C . VAL A 1 656 ? -66.682 -95.392 41.579 1.00 84.38 656 VAL A C 1
ATOM 5076 O O . VAL A 1 656 ? -67.235 -94.604 42.347 1.00 84.38 656 VAL A O 1
ATOM 5079 N N . GLN A 1 657 ? -66.932 -96.700 41.573 1.00 83.62 657 GLN A N 1
ATOM 5080 C CA . GLN A 1 657 ? -67.865 -97.349 42.488 1.00 83.62 657 GLN A CA 1
ATOM 5081 C C . GLN A 1 657 ? -67.197 -97.546 43.856 1.00 83.62 657 GLN A C 1
ATOM 5083 O O . GLN A 1 657 ? -66.091 -98.079 43.948 1.00 83.62 657 GLN A O 1
ATOM 5088 N N . THR A 1 658 ? -67.851 -97.077 44.915 1.00 83.94 658 THR A N 1
ATOM 5089 C CA . THR A 1 658 ? -67.332 -97.096 46.290 1.00 83.94 658 THR A CA 1
ATOM 5090 C C . THR A 1 658 ? -67.817 -98.292 47.098 1.00 83.94 658 THR A C 1
ATOM 5092 O O . THR A 1 658 ? -67.163 -98.655 48.072 1.00 83.94 658 THR A O 1
ATOM 5095 N N . ASP A 1 659 ? -68.932 -98.906 46.699 1.00 78.31 659 ASP A N 1
ATOM 5096 C CA . ASP A 1 659 ? -69.447 -100.138 47.298 1.00 78.31 659 ASP A CA 1
ATOM 5097 C C . ASP A 1 659 ? -69.586 -101.216 46.211 1.00 78.31 659 ASP A C 1
ATOM 5099 O O . ASP A 1 659 ? -70.381 -101.026 45.290 1.00 78.31 659 ASP A O 1
ATOM 5103 N N . PRO A 1 660 ? -68.831 -102.328 46.266 1.00 75.50 660 PRO A N 1
ATOM 5104 C CA . PRO A 1 660 ? -68.894 -103.384 45.256 1.00 75.50 660 PRO A CA 1
ATOM 5105 C C . PRO A 1 660 ? -70.280 -104.023 45.100 1.00 75.50 660 PRO A C 1
ATOM 5107 O O . PRO A 1 660 ? -70.591 -104.513 44.013 1.00 75.50 660 PRO A O 1
ATOM 5110 N N . ASP A 1 661 ? -71.102 -104.003 46.153 1.00 72.56 661 ASP A N 1
ATOM 5111 C CA . ASP A 1 661 ? -72.395 -104.690 46.188 1.00 72.56 661 ASP A CA 1
ATOM 5112 C C . ASP A 1 661 ? -73.580 -103.768 45.812 1.00 72.56 661 ASP A C 1
ATOM 5114 O O . ASP A 1 661 ? -74.701 -104.254 45.636 1.00 72.56 661 ASP A O 1
ATOM 5118 N N . ASP A 1 662 ? -73.341 -102.462 45.597 1.00 78.00 662 ASP A N 1
ATOM 5119 C CA . ASP A 1 662 ? -74.307 -101.506 45.024 1.00 78.00 662 ASP A CA 1
ATOM 5120 C C . ASP A 1 662 ? -73.712 -100.747 43.809 1.00 78.00 662 ASP A C 1
ATOM 5122 O O . ASP A 1 662 ? -72.900 -99.833 43.984 1.00 78.00 662 ASP A O 1
ATOM 5126 N N . PRO A 1 663 ? -74.129 -101.061 42.561 1.00 71.12 663 PRO A N 1
ATOM 5127 C CA . PRO A 1 663 ? -73.588 -100.464 41.332 1.00 71.12 663 PRO A CA 1
ATOM 5128 C C . PRO A 1 663 ? -73.819 -98.958 41.177 1.00 71.12 663 PRO A C 1
ATOM 5130 O O . PRO A 1 663 ? -73.164 -98.337 40.342 1.00 71.12 663 PRO A O 1
ATOM 5133 N N . ASN A 1 664 ? -74.711 -98.351 41.963 1.00 78.38 664 ASN A N 1
ATOM 5134 C CA . ASN A 1 664 ? -74.956 -96.907 41.912 1.00 78.38 664 ASN A CA 1
ATOM 5135 C C . ASN A 1 664 ? -74.260 -96.140 43.042 1.00 78.38 664 ASN A C 1
ATOM 5137 O O . ASN A 1 664 ? -74.230 -94.907 43.018 1.00 78.38 664 ASN A O 1
ATOM 5141 N N . ALA A 1 665 ? -73.687 -96.843 44.020 1.00 77.25 665 ALA A N 1
ATOM 5142 C CA . ALA A 1 665 ? -72.934 -96.237 45.104 1.00 77.25 665 ALA A CA 1
ATOM 5143 C C . ALA A 1 665 ? -71.508 -95.926 44.628 1.00 77.25 665 ALA A C 1
ATOM 5145 O O . ALA A 1 665 ? -70.605 -96.761 44.687 1.00 77.25 665 ALA A O 1
ATOM 5146 N N . GLY A 1 666 ? -71.309 -94.708 44.131 1.00 83.38 666 GLY A N 1
ATOM 5147 C CA . GLY A 1 666 ? -70.025 -94.213 43.648 1.00 83.38 666 GLY A CA 1
ATOM 5148 C C . GLY A 1 666 ? -70.080 -92.735 43.275 1.00 83.38 666 GLY A C 1
ATOM 5149 O O . GLY A 1 666 ? -71.102 -92.071 43.456 1.00 83.38 666 GLY A O 1
ATOM 5150 N N . PHE A 1 667 ? -68.985 -92.205 42.738 1.00 84.94 667 PHE A N 1
ATOM 5151 C CA . PHE A 1 667 ? -68.919 -90.829 42.239 1.00 84.94 667 PHE A CA 1
ATOM 5152 C C . PHE A 1 667 ? -68.132 -90.749 40.931 1.00 84.94 667 PHE A C 1
ATOM 5154 O O . PHE A 1 667 ? -67.243 -91.555 40.671 1.00 84.94 667 PHE A O 1
ATOM 5161 N N . TYR A 1 668 ? -68.458 -89.765 40.092 1.00 86.81 668 TYR A N 1
ATOM 5162 C CA . TYR A 1 668 ? -67.671 -89.468 38.899 1.00 86.81 668 TYR A CA 1
ATOM 5163 C C . TYR A 1 668 ? -66.414 -88.701 39.295 1.00 86.81 668 TYR A C 1
ATOM 5165 O O . TYR A 1 668 ? -66.483 -87.577 39.790 1.00 86.81 668 TYR A O 1
ATOM 5173 N N . GLU A 1 669 ? -65.263 -89.316 39.073 1.00 85.06 669 GLU A N 1
ATOM 5174 C CA . GLU A 1 669 ? -63.967 -88.690 39.264 1.00 85.06 669 GLU A CA 1
ATOM 5175 C C . GLU A 1 669 ? -63.504 -88.079 37.940 1.00 85.06 669 GLU A C 1
ATOM 5177 O O . GLU A 1 669 ? -63.509 -88.734 36.893 1.00 85.06 669 GLU A O 1
ATOM 5182 N N . PHE A 1 670 ? -63.097 -86.813 37.984 1.00 89.06 670 PHE A N 1
ATOM 5183 C CA . PHE A 1 670 ? -62.466 -86.147 36.851 1.00 89.06 670 PHE A CA 1
ATOM 5184 C C . PHE A 1 670 ? -61.162 -86.863 36.486 1.00 89.06 670 PHE A C 1
ATOM 5186 O O . PHE A 1 670 ? -60.318 -87.092 37.353 1.00 89.06 670 PHE A O 1
ATOM 5193 N N . LYS A 1 671 ? -60.985 -87.208 35.209 1.00 90.38 671 LYS A N 1
ATOM 5194 C CA . LYS A 1 671 ? -59.766 -87.870 34.729 1.00 90.38 671 LYS A CA 1
ATOM 5195 C C . LYS A 1 671 ? -58.867 -86.934 33.947 1.00 90.38 671 LYS A C 1
ATOM 5197 O O . LYS A 1 671 ? -57.668 -86.898 34.213 1.00 90.38 671 LYS A O 1
ATOM 5202 N N . SER A 1 672 ? -59.419 -86.195 32.995 1.00 87.25 672 SER A N 1
ATOM 5203 C CA . SER A 1 672 ? -58.630 -85.290 32.164 1.00 87.25 672 SER A CA 1
ATOM 5204 C C . SER A 1 672 ? -59.487 -84.202 31.534 1.00 87.25 672 SER A C 1
ATOM 5206 O O . SER A 1 672 ? -60.698 -84.354 31.376 1.00 87.25 672 SER A O 1
ATOM 5208 N N . ARG A 1 673 ? -58.820 -83.108 31.164 1.00 87.94 673 ARG A N 1
ATOM 5209 C CA . ARG A 1 673 ? -59.354 -82.020 30.350 1.00 87.94 673 ARG A CA 1
ATOM 5210 C C . ARG A 1 673 ? -58.481 -81.908 29.116 1.00 87.94 673 ARG A C 1
ATOM 5212 O O . ARG A 1 673 ? -57.287 -81.650 29.255 1.00 87.94 673 ARG A O 1
ATOM 5219 N N . ASP A 1 674 ? -59.088 -82.044 27.951 1.00 87.62 674 ASP A N 1
ATOM 5220 C CA . ASP A 1 674 ? -58.428 -81.818 26.673 1.00 87.62 674 ASP A CA 1
ATOM 5221 C C . ASP A 1 674 ? -58.898 -80.476 26.108 1.00 87.62 674 ASP A C 1
ATOM 5223 O O . ASP A 1 674 ? -60.088 -80.156 26.131 1.00 87.62 674 ASP A O 1
ATOM 5227 N N . ILE A 1 675 ? -57.952 -79.665 25.638 1.00 84.81 675 ILE A N 1
ATOM 5228 C CA . ILE A 1 675 ? -58.214 -78.356 25.034 1.00 84.81 675 ILE A CA 1
ATOM 5229 C C . ILE A 1 675 ? -57.785 -78.433 23.570 1.00 84.81 675 ILE A C 1
ATOM 5231 O O . ILE A 1 675 ? -56.661 -78.859 23.290 1.00 84.81 675 ILE A O 1
ATOM 5235 N N . SER A 1 676 ? -58.667 -78.059 22.640 1.00 85.31 676 SER A N 1
ATOM 5236 C CA . SER A 1 676 ? -58.340 -78.065 21.212 1.00 85.31 676 SER A CA 1
ATOM 5237 C C . SER A 1 676 ? -57.299 -76.994 20.865 1.00 85.31 676 SER A C 1
ATOM 5239 O O . SER A 1 676 ? -57.050 -76.058 21.629 1.00 85.31 676 SER A O 1
ATOM 5241 N N . VAL A 1 677 ? -56.641 -77.151 19.712 1.00 83.12 677 VAL A N 1
ATOM 5242 C CA . VAL A 1 677 ? -55.666 -76.164 19.233 1.00 83.12 677 VAL A CA 1
ATOM 5243 C C . VAL A 1 677 ? -56.406 -74.850 18.954 1.00 83.12 677 VAL A C 1
ATOM 5245 O O . VAL A 1 677 ? -57.357 -74.875 18.176 1.00 83.12 677 VAL A O 1
ATOM 5248 N N . PRO A 1 678 ? -56.000 -73.717 19.556 1.00 81.75 678 PRO A N 1
ATOM 5249 C CA . PRO A 1 678 ? -56.720 -72.468 19.364 1.00 81.75 678 PRO A CA 1
ATOM 5250 C C . PRO A 1 678 ? -56.588 -71.931 17.933 1.00 81.75 678 PRO A C 1
ATOM 5252 O O . PRO A 1 678 ? -55.470 -71.766 17.440 1.00 81.75 678 PRO A O 1
ATOM 5255 N N . GLU A 1 679 ? -57.713 -71.616 17.287 1.00 79.81 679 GLU A N 1
ATOM 5256 C CA . GLU A 1 679 ? -57.757 -71.088 15.918 1.00 79.81 679 GLU A CA 1
ATOM 5257 C C . GLU A 1 679 ? -58.091 -69.584 15.908 1.00 79.81 679 GLU A C 1
ATOM 5259 O O . GLU A 1 679 ? -59.090 -69.167 16.508 1.00 79.81 679 GLU A O 1
ATOM 5264 N N . PRO A 1 680 ? -57.261 -68.738 15.262 1.00 78.81 680 PRO A N 1
ATOM 5265 C CA . PRO A 1 680 ? -57.535 -67.314 15.135 1.00 78.81 680 PRO A CA 1
ATOM 5266 C C . PRO A 1 680 ? -58.516 -67.025 13.987 1.00 78.81 680 PRO A C 1
ATOM 5268 O O . PRO A 1 680 ? -58.245 -67.328 12.827 1.00 78.81 680 PRO A O 1
ATOM 5271 N N . GLU A 1 681 ? -59.610 -66.339 14.296 1.00 82.25 681 GLU A N 1
ATOM 5272 C CA . GLU A 1 681 ? -60.600 -65.828 13.348 1.00 82.25 681 GLU A CA 1
ATOM 5273 C C . GLU A 1 681 ? -60.530 -64.294 13.308 1.00 82.25 681 GLU A C 1
ATOM 5275 O O . GLU A 1 681 ? -60.653 -63.627 14.336 1.00 82.25 681 GLU A O 1
ATOM 5280 N N . THR A 1 682 ? -60.320 -63.699 12.128 1.00 82.50 682 THR A N 1
ATOM 5281 C CA . THR A 1 682 ? -60.371 -62.232 11.974 1.00 82.50 682 THR A CA 1
ATOM 5282 C C . THR A 1 682 ? -61.823 -61.784 11.848 1.00 82.50 682 THR A C 1
ATOM 5284 O O . THR A 1 682 ? -62.490 -62.159 10.890 1.00 82.50 682 THR A O 1
ATOM 5287 N N . VAL A 1 683 ? -62.291 -60.952 12.780 1.00 84.88 683 VAL A N 1
ATOM 5288 C CA . VAL A 1 683 ? -63.690 -60.489 12.838 1.00 84.88 683 VAL A CA 1
ATOM 5289 C C . VAL A 1 683 ? -63.878 -59.051 12.348 1.00 84.88 683 VAL A C 1
ATOM 5291 O O . VAL A 1 683 ? -64.979 -58.692 11.941 1.00 84.88 683 VAL A O 1
ATOM 5294 N N . VAL A 1 684 ? -62.817 -58.233 12.349 1.00 85.12 684 VAL A N 1
ATOM 5295 C CA . VAL A 1 684 ? -62.815 -56.856 11.816 1.00 85.12 684 VAL A CA 1
ATOM 5296 C C . VAL A 1 684 ? -61.464 -56.566 11.158 1.00 85.12 684 VAL A C 1
ATOM 5298 O O . VAL A 1 684 ? -60.427 -56.886 11.739 1.00 85.12 684 VAL A O 1
ATOM 5301 N N . ASP A 1 685 ? -61.471 -55.964 9.966 1.00 89.06 685 ASP A N 1
ATOM 5302 C CA . ASP A 1 685 ? -60.277 -55.509 9.235 1.00 89.06 685 ASP A CA 1
ATOM 5303 C C . ASP A 1 685 ? -60.651 -54.284 8.375 1.00 89.06 685 ASP A C 1
ATOM 5305 O O . ASP A 1 685 ? -61.158 -54.424 7.260 1.00 89.06 685 ASP A O 1
ATOM 5309 N N . GLU A 1 686 ? -60.514 -53.075 8.927 1.00 89.00 686 GLU A N 1
ATOM 5310 C CA . GLU A 1 686 ? -60.933 -51.831 8.266 1.00 89.00 686 GLU A CA 1
ATOM 5311 C C . GLU A 1 686 ? -59.982 -50.652 8.527 1.00 89.00 686 GLU A C 1
ATOM 5313 O O . GLU A 1 686 ? -59.218 -50.630 9.488 1.00 89.00 686 GLU A O 1
ATOM 5318 N N . THR A 1 687 ? -60.027 -49.633 7.663 1.00 88.00 687 THR A N 1
ATOM 5319 C CA . THR A 1 687 ? -59.309 -48.365 7.879 1.00 88.00 687 THR A CA 1
ATOM 5320 C C . THR A 1 687 ? -60.284 -47.288 8.332 1.00 88.00 687 THR A C 1
ATOM 5322 O O . THR A 1 687 ? -61.173 -46.906 7.573 1.00 88.00 687 THR A O 1
ATOM 5325 N N . VAL A 1 688 ? -60.073 -46.745 9.529 1.00 86.81 688 VAL A N 1
ATOM 5326 C CA . VAL A 1 688 ? -60.866 -45.643 10.086 1.00 86.81 688 VAL A CA 1
ATOM 5327 C C . VAL A 1 688 ? -60.130 -44.323 9.871 1.00 86.81 688 VAL A C 1
ATOM 5329 O O . VAL A 1 688 ? -58.928 -44.225 10.112 1.00 86.81 688 VAL A O 1
ATOM 5332 N N . GLN A 1 689 ? -60.845 -43.299 9.407 1.00 86.12 689 GLN A N 1
ATOM 5333 C CA . GLN A 1 689 ? -60.311 -41.949 9.209 1.00 86.12 689 GLN A CA 1
ATOM 5334 C C . GLN A 1 689 ? -60.774 -41.024 10.339 1.00 86.12 689 GLN A C 1
ATOM 5336 O O . GLN A 1 689 ? -61.965 -40.948 10.636 1.00 86.12 689 GLN A O 1
ATOM 5341 N N . PHE A 1 690 ? -59.840 -40.279 10.919 1.00 82.69 690 PHE A N 1
ATOM 5342 C CA . PHE A 1 690 ? -60.079 -39.224 11.900 1.00 82.69 690 PHE A CA 1
ATOM 5343 C C . PHE A 1 690 ? -59.685 -37.890 11.281 1.00 82.69 690 PHE A C 1
ATOM 5345 O O . PHE A 1 690 ? -58.589 -37.777 10.743 1.00 82.69 690 PHE A O 1
ATOM 5352 N N . SER A 1 691 ? -60.534 -36.868 11.374 1.00 85.69 691 SER A N 1
ATOM 5353 C CA . SER A 1 691 ? -60.177 -35.517 10.933 1.00 85.69 691 SER A CA 1
ATOM 5354 C C . SER A 1 691 ? -60.732 -34.450 11.866 1.00 85.69 691 SER A C 1
ATOM 5356 O O . SER A 1 691 ? -61.879 -34.559 12.300 1.00 85.69 691 SER A O 1
ATOM 5358 N N . GLN A 1 692 ? -59.952 -33.401 12.124 1.00 84.06 692 GLN A N 1
ATOM 5359 C CA . GLN A 1 692 ? -60.358 -32.250 12.926 1.00 84.06 692 GLN A CA 1
ATOM 5360 C C . GLN A 1 692 ? -59.816 -30.951 12.322 1.00 84.06 692 GLN A C 1
ATOM 5362 O O . GLN A 1 692 ? -58.719 -30.914 11.769 1.00 84.06 692 GLN A O 1
ATOM 5367 N N . ASN A 1 693 ? -60.586 -29.876 12.455 1.00 85.56 693 ASN A N 1
ATOM 5368 C CA . ASN A 1 693 ? -60.171 -28.522 12.117 1.00 85.56 693 ASN A CA 1
ATOM 5369 C C . ASN A 1 693 ? -60.318 -27.647 13.369 1.00 85.56 693 ASN A C 1
ATOM 5371 O O . ASN A 1 693 ? -61.378 -27.670 14.000 1.00 85.56 693 ASN A O 1
ATOM 5375 N N . PHE A 1 694 ? -59.267 -26.914 13.742 1.00 81.56 694 PHE A N 1
ATOM 5376 C CA . PHE A 1 694 ? -59.330 -25.960 14.849 1.00 81.56 694 PHE A CA 1
ATOM 5377 C C . PHE A 1 694 ? -58.437 -24.723 14.622 1.00 81.56 694 PHE A C 1
ATOM 5379 O O . PHE A 1 694 ? -57.331 -24.839 14.081 1.00 81.56 694 PHE A O 1
ATOM 5386 N N . PRO A 1 695 ? -58.903 -23.519 15.008 1.00 78.38 695 PRO A N 1
ATOM 5387 C CA . PRO A 1 695 ? -58.130 -22.285 14.903 1.00 78.38 695 PRO A CA 1
ATOM 5388 C C . PRO A 1 695 ? -57.088 -22.178 16.022 1.00 78.38 695 PRO A C 1
ATOM 5390 O O . PRO A 1 695 ? -57.358 -22.554 17.158 1.00 78.38 695 PRO A O 1
ATOM 5393 N N . ILE A 1 696 ? -55.934 -21.575 15.730 1.00 72.06 696 ILE A N 1
ATOM 5394 C CA . ILE A 1 696 ? -54.956 -21.201 16.755 1.00 72.06 696 ILE A CA 1
ATOM 5395 C C . ILE A 1 696 ? -55.378 -19.853 17.361 1.00 72.06 696 ILE A C 1
ATOM 5397 O O . ILE A 1 696 ? -55.285 -18.809 16.708 1.00 72.06 696 ILE A O 1
ATOM 5401 N N . VAL A 1 697 ? -55.839 -19.873 18.612 1.00 71.00 697 VAL A N 1
ATOM 5402 C CA . VAL A 1 697 ? -56.153 -18.693 19.432 1.00 71.00 697 VAL A CA 1
ATOM 5403 C C . VAL A 1 697 ? -55.243 -18.584 20.663 1.00 71.00 697 VAL A C 1
ATOM 5405 O O . VAL A 1 697 ? -54.947 -19.575 21.306 1.00 71.00 697 VAL A O 1
ATOM 5408 N N . LEU A 1 698 ? -54.794 -17.385 21.028 1.00 63.53 698 LEU A N 1
ATOM 5409 C CA . LEU A 1 698 ? -54.062 -17.150 22.272 1.00 63.53 698 LEU A CA 1
ATOM 5410 C C . LEU A 1 698 ? -55.060 -16.807 23.390 1.00 63.53 698 LEU A C 1
ATOM 5412 O O . LEU A 1 698 ? -55.602 -15.701 23.469 1.00 63.53 698 LEU A O 1
ATOM 5416 N N . ASP A 1 699 ? -55.338 -17.797 24.224 1.00 63.69 699 ASP A N 1
ATOM 5417 C CA . ASP A 1 699 ? -56.251 -17.771 25.364 1.00 63.69 699 ASP A CA 1
ATOM 5418 C C . ASP A 1 699 ? -55.639 -18.379 26.640 1.00 63.69 699 ASP A C 1
ATOM 5420 O O . ASP A 1 699 ? -54.596 -19.037 26.614 1.00 63.69 699 ASP A O 1
ATOM 5424 N N . GLN A 1 700 ? -56.323 -18.160 27.764 1.00 55.06 700 GLN A N 1
ATOM 5425 C CA . GLN A 1 700 ? -55.944 -18.700 29.068 1.00 55.06 700 GLN A CA 1
ATOM 5426 C C . GLN A 1 700 ? -56.163 -20.221 29.183 1.00 55.06 700 GLN A C 1
ATOM 5428 O O . GLN A 1 700 ? -55.501 -20.865 29.991 1.00 55.06 700 GLN A O 1
ATOM 5433 N N . ALA A 1 701 ? -57.079 -20.809 28.407 1.00 59.47 701 ALA A N 1
ATOM 5434 C CA . ALA A 1 701 ? -57.450 -22.220 28.528 1.00 59.47 701 ALA A CA 1
ATOM 5435 C C . ALA A 1 701 ? -56.320 -23.162 28.079 1.00 59.47 701 ALA A C 1
ATOM 5437 O O . ALA A 1 701 ? -56.114 -24.204 28.700 1.00 59.47 701 ALA A O 1
ATOM 5438 N N . HIS A 1 702 ? -55.544 -22.763 27.068 1.00 63.94 702 HIS A N 1
ATOM 5439 C CA . HIS A 1 702 ? -54.375 -23.512 26.589 1.00 63.94 702 HIS A CA 1
ATOM 5440 C C . HIS A 1 702 ? -53.042 -22.966 27.149 1.00 63.94 702 HIS A C 1
ATOM 5442 O O . HIS A 1 702 ? -51.957 -23.453 26.820 1.00 63.94 702 HIS A O 1
ATOM 5448 N N . GLN A 1 703 ? -53.110 -21.976 28.048 1.00 52.12 703 GLN A N 1
ATOM 5449 C CA . GLN A 1 703 ? -51.980 -21.500 28.842 1.00 52.12 703 GLN A CA 1
ATOM 5450 C C . GLN A 1 703 ? -51.935 -22.275 30.170 1.00 52.12 703 GLN A C 1
ATOM 5452 O O . GLN A 1 703 ? -52.669 -21.984 31.112 1.00 52.12 703 GLN A O 1
ATOM 5457 N N . HIS A 1 704 ? -51.076 -23.294 30.267 1.00 50.22 704 HIS A N 1
ATOM 5458 C CA . HIS A 1 704 ? -50.992 -24.129 31.470 1.00 50.22 704 HIS A CA 1
ATOM 5459 C C . HIS A 1 704 ? -50.275 -23.390 32.622 1.00 50.22 704 HIS A C 1
ATOM 5461 O O . HIS A 1 704 ? -49.059 -23.472 32.787 1.00 50.22 704 HIS A O 1
ATOM 5467 N N . CYS A 1 705 ? -51.028 -22.636 33.428 1.00 41.66 705 CYS A N 1
ATOM 5468 C CA . CYS A 1 705 ? -50.524 -21.952 34.622 1.00 41.66 705 CYS A CA 1
ATOM 5469 C C . CYS A 1 705 ? -50.433 -22.916 35.821 1.00 41.66 705 CYS A C 1
ATOM 5471 O O . CYS A 1 705 ? -51.354 -23.004 36.630 1.00 41.66 705 CYS A O 1
ATOM 5473 N N . GLY A 1 706 ? -49.310 -23.625 35.953 1.00 40.56 706 GLY A N 1
ATOM 5474 C CA . GLY A 1 706 ? -48.880 -24.255 37.210 1.00 40.56 706 GLY A CA 1
ATOM 5475 C C . GLY A 1 706 ? -47.750 -23.450 37.874 1.00 40.56 706 GLY A C 1
ATOM 5476 O O . GLY A 1 706 ? -46.991 -22.789 37.160 1.00 40.56 706 GLY A O 1
ATOM 5477 N N . PRO A 1 707 ? -47.601 -23.468 39.214 1.00 37.25 707 PRO A N 1
ATOM 5478 C CA . PRO A 1 707 ? -46.541 -22.728 39.888 1.00 37.25 707 PRO A CA 1
ATOM 5479 C C . PRO A 1 707 ? -45.168 -23.308 39.519 1.00 37.25 707 PRO A C 1
ATOM 5481 O O . PRO A 1 707 ? -44.902 -24.482 39.746 1.00 37.25 707 PRO A O 1
ATOM 5484 N N . VAL A 1 708 ? -44.331 -22.451 38.928 1.00 47.75 708 VAL A N 1
ATOM 5485 C CA . VAL A 1 708 ? -42.863 -22.515 38.805 1.00 47.75 70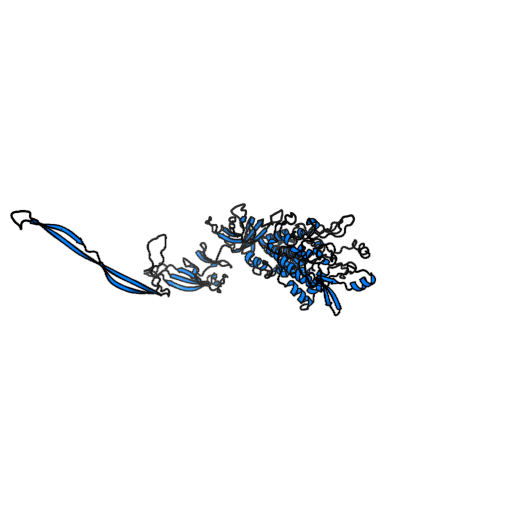8 VAL A CA 1
ATOM 5486 C C . VAL A 1 708 ? -42.270 -23.931 38.718 1.00 47.75 708 VAL A C 1
ATOM 5488 O O . VAL A 1 708 ? -41.877 -24.527 39.718 1.00 47.75 708 VAL A O 1
ATOM 5491 N N . THR A 1 709 ? -42.093 -24.428 37.493 1.00 38.25 709 THR A N 1
ATOM 5492 C CA . THR A 1 709 ? -41.058 -25.435 37.204 1.00 38.25 709 THR A CA 1
ATOM 5493 C C . THR A 1 709 ? -40.015 -24.832 36.252 1.00 38.25 709 THR A C 1
ATOM 5495 O O . THR A 1 709 ? -40.358 -23.917 35.502 1.00 38.25 709 THR A O 1
ATOM 5498 N N . PRO A 1 710 ? -38.745 -25.295 36.258 1.00 39.69 710 PRO A N 1
ATOM 5499 C CA . PRO A 1 710 ? -37.634 -24.667 35.521 1.00 39.69 710 PRO A CA 1
ATOM 5500 C C . PRO A 1 710 ? -37.736 -24.773 33.992 1.00 39.69 710 PRO A C 1
ATOM 5502 O O . PRO A 1 710 ? -36.865 -24.285 33.279 1.00 39.69 710 PRO A O 1
ATOM 5505 N N . PHE A 1 711 ? -38.777 -25.434 33.486 1.00 39.72 711 PHE A N 1
ATOM 5506 C CA . PHE A 1 711 ? -38.968 -25.709 32.071 1.00 39.72 711 PHE A CA 1
ATOM 5507 C C . PHE A 1 711 ? -40.342 -25.176 31.655 1.00 39.72 711 PHE A C 1
ATOM 5509 O O . PHE A 1 711 ? -41.338 -25.886 31.829 1.00 39.72 711 PHE A O 1
ATOM 5516 N N . PRO A 1 712 ? -40.443 -23.937 31.137 1.00 44.16 712 PRO A N 1
ATOM 5517 C CA . PRO A 1 712 ? -41.687 -23.474 30.538 1.00 44.16 712 PRO A CA 1
ATOM 5518 C C . PRO A 1 712 ? -42.031 -24.416 29.380 1.00 44.16 712 PRO A C 1
ATOM 5520 O O . PRO A 1 712 ? -41.288 -24.512 28.403 1.00 44.16 712 PRO A O 1
ATOM 5523 N N . ARG A 1 713 ? -43.130 -25.165 29.505 1.00 43.06 713 ARG A N 1
ATOM 5524 C CA . ARG A 1 713 ? -43.659 -25.935 28.376 1.00 43.06 713 ARG A CA 1
ATOM 5525 C C . ARG A 1 713 ? -44.379 -24.969 27.426 1.00 43.06 713 ARG A C 1
ATOM 5527 O O . ARG A 1 713 ? -45.034 -24.045 27.911 1.00 43.06 713 ARG A O 1
ATOM 5534 N N . PRO A 1 714 ? -44.252 -25.141 26.101 1.00 43.44 714 PRO A N 1
ATOM 5535 C CA . PRO A 1 714 ? -44.941 -24.290 25.140 1.00 43.44 714 PRO A CA 1
ATOM 5536 C C . PRO A 1 714 ? -46.463 -24.444 25.252 1.00 43.44 714 PRO A C 1
ATOM 5538 O O . PRO A 1 714 ? -46.967 -25.461 25.726 1.00 43.44 714 PRO A O 1
ATOM 5541 N N . TYR A 1 715 ? -47.170 -23.414 24.792 1.00 50.91 715 TYR A N 1
ATOM 5542 C CA . TYR A 1 715 ? -48.615 -23.403 24.565 1.00 50.91 715 TYR A CA 1
ATOM 5543 C C . TYR A 1 715 ? -49.050 -24.684 23.824 1.00 50.91 715 TYR A C 1
ATOM 5545 O O . TYR A 1 715 ? -48.497 -24.977 22.762 1.00 50.91 715 TYR A O 1
ATOM 5553 N N . SER A 1 716 ? -49.978 -25.467 24.385 1.00 54.94 716 SER A N 1
ATOM 5554 C CA . SER A 1 716 ? -50.337 -26.799 23.867 1.00 54.94 716 SER A CA 1
ATOM 5555 C C . SER A 1 716 ? -51.801 -26.873 23.440 1.00 54.94 716 SER A C 1
ATOM 5557 O O . SER A 1 716 ? -52.673 -26.547 24.245 1.00 54.94 716 SER A O 1
ATOM 5559 N N . TRP A 1 717 ? -52.036 -27.339 22.211 1.00 53.78 717 TRP A N 1
ATOM 5560 C CA . TRP A 1 717 ? -53.350 -27.590 21.611 1.00 53.78 717 TRP A CA 1
ATOM 5561 C C . TRP A 1 717 ? -53.740 -29.057 21.680 1.00 53.78 717 TRP A C 1
ATOM 5563 O O . TRP A 1 717 ? -52.844 -29.894 21.414 1.00 53.78 717 TRP A O 1
#

Radius of gyration: 42.59 Å; Cα contacts (8 Å, |Δi|>4): 1542; chains: 1; bounding box: 117×135×92 Å

pLDDT: mean 82.95, std 16.45, range [28.73, 98.88]